Protein AF-A0A395IR65-F1 (afdb_monomer)

Nearest PDB structures (foldseek):
  5mkk-assembly1_A  TM=6.578E-01  e=3.603E-06  Thermus thermophilus HB27
  4q4a-assembly1_A  TM=7.251E-01  e=3.389E-05  Thermotoga maritima MSB8
  4ayw-assembly1_A-2  TM=6.727E-01  e=7.810E-05  Homo sapiens
  8qoe-assembly1_A  TM=6.052E-01  e=1.160E-04  Bacillus subtilis
  7zo8-assembly1_A  TM=6.352E-01  e=3.901E-03  Brucella abortus 2308

InterPro domains:
  IPR003439 ABC transporter-like, ATP-binding domain [PF00005] (11-46)
  IPR011527 ABC transporter type 1, transmembrane domain [PF00664] (168-426)
  IPR011527 ABC transporter type 1, transmembrane domain [PS50929] (167-435)
  IPR027417 P-loop containing nucleoside triphosphate hydrolase [G3DSA:3.40.50.300] (1-125)
  IPR027417 P-loop containing nucleoside triphosphate hydrolase [SSF52540] (6-100)
  IPR036640 ABC transporter type 1, transmembrane domain superfamily [G3DSA:1.20.1560.10] (134-436)
  IPR036640 ABC transporter type 1, transmembrane domain superfamily [SSF90123] (154-434)
  IPR050173 ATP-binding cassette transporter C-like [PTHR24223] (4-425)

Foldseek 3Di:
DQPQVVPPPHDCDPPSPLDDPLRSLVVVLCVQLPDPDQEGEAEASPPRDDPVVSLCCCVDPCPHPSVPNHHYDHDHPQVVSCLVPDQWDWDADPNDIDTDGSVGDDVVSNPCPPPVNCCVVCVVVVVPPPPPNLRRQLQDDDDDDDDDDDPVVVVLLCVQLPVVLVVVLLVLLLVLVVLVLVLLVLVLLLVCLQPDDDDDDPDPSVPDHRCVVPVVVSVVVNVVSVVVSVVSVVVSVVSLLSSLQSSLVSVLVVLVVDVVPDDPVCPSRDDPVNSVLCNPQVSVCSNPVVSVVVSVVSSVVSLVVVLLVVCCVVPVVVNVVVVVLVVVLVVLCVVLPVVLVVLVVQLVVLVVVLVSLVVCCVVCVVVCVVSVVVVVSVVVNVVSVVSNVVSVVVNVVSVVVSVVVVVVSVVVSLVVLLVSCVVVVPDPSVSCSSNVRPPPVVVPDPVVVVVVVVVSVVVSPD

Structure (mmCIF, N/CA/C/O backbone):
data_AF-A0A395IR65-F1
#
_entry.id   AF-A0A395IR65-F1
#
loop_
_atom_site.group_PDB
_atom_site.id
_atom_site.type_symbol
_atom_site.label_atom_id
_atom_site.label_alt_id
_atom_site.label_comp_id
_atom_site.label_asym_id
_atom_site.label_entity_id
_atom_site.label_seq_id
_atom_site.pdbx_PDB_ins_code
_atom_site.Cartn_x
_atom_site.Cartn_y
_atom_site.Cartn_z
_atom_site.occupancy
_atom_site.B_iso_or_equiv
_atom_site.auth_seq_id
_atom_site.auth_comp_id
_atom_site.auth_asym_id
_atom_site.auth_atom_id
_atom_site.pdbx_PDB_model_num
ATOM 1 N N . MET A 1 1 ? -38.642 -6.912 24.616 1.00 42.47 1 MET A N 1
ATOM 2 C CA . MET A 1 1 ? -37.266 -7.445 24.495 1.00 42.47 1 MET A CA 1
ATOM 3 C C . MET A 1 1 ? -36.746 -7.004 23.146 1.00 42.47 1 MET A C 1
ATOM 5 O O . MET A 1 1 ? -37.485 -7.144 22.182 1.00 42.47 1 MET A O 1
ATOM 9 N N . VAL A 1 2 ? -35.550 -6.415 23.082 1.00 50.72 2 VAL A N 1
ATOM 10 C CA . VAL A 1 2 ? -34.927 -6.114 21.786 1.00 50.72 2 VAL A CA 1
ATOM 11 C C . VAL A 1 2 ? -34.702 -7.445 21.083 1.00 50.72 2 VAL A C 1
ATOM 13 O O . VAL A 1 2 ? -34.104 -8.353 21.659 1.00 50.72 2 VAL A O 1
ATOM 16 N N . ASN A 1 3 ? -35.293 -7.591 19.903 1.00 54.81 3 ASN A N 1
ATOM 17 C CA . ASN A 1 3 ? -35.297 -8.843 19.171 1.00 54.81 3 ASN A CA 1
ATOM 18 C C . ASN A 1 3 ? -33.997 -8.910 18.368 1.00 54.81 3 ASN A C 1
ATOM 20 O O . ASN A 1 3 ? -33.969 -8.541 17.200 1.00 54.81 3 ASN A O 1
ATOM 24 N N . PHE A 1 4 ? -32.898 -9.287 19.025 1.00 68.12 4 PHE A N 1
ATOM 25 C CA . PHE A 1 4 ? -31.660 -9.554 18.305 1.00 68.12 4 PHE A CA 1
ATOM 26 C C . PHE A 1 4 ? -31.910 -10.689 17.313 1.00 68.12 4 PHE A C 1
ATOM 28 O O . PHE A 1 4 ? -32.395 -11.751 17.706 1.00 68.12 4 PHE A O 1
ATOM 35 N N . LYS A 1 5 ? -31.553 -10.480 16.044 1.00 67.75 5 LYS A N 1
ATOM 36 C CA . LYS A 1 5 ? -31.800 -11.424 14.945 1.00 67.75 5 LYS A CA 1
ATOM 37 C C . LYS A 1 5 ? -31.371 -12.870 15.242 1.00 67.75 5 LYS A C 1
ATOM 39 O O . LYS A 1 5 ? -32.057 -13.798 14.825 1.00 67.75 5 LYS A O 1
ATOM 44 N N . ASN A 1 6 ? -30.286 -13.055 16.003 1.00 72.19 6 ASN A N 1
ATOM 45 C CA . ASN A 1 6 ? -29.754 -14.369 16.386 1.00 72.19 6 ASN A CA 1
ATOM 46 C C . ASN A 1 6 ? -29.850 -14.652 17.901 1.00 72.19 6 ASN A C 1
ATOM 48 O O . ASN A 1 6 ? -29.177 -15.553 18.404 1.00 72.19 6 ASN A O 1
ATOM 52 N N . GLY A 1 7 ? -30.645 -13.885 18.657 1.00 81.00 7 GLY A N 1
ATOM 53 C CA . GLY A 1 7 ? -30.742 -14.029 20.113 1.00 81.00 7 GLY A CA 1
ATOM 54 C C . GLY A 1 7 ? -29.388 -13.845 20.814 1.00 81.00 7 GLY A C 1
ATOM 55 O O . GLY A 1 7 ? -28.667 -12.895 20.513 1.00 81.00 7 GLY A O 1
ATOM 56 N N . ASP A 1 8 ? -29.036 -14.761 21.724 1.00 78.50 8 ASP A N 1
ATOM 57 C CA . ASP A 1 8 ? -27.785 -14.746 22.515 1.00 78.50 8 ASP A CA 1
ATOM 58 C C . ASP A 1 8 ? -26.511 -14.910 21.662 1.00 78.50 8 ASP A C 1
ATOM 60 O O . ASP A 1 8 ? -25.443 -14.423 22.013 1.00 78.50 8 ASP A O 1
ATOM 64 N N . LEU A 1 9 ? -26.623 -15.530 20.483 1.00 78.25 9 LEU A N 1
ATOM 65 C CA . LEU A 1 9 ? -25.498 -15.725 19.559 1.00 78.25 9 LEU A CA 1
ATOM 66 C C . LEU A 1 9 ? -25.230 -14.496 18.670 1.00 78.25 9 LEU A C 1
ATOM 68 O O . LEU A 1 9 ? -24.527 -14.590 17.662 1.00 78.25 9 LEU A O 1
ATOM 72 N N . SER A 1 10 ? -25.812 -13.343 19.002 1.00 76.56 10 SER A N 1
ATOM 73 C CA . SER A 1 10 ? -25.646 -12.111 18.231 1.00 76.56 10 SER A CA 1
ATOM 74 C C . SER A 1 10 ? -24.336 -11.405 18.580 1.00 76.56 10 SER A C 1
ATOM 76 O O . SER A 1 10 ? -23.990 -11.226 19.746 1.00 76.56 10 SER A O 1
ATOM 78 N N . LEU A 1 11 ? -23.613 -10.950 17.556 1.00 67.38 11 LEU A N 1
ATOM 79 C CA . LEU A 1 11 ? -22.405 -10.145 17.723 1.00 67.38 11 LEU A CA 1
ATOM 80 C C . LEU A 1 11 ? -22.770 -8.747 18.243 1.00 67.38 11 LEU A C 1
ATOM 82 O O . LEU A 1 11 ? -23.406 -7.961 17.551 1.00 67.38 11 LEU A O 1
ATOM 86 N N . ILE A 1 12 ? -22.328 -8.433 19.461 1.00 71.31 12 ILE A N 1
ATOM 87 C CA . ILE A 1 12 ? -22.572 -7.151 20.151 1.00 71.31 12 ILE A CA 1
ATOM 88 C C . ILE A 1 12 ? -21.715 -5.990 19.575 1.00 71.31 12 ILE A C 1
ATOM 90 O O . ILE A 1 12 ? -21.986 -4.813 19.833 1.00 71.31 12 ILE A O 1
ATOM 94 N N . GLY A 1 13 ? -20.720 -6.317 18.740 1.00 65.06 13 GLY A N 1
ATOM 95 C CA . GLY A 1 13 ? -19.745 -5.377 18.180 1.00 65.06 13 GLY A CA 1
ATOM 96 C C . GLY A 1 13 ? -18.665 -4.963 19.187 1.00 65.06 13 GLY A C 1
ATOM 97 O O . GLY A 1 13 ? -18.793 -5.192 20.393 1.00 65.06 13 GLY A O 1
ATOM 98 N N . GLU A 1 14 ? -17.586 -4.354 18.693 1.00 63.25 14 GLU A N 1
ATOM 99 C CA . GLU A 1 14 ? -16.542 -3.772 19.547 1.00 63.25 14 GLU A CA 1
ATOM 100 C C . GLU A 1 14 ? -17.160 -2.691 20.453 1.00 63.25 14 GLU A C 1
ATOM 102 O O . GLU A 1 14 ? -18.074 -1.970 20.046 1.00 63.25 14 GLU A O 1
ATOM 107 N N . ASN A 1 15 ? -16.739 -2.643 21.719 1.00 63.69 15 ASN A N 1
ATOM 108 C CA . ASN A 1 15 ? -17.200 -1.698 22.752 1.00 63.69 15 ASN A CA 1
ATOM 109 C C . ASN A 1 15 ? -18.724 -1.638 22.991 1.00 63.69 15 ASN A C 1
ATOM 111 O O . ASN A 1 15 ? -19.240 -0.705 23.616 1.00 63.69 15 ASN A O 1
ATOM 115 N N . GLY A 1 16 ? -19.466 -2.649 22.526 1.00 64.50 16 GLY A N 1
ATOM 116 C CA . GLY A 1 16 ? -20.916 -2.711 22.681 1.00 64.50 16 GLY A CA 1
ATOM 117 C C . GLY A 1 16 ? -21.655 -1.624 21.912 1.00 64.50 16 GLY A C 1
ATOM 118 O O . GLY A 1 16 ? -22.715 -1.199 22.357 1.00 64.50 16 GLY A O 1
ATOM 119 N N . ILE A 1 17 ? -21.115 -1.175 20.774 1.00 65.06 17 ILE A N 1
ATOM 120 C CA . ILE A 1 17 ? -21.726 -0.145 19.916 1.00 65.06 17 ILE A CA 1
ATOM 121 C C . ILE A 1 17 ? -23.171 -0.502 19.505 1.00 65.06 17 ILE A C 1
ATOM 123 O O . ILE A 1 17 ? -23.962 0.392 19.219 1.00 65.06 17 ILE A O 1
ATOM 127 N N . GLY A 1 18 ? -23.537 -1.789 19.485 1.00 65.31 18 GLY A N 1
ATOM 128 C CA . GLY A 1 18 ? -24.904 -2.246 19.209 1.00 65.31 18 GLY A CA 1
ATOM 129 C C . GLY A 1 18 ? -25.863 -2.236 20.409 1.00 65.31 18 GLY A C 1
ATOM 130 O O . GLY A 1 18 ? -27.000 -2.673 20.263 1.00 65.31 18 GLY A O 1
ATOM 131 N N . LEU A 1 19 ? -25.425 -1.795 21.594 1.00 76.94 19 LEU A N 1
ATOM 132 C CA . LEU A 1 19 ? -26.204 -1.828 22.834 1.00 76.94 19 LEU A CA 1
ATOM 133 C C . LEU A 1 19 ? -26.466 -0.418 23.374 1.00 76.94 19 LEU A C 1
ATOM 135 O O . LEU A 1 19 ? -25.566 0.421 23.426 1.00 76.94 19 LEU A O 1
ATOM 139 N N . SER A 1 20 ? -27.679 -0.183 23.883 1.00 82.38 20 SER A N 1
ATOM 140 C CA . SER A 1 20 ? -27.976 1.049 24.629 1.00 82.38 20 SER A CA 1
ATOM 141 C C . SER A 1 20 ? -27.153 1.134 25.923 1.00 82.38 20 SER A C 1
ATOM 143 O O . SER A 1 20 ? -26.661 0.120 26.429 1.00 82.38 20 SER A O 1
ATOM 145 N N . GLY A 1 21 ? -27.014 2.331 26.506 1.00 81.31 21 GLY A N 1
ATOM 146 C CA . GLY A 1 21 ? -26.294 2.530 27.776 1.00 81.31 21 GLY A CA 1
ATOM 147 C C . GLY A 1 21 ? -26.749 1.563 28.877 1.00 81.31 21 GLY A C 1
ATOM 148 O O . GLY A 1 21 ? -25.943 0.799 29.411 1.00 81.31 21 GLY A O 1
ATOM 149 N N . GLY A 1 22 ? -28.061 1.481 29.118 1.00 85.25 22 GLY A N 1
ATOM 150 C CA . GLY A 1 22 ? -28.638 0.542 30.084 1.00 85.25 22 GLY A CA 1
ATOM 151 C C . GLY A 1 22 ? -28.473 -0.940 29.714 1.00 85.25 22 GLY A C 1
ATOM 152 O O . GLY A 1 22 ? -28.402 -1.809 30.584 1.00 85.25 22 GLY A O 1
ATOM 153 N N . GLN A 1 23 ? -28.384 -1.290 28.428 1.00 86.12 23 GLN A N 1
ATOM 154 C CA . GLN A 1 23 ? -28.063 -2.663 28.020 1.00 86.12 23 GLN A CA 1
ATOM 155 C C . GLN A 1 23 ? -26.599 -3.009 28.306 1.00 86.12 23 GLN A C 1
ATOM 157 O O . GLN A 1 23 ? -26.341 -4.065 28.885 1.00 86.12 23 GLN A O 1
ATOM 162 N N . ARG A 1 24 ? -25.656 -2.116 27.977 1.00 86.31 24 ARG A N 1
ATOM 163 C CA . ARG A 1 24 ? -24.228 -2.293 28.290 1.00 86.31 24 ARG A CA 1
ATOM 164 C C . ARG A 1 24 ? -24.007 -2.462 29.791 1.00 86.31 24 ARG A C 1
ATOM 166 O O . ARG A 1 24 ? -23.327 -3.405 30.195 1.00 86.31 24 ARG A O 1
ATOM 173 N N . ALA A 1 25 ? -24.655 -1.627 30.607 1.00 88.62 25 ALA A N 1
ATOM 174 C CA . ALA A 1 25 ? -24.607 -1.726 32.065 1.00 88.62 25 ALA A CA 1
ATOM 175 C C . ALA A 1 25 ? -25.100 -3.095 32.569 1.00 88.62 25 ALA A C 1
ATOM 177 O O . ALA A 1 25 ? -24.426 -3.749 33.365 1.00 88.62 25 ALA A O 1
ATOM 178 N N . ARG A 1 26 ? -26.228 -3.598 32.045 1.00 90.88 26 ARG A N 1
ATOM 179 C CA . ARG A 1 26 ? -26.764 -4.918 32.427 1.00 90.88 26 ARG A CA 1
ATOM 180 C C . ARG A 1 26 ? -25.869 -6.079 32.010 1.00 90.88 26 ARG A C 1
ATOM 182 O O . ARG A 1 26 ? -25.703 -7.008 32.793 1.00 90.88 26 ARG A O 1
ATOM 189 N N . VAL A 1 27 ? -25.280 -6.033 30.815 1.00 90.75 27 VAL A N 1
ATOM 190 C CA . VAL A 1 27 ? -24.334 -7.065 30.356 1.00 90.75 27 VAL A CA 1
ATOM 191 C C . VAL A 1 27 ? -23.074 -7.064 31.229 1.00 90.75 27 VAL A C 1
ATOM 193 O O . VAL A 1 27 ? -22.611 -8.126 31.648 1.00 90.75 27 VAL A O 1
ATOM 196 N N . ALA A 1 28 ? -22.548 -5.885 31.571 1.00 90.12 28 ALA A N 1
ATOM 197 C CA . ALA A 1 28 ? -21.405 -5.756 32.472 1.00 90.12 28 ALA A CA 1
ATOM 198 C C . ALA A 1 28 ? -21.717 -6.283 33.885 1.00 90.12 28 ALA A C 1
ATOM 200 O O . ALA A 1 28 ? -20.920 -7.042 34.443 1.00 90.12 28 ALA A O 1
ATOM 201 N N . LEU A 1 29 ? -22.894 -5.951 34.429 1.00 92.38 29 LEU A N 1
ATOM 202 C CA . LEU A 1 29 ? -23.361 -6.443 35.725 1.00 92.38 29 LEU A CA 1
ATOM 203 C C . LEU A 1 29 ? -23.546 -7.966 35.722 1.00 92.38 29 LEU A C 1
ATOM 205 O O . LEU A 1 29 ? -23.085 -8.647 36.638 1.00 92.38 29 LEU A O 1
ATOM 209 N N . ALA A 1 30 ? -24.163 -8.515 34.673 1.00 92.62 30 ALA A N 1
ATOM 210 C CA . ALA A 1 30 ? -24.330 -9.956 34.511 1.00 92.62 30 ALA A CA 1
ATOM 211 C C . ALA A 1 30 ? -22.972 -10.674 34.492 1.00 92.62 30 ALA A C 1
ATOM 213 O O . ALA A 1 30 ? -22.798 -11.665 35.197 1.00 92.62 30 ALA A O 1
ATOM 214 N N . ARG A 1 31 ? -21.975 -10.134 33.773 1.00 92.12 31 ARG A N 1
ATOM 215 C CA . ARG A 1 31 ? -20.600 -10.662 33.757 1.00 92.12 31 ARG A CA 1
ATOM 216 C C . ARG A 1 31 ? -19.959 -10.671 35.148 1.00 92.12 31 ARG A C 1
ATOM 218 O O . ARG A 1 31 ? -19.281 -11.636 35.492 1.00 92.12 31 ARG A O 1
ATOM 225 N N . ALA A 1 32 ? -20.165 -9.621 35.945 1.00 92.12 32 ALA A N 1
ATOM 226 C CA . ALA A 1 32 ? -19.645 -9.553 37.310 1.00 92.12 32 ALA A CA 1
ATOM 227 C C . ALA A 1 32 ? -20.308 -10.590 38.229 1.00 92.12 32 ALA A C 1
ATOM 229 O O . ALA A 1 32 ? -19.614 -11.347 38.907 1.00 92.12 32 ALA A O 1
ATOM 230 N N . ILE A 1 33 ? -21.638 -10.685 38.206 1.00 92.50 33 ILE A N 1
ATOM 231 C CA . ILE A 1 33 ? -22.401 -11.583 39.086 1.00 92.50 33 ILE A CA 1
ATOM 232 C C . ILE A 1 33 ? -22.200 -13.054 38.709 1.00 92.50 33 ILE A C 1
ATOM 234 O O . ILE A 1 33 ? -22.069 -13.903 39.590 1.00 92.50 33 ILE A O 1
ATOM 238 N N . TYR A 1 34 ? -22.103 -13.361 37.415 1.00 93.38 34 TYR A N 1
ATOM 239 C CA . TYR A 1 34 ? -21.856 -14.720 36.931 1.00 93.38 34 TYR A CA 1
ATOM 240 C C . TYR A 1 34 ? -20.429 -15.215 37.216 1.00 93.38 34 TYR A C 1
ATOM 242 O O . TYR A 1 34 ? -20.156 -16.411 37.145 1.00 93.38 34 TYR A O 1
ATOM 250 N N . SER A 1 35 ? -19.503 -14.316 37.560 1.00 91.25 35 SER A N 1
ATOM 251 C CA . SER A 1 35 ? -18.166 -14.720 37.989 1.00 91.25 35 SER A CA 1
ATOM 252 C C . SER A 1 35 ? -18.211 -15.524 39.296 1.00 91.25 35 SER A C 1
ATOM 254 O O . SER A 1 35 ? -19.157 -15.426 40.074 1.00 91.25 35 SER A O 1
ATOM 256 N N . ASN A 1 36 ? -17.162 -16.300 39.577 1.00 87.62 36 ASN A N 1
ATOM 257 C CA . ASN A 1 36 ? -17.000 -17.015 40.852 1.00 87.62 36 ASN A CA 1
ATOM 258 C C . ASN A 1 36 ? -16.284 -16.169 41.925 1.00 87.62 36 ASN A C 1
ATOM 260 O O . ASN A 1 36 ? -15.771 -16.714 42.903 1.00 87.62 36 ASN A O 1
ATOM 264 N N . ALA A 1 37 ? -16.199 -14.847 41.740 1.00 90.50 37 ALA A N 1
ATOM 265 C CA . ALA A 1 37 ? -15.507 -13.964 42.671 1.00 90.50 37 ALA A CA 1
ATOM 266 C C . ALA A 1 37 ? -16.236 -13.897 44.025 1.00 90.50 37 ALA A C 1
ATOM 268 O O . ALA A 1 37 ? -17.459 -13.774 44.088 1.00 90.50 37 ALA A O 1
ATOM 269 N N . LYS A 1 38 ? -15.468 -13.958 45.121 1.00 92.38 38 LYS A N 1
ATOM 270 C CA . LYS A 1 38 ? -15.997 -13.822 46.491 1.00 92.38 38 LYS A CA 1
ATOM 271 C C . LYS A 1 38 ? -16.325 -12.373 46.856 1.00 92.38 38 LYS A C 1
ATOM 273 O O . LYS A 1 38 ? -17.176 -12.149 47.709 1.00 92.38 38 LYS A O 1
ATOM 278 N N . ILE A 1 39 ? -15.637 -11.423 46.224 1.00 94.25 39 ILE A N 1
ATOM 279 C CA . ILE A 1 39 ? -15.797 -9.983 46.424 1.00 94.25 39 ILE A CA 1
ATOM 280 C C . ILE A 1 39 ? -16.158 -9.372 45.072 1.00 94.25 39 ILE A C 1
ATOM 282 O O . ILE A 1 39 ? -15.454 -9.602 44.087 1.00 94.25 39 ILE A O 1
ATOM 286 N N . LEU A 1 40 ? -17.255 -8.623 45.025 1.00 93.62 40 LEU A N 1
ATOM 287 C CA . LEU A 1 40 ? -17.745 -7.934 43.838 1.00 93.62 40 LEU A CA 1
ATOM 288 C C . LEU A 1 40 ? -17.665 -6.425 44.069 1.00 93.62 40 LEU A C 1
ATOM 290 O O . LEU A 1 40 ? -18.274 -5.917 45.006 1.00 93.62 40 LEU A O 1
ATOM 294 N N . PHE A 1 41 ? -16.940 -5.728 43.197 1.00 93.50 41 PHE A N 1
ATOM 295 C CA . PHE A 1 41 ? -16.923 -4.269 43.134 1.00 93.50 41 PHE A CA 1
ATOM 296 C C . PHE A 1 41 ? -17.857 -3.818 42.015 1.00 93.50 41 PHE A C 1
ATOM 298 O O . PHE A 1 41 ? -17.671 -4.208 40.860 1.00 93.50 41 PHE A O 1
ATOM 305 N N . LEU A 1 42 ? -18.872 -3.037 42.366 1.00 93.25 42 LEU A N 1
ATOM 306 C CA . LEU A 1 42 ? -19.875 -2.518 41.448 1.00 93.25 42 LEU A CA 1
ATOM 307 C C . LEU A 1 42 ? -19.839 -0.990 41.500 1.00 93.25 42 LEU A C 1
ATOM 309 O O . LEU A 1 42 ? -20.193 -0.402 42.519 1.00 93.25 42 LEU A O 1
ATOM 313 N N . ASP A 1 43 ? -19.404 -0.371 40.406 1.00 91.69 43 ASP A N 1
ATOM 314 C CA . ASP A 1 43 ? -19.310 1.083 40.270 1.00 91.69 43 ASP A CA 1
ATOM 315 C C . ASP A 1 43 ? -20.496 1.597 39.444 1.00 91.69 43 ASP A C 1
ATOM 317 O O . ASP A 1 43 ? -20.585 1.356 38.241 1.00 91.69 43 ASP A O 1
ATOM 321 N N . ASP A 1 44 ? -21.472 2.159 40.148 1.00 90.06 44 ASP A N 1
ATOM 322 C CA . ASP A 1 44 ? -22.746 2.709 39.679 1.00 90.06 44 ASP A CA 1
ATOM 323 C C . ASP A 1 44 ? -23.466 1.944 38.542 1.00 90.06 44 ASP A C 1
ATOM 325 O O . ASP A 1 44 ? -23.834 2.515 37.513 1.00 90.06 44 ASP A O 1
ATOM 329 N N . PRO A 1 45 ? -23.751 0.635 38.709 1.00 89.00 45 PRO A N 1
ATOM 330 C CA . PRO A 1 45 ? -24.371 -0.193 37.671 1.00 89.00 45 PRO A CA 1
ATOM 331 C C . PRO A 1 45 ? -25.849 0.144 37.379 1.00 89.00 45 PRO A C 1
ATOM 333 O O . PRO A 1 45 ? -26.437 -0.466 36.483 1.00 89.00 45 PRO A O 1
ATOM 336 N N . LEU A 1 46 ? -26.476 1.043 38.152 1.00 89.31 46 LEU A N 1
ATOM 337 C CA . LEU A 1 46 ? -27.917 1.347 38.105 1.00 89.31 46 LEU A CA 1
ATOM 338 C C . LEU A 1 46 ? -28.253 2.721 37.500 1.00 89.31 46 LEU A C 1
ATOM 340 O O . LEU A 1 46 ? -29.437 3.032 37.349 1.00 89.31 46 LEU A O 1
ATOM 344 N N . SER A 1 47 ? -27.252 3.541 37.178 1.00 86.06 47 SER A N 1
ATOM 345 C CA . SER A 1 47 ? -27.435 4.913 36.684 1.00 86.06 47 SER A CA 1
ATOM 346 C C . SER A 1 47 ? -28.160 4.966 35.343 1.00 86.06 47 SER A C 1
ATOM 348 O O . SER A 1 47 ? -29.163 5.654 35.205 1.00 86.06 47 SER A O 1
ATOM 350 N N . ALA A 1 48 ? -27.722 4.156 34.379 1.00 84.12 48 ALA A N 1
ATOM 351 C CA . ALA A 1 48 ? -28.274 4.125 33.023 1.00 84.12 48 ALA A CA 1
ATOM 352 C C . ALA A 1 48 ? -29.590 3.323 32.888 1.00 84.12 48 ALA A C 1
ATOM 354 O O . ALA A 1 48 ? -29.948 2.904 31.782 1.00 84.12 48 ALA A O 1
ATOM 355 N N . LEU A 1 49 ? -30.271 3.019 34.000 1.00 86.56 49 LEU A N 1
ATOM 356 C CA . LEU A 1 49 ? -31.464 2.171 34.040 1.00 86.56 49 LEU A CA 1
ATOM 357 C C . LEU A 1 49 ? -32.684 2.922 34.568 1.00 86.56 49 LEU A C 1
ATOM 359 O O . LEU A 1 49 ? -32.618 3.621 35.581 1.00 86.56 49 LEU A O 1
ATOM 363 N N . ASP A 1 50 ? -33.833 2.677 33.935 1.00 87.88 50 ASP A N 1
ATOM 364 C CA . ASP A 1 50 ? -35.122 3.153 34.425 1.00 87.88 50 ASP A CA 1
ATOM 365 C C . ASP A 1 50 ? -35.415 2.616 35.837 1.00 87.88 50 ASP A C 1
ATOM 367 O O . ASP A 1 50 ? -34.919 1.560 36.247 1.00 87.88 50 ASP A O 1
ATOM 371 N N . HIS A 1 51 ? -36.220 3.356 36.601 1.00 85.44 51 HIS A N 1
ATOM 372 C CA . HIS A 1 51 ? -36.469 3.067 38.014 1.00 85.44 51 HIS A CA 1
ATOM 373 C C . HIS A 1 51 ? -36.994 1.648 38.262 1.00 85.44 51 HIS A C 1
ATOM 375 O O . HIS A 1 51 ? -36.465 0.943 39.120 1.00 85.44 51 HIS A O 1
ATOM 381 N N . HIS A 1 52 ? -37.967 1.197 37.471 1.00 87.19 52 HIS A N 1
ATOM 382 C CA . HIS A 1 52 ? -38.574 -0.121 37.640 1.00 87.19 52 HIS A CA 1
ATOM 383 C C . HIS A 1 52 ? -37.586 -1.257 37.312 1.00 87.19 52 HIS A C 1
ATOM 385 O O . HIS A 1 52 ? -37.509 -2.262 38.027 1.00 87.19 52 HIS A O 1
ATOM 391 N N . THR A 1 53 ? -36.782 -1.111 36.252 1.00 88.31 53 THR A N 1
ATOM 392 C CA . THR A 1 53 ? -35.725 -2.080 35.925 1.00 88.31 53 THR A CA 1
ATOM 393 C C . THR A 1 53 ? -34.645 -2.120 37.005 1.00 88.31 53 THR A C 1
ATOM 395 O O . THR A 1 53 ? -34.235 -3.213 37.404 1.00 88.31 53 THR A O 1
ATOM 398 N N . ALA A 1 54 ? -34.198 -0.961 37.497 1.00 88.44 54 ALA A N 1
ATOM 399 C CA . ALA A 1 54 ? -33.204 -0.876 38.562 1.00 88.44 54 ALA A CA 1
ATOM 400 C C . ALA A 1 54 ? -33.700 -1.561 39.848 1.00 88.44 54 ALA A C 1
ATOM 402 O O . ALA A 1 54 ? -32.999 -2.417 40.389 1.00 88.44 54 ALA A O 1
ATOM 403 N N . GLU A 1 55 ? -34.935 -1.285 40.277 1.00 88.25 55 GLU A N 1
ATOM 404 C CA . GLU A 1 55 ? -35.556 -1.926 41.443 1.00 88.25 55 GLU A CA 1
ATOM 405 C C . GLU A 1 55 ? -35.629 -3.455 41.279 1.00 88.25 55 GLU A C 1
ATOM 407 O O . GLU A 1 55 ? -35.239 -4.213 42.174 1.00 88.25 55 GLU A O 1
ATOM 412 N N . SER A 1 56 ? -36.046 -3.940 40.102 1.00 89.38 56 SER A N 1
ATOM 413 C CA . SER A 1 56 ? -36.083 -5.381 39.832 1.00 89.38 56 SER A CA 1
ATOM 414 C C . SER A 1 56 ? -34.692 -6.020 39.872 1.00 89.38 56 SER A C 1
ATOM 416 O O . SER A 1 56 ? -34.581 -7.179 40.278 1.00 89.38 56 SER A O 1
ATOM 418 N N . ILE A 1 57 ? -33.640 -5.328 39.430 1.00 91.19 57 ILE A N 1
ATOM 419 C CA . ILE A 1 57 ? -32.264 -5.840 39.488 1.00 91.19 57 ILE A CA 1
ATOM 420 C C . ILE A 1 57 ? -31.784 -5.900 40.932 1.00 91.19 57 ILE A C 1
ATOM 422 O O . ILE A 1 57 ? -31.243 -6.924 41.343 1.00 91.19 57 ILE A O 1
ATOM 426 N N . VAL A 1 58 ? -32.027 -4.864 41.730 1.00 90.06 58 VAL A N 1
ATOM 427 C CA . VAL A 1 58 ? -31.661 -4.869 43.149 1.00 90.06 58 VAL A CA 1
ATOM 428 C C . VAL A 1 58 ? -32.367 -6.018 43.881 1.00 90.06 58 VAL A C 1
ATOM 430 O O . VAL A 1 58 ? -31.715 -6.837 44.528 1.00 90.06 58 VAL A O 1
ATOM 433 N N . LYS A 1 59 ? -33.684 -6.159 43.690 1.00 87.75 59 LYS A N 1
ATOM 434 C CA . LYS A 1 59 ? -34.517 -7.145 44.397 1.00 87.75 59 LYS A CA 1
ATOM 435 C C . LYS A 1 59 ? -34.356 -8.592 43.925 1.00 87.75 59 LYS A C 1
ATOM 437 O O . LYS A 1 59 ? -34.697 -9.501 44.675 1.00 87.75 59 LYS A O 1
ATOM 442 N N . LYS A 1 60 ? -33.937 -8.836 42.680 1.00 88.75 60 LYS A N 1
ATOM 443 C CA . LYS A 1 60 ? -33.791 -10.207 42.146 1.00 88.75 60 LYS A CA 1
ATOM 444 C C . LYS A 1 60 ? -32.340 -10.632 41.973 1.00 88.75 60 LYS A C 1
ATOM 446 O O . LYS A 1 60 ? -32.040 -11.813 42.104 1.00 88.75 60 LYS A O 1
ATOM 451 N N . CYS A 1 61 ? -31.458 -9.696 41.637 1.00 89.81 61 CYS A N 1
ATOM 452 C CA . CYS A 1 61 ? -30.070 -9.982 41.296 1.00 89.81 61 CYS A CA 1
ATOM 453 C C . CYS A 1 61 ? -29.166 -9.859 42.527 1.00 89.81 61 CYS A C 1
ATOM 455 O O . CYS A 1 61 ? -28.502 -10.828 42.888 1.00 89.81 61 CYS A O 1
ATOM 457 N N . LEU A 1 62 ? -29.191 -8.708 43.214 1.00 88.06 62 LEU A N 1
ATOM 458 C CA . LEU A 1 62 ? -28.302 -8.444 44.358 1.00 88.06 62 LEU A CA 1
ATOM 459 C C . LEU A 1 62 ? -28.694 -9.219 45.625 1.00 88.06 62 LEU A C 1
ATOM 461 O O . LEU A 1 62 ? -27.830 -9.547 46.429 1.00 88.06 62 LEU A O 1
ATOM 465 N N . THR A 1 63 ? -29.968 -9.569 45.788 1.00 86.50 63 THR A N 1
ATOM 466 C CA . THR A 1 63 ? -30.462 -10.444 46.874 1.00 86.50 63 THR A CA 1
ATOM 467 C C . THR A 1 63 ? -30.684 -11.893 46.422 1.00 86.50 63 THR A C 1
ATOM 469 O O . THR A 1 63 ? -31.134 -12.737 47.201 1.00 86.50 63 THR A O 1
ATOM 472 N N . GLY A 1 64 ? -30.397 -12.192 45.152 1.00 86.56 64 GLY A N 1
ATOM 473 C CA . GLY A 1 64 ? -30.613 -13.503 44.554 1.00 86.56 64 GLY A CA 1
ATOM 474 C C . GLY A 1 64 ? -29.64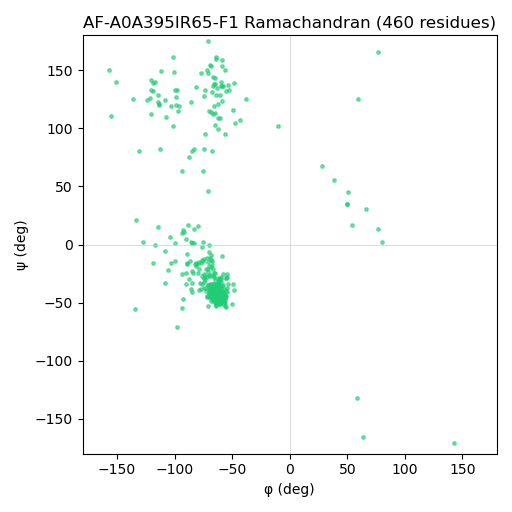5 -14.574 45.061 1.00 86.56 64 GLY A C 1
ATOM 475 O O . GLY A 1 64 ? -28.680 -14.314 45.781 1.00 86.56 64 GLY A O 1
ATOM 476 N N . SER A 1 65 ? -29.865 -15.815 44.623 1.00 87.75 65 SER A N 1
ATOM 477 C CA . SER A 1 65 ? -29.018 -16.960 44.990 1.00 87.75 65 SER A CA 1
ATOM 478 C C . SER A 1 65 ? -27.552 -16.791 44.574 1.00 87.75 65 SER A C 1
ATOM 480 O O . SER A 1 65 ? -26.669 -17.248 45.294 1.00 87.75 65 SER A O 1
ATOM 482 N N . LEU A 1 66 ? -27.286 -16.105 43.456 1.00 87.19 66 LEU A N 1
ATOM 483 C CA . LEU A 1 66 ? -25.935 -15.869 42.927 1.00 87.19 66 LEU A CA 1
ATOM 484 C C . LEU A 1 66 ? -25.114 -14.873 43.760 1.00 87.19 66 LEU A C 1
ATOM 486 O O . LEU A 1 66 ? -23.887 -14.920 43.730 1.00 87.19 66 LEU A O 1
ATOM 490 N N . ALA A 1 67 ? -25.775 -13.993 44.513 1.00 88.06 67 ALA A N 1
ATOM 491 C CA . ALA A 1 67 ? -25.132 -13.030 45.405 1.00 88.06 67 ALA A CA 1
ATOM 492 C C . ALA A 1 67 ? -24.897 -13.591 46.819 1.00 88.06 67 ALA A C 1
ATOM 494 O O . ALA A 1 67 ? -24.106 -13.051 47.593 1.00 88.06 67 ALA A O 1
ATOM 495 N N . LYS A 1 68 ? -25.570 -14.692 47.172 1.00 88.12 68 LYS A N 1
ATOM 496 C CA . LYS A 1 68 ? -25.548 -15.244 48.527 1.00 88.12 68 LYS A CA 1
ATOM 497 C C . LYS A 1 68 ? -24.139 -15.708 48.917 1.00 88.12 68 LYS A C 1
ATOM 499 O O . LYS A 1 68 ? -23.510 -16.488 48.208 1.00 88.12 68 LYS A O 1
ATOM 504 N N . GLY A 1 69 ? -23.666 -15.257 50.080 1.00 88.81 69 GLY A N 1
ATOM 505 C CA . GLY A 1 69 ? -22.346 -15.621 50.613 1.00 88.81 69 GLY A CA 1
ATOM 506 C C . GLY A 1 69 ? -21.166 -14.897 49.953 1.00 88.81 69 GLY A C 1
ATOM 507 O O . GLY A 1 69 ? -20.024 -15.308 50.151 1.00 88.81 69 GLY A O 1
ATOM 508 N N . ARG A 1 70 ? -21.427 -13.840 49.175 1.00 93.50 70 ARG A N 1
ATOM 509 C CA . ARG A 1 70 ? -20.408 -12.981 48.563 1.00 93.50 70 ARG A CA 1
ATOM 510 C C . ARG A 1 70 ? -20.440 -11.590 49.189 1.00 93.50 70 ARG A C 1
ATOM 512 O O . ARG A 1 70 ? -21.497 -11.110 49.585 1.00 93.50 70 ARG A O 1
ATOM 519 N N . THR A 1 71 ? -19.288 -10.934 49.246 1.00 93.94 71 THR A N 1
ATOM 520 C CA . THR A 1 71 ? -19.185 -9.531 49.661 1.00 93.94 71 THR A CA 1
ATOM 521 C C . THR A 1 71 ? -19.425 -8.646 48.446 1.00 93.94 71 THR A C 1
ATOM 523 O O . THR A 1 71 ? -18.715 -8.767 47.449 1.00 93.94 71 THR A O 1
ATOM 526 N N . ILE A 1 72 ? -20.419 -7.763 48.514 1.00 93.38 72 ILE A N 1
ATOM 527 C CA . ILE A 1 72 ? -20.742 -6.824 47.435 1.00 93.38 72 ILE A CA 1
ATOM 528 C C . ILE A 1 72 ? -20.461 -5.414 47.936 1.00 93.38 72 ILE A C 1
ATOM 530 O O . ILE A 1 72 ? -21.050 -4.978 48.921 1.00 93.38 72 ILE A O 1
ATOM 534 N N . ILE A 1 73 ? -19.562 -4.716 47.250 1.00 93.62 73 ILE A N 1
ATOM 535 C CA . ILE A 1 73 ? -19.268 -3.303 47.468 1.00 93.62 73 ILE A CA 1
ATOM 536 C C . ILE A 1 73 ? -19.866 -2.557 46.282 1.00 93.62 73 ILE A C 1
ATOM 538 O O . ILE A 1 73 ? -19.402 -2.709 45.152 1.00 93.62 73 ILE A O 1
ATOM 542 N N . LEU A 1 74 ? -20.930 -1.803 46.547 1.00 92.62 74 LEU A N 1
ATOM 543 C CA . LEU A 1 74 ? -21.679 -1.047 45.552 1.00 92.62 74 LEU A CA 1
ATOM 544 C C . LEU A 1 74 ? -21.497 0.446 45.813 1.00 92.62 74 LEU A C 1
ATOM 546 O O . LEU A 1 74 ? -21.859 0.935 46.880 1.00 92.62 74 LEU A O 1
ATOM 550 N N . VAL A 1 75 ? -20.971 1.155 44.822 1.00 92.12 75 VAL A N 1
ATOM 551 C CA . VAL A 1 75 ? -20.944 2.618 44.780 1.00 92.12 75 VAL A CA 1
ATOM 552 C C . VAL A 1 75 ? -22.106 3.056 43.899 1.00 92.12 75 VAL A C 1
ATOM 554 O O . VAL A 1 75 ? -22.254 2.543 42.795 1.00 92.12 75 VAL A O 1
ATOM 557 N N . THR A 1 76 ? -22.979 3.939 44.380 1.00 89.25 76 THR A N 1
ATOM 558 C CA . THR A 1 76 ? -24.079 4.474 43.567 1.00 89.25 76 THR A CA 1
ATOM 559 C C . THR A 1 76 ? -24.567 5.810 44.105 1.00 89.25 76 THR A C 1
ATOM 561 O O . THR A 1 76 ? -24.549 6.050 45.313 1.00 89.25 76 THR A O 1
ATOM 564 N N . HIS A 1 77 ? -25.066 6.651 43.203 1.00 85.62 77 HIS A N 1
ATOM 565 C CA . HIS A 1 77 ? -25.791 7.869 43.559 1.00 85.62 77 HIS A CA 1
ATOM 566 C C . HIS A 1 77 ? -27.259 7.599 43.933 1.00 85.62 77 HIS A C 1
ATOM 568 O O . HIS A 1 77 ? -27.895 8.429 44.577 1.00 85.62 77 HIS A O 1
ATOM 574 N N . ARG A 1 78 ? -27.808 6.426 43.583 1.00 84.75 78 ARG A N 1
ATOM 575 C CA . ARG A 1 78 ? -29.209 6.046 43.843 1.00 84.75 78 ARG A CA 1
ATOM 576 C C . ARG A 1 78 ? -29.346 5.273 45.156 1.00 84.75 78 ARG A C 1
ATOM 578 O O . ARG A 1 78 ? -29.711 4.095 45.170 1.00 84.75 78 ARG A O 1
ATOM 585 N N . THR A 1 79 ? -29.027 5.935 46.264 1.00 81.31 79 THR A N 1
ATOM 586 C CA . THR A 1 79 ? -28.942 5.323 47.604 1.00 81.31 79 THR A CA 1
ATOM 587 C C . THR A 1 79 ? -30.268 4.728 48.089 1.00 81.31 79 THR A C 1
ATOM 589 O O . THR A 1 79 ? -30.262 3.667 48.717 1.00 81.31 79 THR A O 1
ATOM 592 N N . GLU A 1 80 ? -31.400 5.334 47.724 1.00 81.94 80 GLU A N 1
ATOM 593 C CA . GLU A 1 80 ? -32.754 4.898 48.105 1.00 81.94 80 GLU A CA 1
ATOM 594 C C . GLU A 1 80 ? -33.046 3.440 47.725 1.00 81.94 80 GLU A C 1
ATOM 596 O O . GLU A 1 80 ? -33.623 2.687 48.509 1.00 81.94 80 GLU A O 1
ATOM 601 N N . LEU A 1 81 ? -32.596 3.010 46.541 1.00 82.44 81 LEU A N 1
ATOM 602 C CA . LEU A 1 81 ? -32.832 1.649 46.053 1.00 82.44 81 LEU A CA 1
ATOM 603 C C . LEU A 1 81 ? -32.050 0.601 46.851 1.00 82.44 81 LEU A C 1
ATOM 605 O O . LEU A 1 81 ? -32.464 -0.554 46.921 1.00 82.44 81 LEU A O 1
ATOM 609 N N . CYS A 1 82 ? -30.914 0.985 47.437 1.00 83.31 82 CYS A N 1
ATOM 610 C CA . CYS A 1 82 ? -29.971 0.055 48.056 1.00 83.31 82 CYS A CA 1
ATOM 611 C C . CYS A 1 82 ? -30.050 0.045 49.587 1.00 83.31 82 CYS A C 1
ATOM 613 O O . CYS A 1 82 ? -29.573 -0.902 50.211 1.00 83.31 82 CYS A O 1
ATOM 615 N N . GLN A 1 83 ? -30.677 1.052 50.201 1.00 78.50 83 GLN A N 1
ATOM 616 C CA . GLN A 1 83 ? -30.749 1.188 51.657 1.00 78.50 83 GLN A CA 1
ATOM 617 C C . GLN A 1 83 ? -31.369 -0.041 52.335 1.00 78.50 83 GLN A C 1
ATOM 619 O O . GLN A 1 83 ? -30.839 -0.525 53.329 1.00 78.50 83 GLN A O 1
ATOM 624 N N . GLY A 1 84 ? -32.450 -0.589 51.772 1.00 79.00 84 GLY A N 1
ATOM 625 C CA . GLY A 1 84 ? -33.159 -1.732 52.361 1.00 79.00 84 GLY A CA 1
ATOM 626 C C . GLY A 1 84 ? -32.388 -3.058 52.337 1.00 79.00 84 GLY A C 1
ATOM 627 O O . GLY A 1 84 ? -32.820 -4.018 52.970 1.00 79.00 84 GLY A O 1
ATOM 628 N N . ILE A 1 85 ? -31.273 -3.136 51.603 1.00 84.19 85 ILE A N 1
ATOM 629 C CA . ILE A 1 85 ? -30.463 -4.358 51.465 1.00 84.19 85 ILE A CA 1
ATOM 630 C C . ILE A 1 85 ? -29.025 -4.198 51.974 1.00 84.19 85 ILE A C 1
ATOM 632 O O . ILE A 1 85 ? -28.335 -5.200 52.170 1.00 84.19 85 ILE A O 1
ATOM 636 N N . ALA A 1 86 ? -28.551 -2.965 52.162 1.00 86.75 86 ALA A N 1
ATOM 637 C CA . ALA A 1 86 ? -27.183 -2.691 52.575 1.00 86.75 86 ALA A CA 1
ATOM 638 C C . ALA A 1 86 ? -26.983 -3.012 54.063 1.00 86.75 86 ALA A C 1
ATOM 640 O O . ALA A 1 86 ? -27.706 -2.520 54.923 1.00 86.75 86 ALA A O 1
ATOM 641 N N . GLN A 1 87 ? -25.965 -3.817 54.370 1.00 87.06 87 GLN A N 1
ATOM 642 C CA . GLN A 1 87 ? -25.580 -4.126 55.755 1.00 87.06 87 GLN A CA 1
ATOM 643 C C . GLN A 1 87 ? -24.754 -3.008 56.401 1.00 87.06 87 GLN A C 1
ATOM 645 O O . GLN A 1 87 ? -24.718 -2.898 57.621 1.00 87.06 87 GLN A O 1
ATOM 650 N N . GLN A 1 88 ? -24.079 -2.197 55.588 1.00 87.75 88 GLN A N 1
ATOM 651 C CA . GLN A 1 88 ? -23.232 -1.092 56.018 1.00 87.75 88 GLN A CA 1
ATOM 652 C C . GLN A 1 88 ? -23.232 -0.027 54.924 1.00 87.75 88 GLN A C 1
ATOM 654 O O . GLN A 1 88 ? -23.179 -0.362 53.738 1.00 87.75 88 GLN A O 1
ATOM 659 N N . ILE A 1 89 ? -23.288 1.245 55.317 1.00 88.38 89 ILE A N 1
ATOM 660 C CA . ILE A 1 89 ? -23.283 2.380 54.391 1.00 88.38 89 ILE A CA 1
ATOM 661 C C . ILE A 1 89 ? -22.068 3.251 54.705 1.00 88.38 89 ILE A C 1
ATOM 663 O O . ILE A 1 89 ? -21.786 3.551 55.863 1.00 88.38 89 ILE A O 1
ATOM 667 N N . ILE A 1 90 ? -21.324 3.640 53.670 1.00 89.38 90 ILE A N 1
ATOM 668 C CA . ILE A 1 90 ? -20.125 4.472 53.801 1.00 89.38 90 ILE A CA 1
ATOM 669 C C . ILE A 1 90 ? -20.311 5.710 52.934 1.00 89.38 90 ILE A C 1
ATOM 671 O O . ILE A 1 90 ? -20.551 5.601 51.732 1.00 89.38 90 ILE A O 1
ATOM 675 N N . ARG A 1 91 ? -20.184 6.888 53.545 1.00 87.69 91 ARG A N 1
ATOM 676 C CA . ARG A 1 91 ? -20.183 8.177 52.854 1.00 87.69 91 ARG A CA 1
ATOM 677 C C . ARG A 1 91 ? -18.750 8.632 52.650 1.00 87.69 91 ARG A C 1
ATOM 679 O O . ARG A 1 91 ? -17.966 8.630 53.595 1.00 87.69 91 ARG A O 1
ATOM 686 N N . MET A 1 92 ? -18.424 9.063 51.439 1.00 88.25 92 MET A N 1
ATOM 687 C CA . MET A 1 92 ? -17.141 9.691 51.142 1.00 88.25 92 MET A CA 1
ATOM 688 C C . MET A 1 92 ? -17.342 11.187 50.895 1.00 88.25 92 MET A C 1
ATOM 690 O O . MET A 1 92 ? -18.113 11.557 50.014 1.00 88.25 92 MET A O 1
ATOM 694 N N . THR A 1 93 ? -16.635 12.037 51.641 1.00 88.00 93 THR A N 1
ATOM 695 C CA . THR A 1 93 ? -16.700 13.503 51.511 1.00 88.00 93 THR A CA 1
ATOM 696 C C . THR A 1 93 ? -15.284 14.068 51.562 1.00 88.00 93 THR A C 1
ATOM 698 O O . THR A 1 93 ? -14.557 13.793 52.503 1.00 88.00 93 THR A O 1
ATOM 701 N N . ASN A 1 94 ? -14.855 14.856 50.569 1.00 88.69 94 ASN A N 1
ATOM 702 C CA . ASN A 1 94 ? -13.531 15.513 50.558 1.00 88.69 94 ASN A CA 1
ATOM 703 C C . ASN A 1 94 ? -12.330 14.580 50.852 1.00 88.69 94 ASN A C 1
ATOM 705 O O . ASN A 1 94 ? -11.358 14.984 51.487 1.00 88.69 94 ASN A O 1
ATOM 709 N N . GLY A 1 95 ? -12.392 13.320 50.407 1.00 89.31 95 GLY A N 1
ATOM 710 C CA . GLY A 1 95 ? -11.338 12.327 50.646 1.00 89.31 95 GLY A CA 1
ATOM 711 C C . GLY A 1 95 ? -11.355 11.674 52.036 1.00 89.31 95 GLY A C 1
ATOM 712 O O . GLY A 1 95 ? -10.497 10.835 52.304 1.00 89.31 95 GLY A O 1
ATOM 713 N N . THR A 1 96 ? -12.322 11.995 52.902 1.00 90.12 96 THR A N 1
ATOM 714 C CA . THR A 1 96 ? -12.578 11.277 54.161 1.00 90.12 96 THR A CA 1
ATOM 715 C C . THR A 1 96 ? -13.760 10.319 54.009 1.00 90.12 96 THR A C 1
ATOM 717 O O . THR A 1 96 ? -14.676 10.561 53.221 1.00 90.12 96 THR A O 1
ATOM 720 N N . ALA A 1 97 ? -13.724 9.200 54.739 1.00 90.50 97 ALA A N 1
ATOM 721 C CA . ALA A 1 97 ? -14.780 8.191 54.741 1.00 90.50 97 ALA A CA 1
ATOM 722 C C . ALA A 1 97 ? -15.443 8.122 56.120 1.00 90.50 97 ALA A C 1
ATOM 724 O O . ALA A 1 97 ? -14.763 7.976 57.135 1.00 90.50 97 ALA A O 1
ATOM 725 N N . GLU A 1 98 ? -16.768 8.199 56.140 1.00 88.56 98 GLU A N 1
ATOM 726 C CA . GLU A 1 98 ? -17.596 8.104 57.339 1.00 88.56 98 GLU A CA 1
ATOM 727 C C . GLU A 1 98 ? -18.525 6.897 57.230 1.00 88.56 98 GLU A C 1
ATOM 729 O O . GLU A 1 98 ? -19.169 6.678 56.202 1.00 88.56 98 GLU A O 1
ATOM 734 N N . VAL A 1 99 ? -18.579 6.101 58.295 1.00 87.75 99 VAL A N 1
ATOM 735 C CA . VAL A 1 99 ? -19.349 4.857 58.347 1.00 87.75 99 VAL A CA 1
ATOM 736 C C . VAL A 1 99 ? -20.664 5.104 59.072 1.00 87.75 99 VAL A C 1
ATOM 738 O O . VAL A 1 99 ? -20.672 5.684 60.155 1.00 87.75 99 VAL A O 1
ATOM 741 N N . PHE A 1 100 ? -21.754 4.616 58.489 1.00 83.38 100 PHE A N 1
ATOM 742 C CA . PHE A 1 100 ? -23.093 4.654 59.061 1.00 83.38 100 PHE A CA 1
ATOM 743 C C . PHE A 1 100 ? -23.639 3.236 59.220 1.00 83.38 100 PHE A C 1
ATOM 745 O O . PHE A 1 100 ? -23.468 2.384 58.338 1.00 83.38 100 PHE A O 1
ATOM 752 N N . ASP A 1 101 ? -24.344 3.010 60.327 1.00 77.50 101 ASP A N 1
ATOM 753 C CA . ASP A 1 101 ? -25.161 1.812 60.490 1.00 77.50 101 ASP A CA 1
ATOM 754 C C . ASP A 1 101 ? -26.464 1.984 59.688 1.00 77.50 101 ASP A C 1
ATOM 756 O O . ASP A 1 101 ? -26.968 3.106 59.580 1.00 77.50 101 ASP A O 1
ATOM 760 N N . PRO A 1 102 ? -27.054 0.906 59.134 1.00 69.38 102 PRO A N 1
ATOM 761 C CA . PRO A 1 102 ? -28.245 0.998 58.279 1.00 69.38 102 PRO A CA 1
ATOM 762 C C . PRO A 1 102 ? -29.435 1.729 58.921 1.00 69.38 102 PRO A C 1
ATOM 764 O O . PRO A 1 102 ? -30.230 2.356 58.223 1.00 69.38 102 PRO A O 1
ATOM 767 N N . GLU A 1 103 ? -29.541 1.670 60.251 1.00 68.19 103 GLU A N 1
ATOM 768 C CA . GLU A 1 103 ? -30.614 2.293 61.035 1.00 68.19 103 GLU A CA 1
ATOM 769 C C . GLU A 1 103 ? -30.306 3.740 61.461 1.00 68.19 103 GLU A C 1
ATOM 771 O O . GLU A 1 103 ? -31.221 4.474 61.830 1.00 68.19 103 GLU A O 1
ATOM 776 N N . SER A 1 104 ? -29.040 4.172 61.399 1.00 66.88 104 SER A N 1
ATOM 777 C CA . SER A 1 104 ? -28.586 5.487 61.874 1.00 66.88 104 SER A CA 1
ATOM 778 C C . SER A 1 104 ? -28.311 6.492 60.754 1.00 66.88 104 SER A C 1
ATOM 780 O O . SER A 1 104 ? -27.839 7.595 61.028 1.00 66.88 104 SER A O 1
ATOM 782 N N . VAL A 1 105 ? -28.629 6.150 59.498 1.00 67.94 105 VAL A N 1
ATOM 783 C CA . VAL A 1 105 ? -28.430 7.034 58.340 1.00 67.94 105 VAL A CA 1
ATOM 784 C C . VAL A 1 105 ? -29.340 8.271 58.445 1.00 67.94 105 VAL A C 1
ATOM 786 O O . VAL A 1 105 ? -30.568 8.131 58.438 1.00 67.94 105 VAL A O 1
ATOM 789 N N . PRO A 1 106 ? -28.782 9.497 58.500 1.00 65.25 106 PRO A N 1
ATOM 790 C CA . PRO A 1 106 ? -29.568 10.728 58.466 1.00 65.25 106 PRO A CA 1
ATOM 791 C C . PRO A 1 106 ? -30.473 10.802 57.228 1.00 65.25 106 PRO A C 1
ATOM 793 O O . PRO A 1 106 ? -30.002 10.628 56.105 1.00 65.25 106 PRO A O 1
ATOM 796 N N . ARG A 1 107 ? -31.762 11.136 57.410 1.00 61.09 107 ARG A N 1
ATOM 797 C CA . ARG A 1 107 ? -32.715 11.322 56.292 1.00 61.09 107 ARG A CA 1
ATOM 798 C C . ARG A 1 107 ? -32.267 12.390 55.289 1.00 61.09 107 ARG A C 1
ATOM 800 O O . ARG A 1 107 ? -32.620 12.294 54.129 1.00 61.09 107 ARG A O 1
ATOM 807 N N . GLU A 1 108 ? -31.457 13.358 55.712 1.00 56.50 108 GLU A N 1
ATOM 808 C CA . GLU A 1 108 ? -30.884 14.404 54.849 1.00 56.50 108 GLU A CA 1
ATOM 809 C C . GLU A 1 108 ? -29.852 13.874 53.837 1.00 56.50 108 GLU A C 1
ATOM 811 O O . GLU A 1 108 ? -29.590 14.528 52.833 1.00 56.50 108 GLU A O 1
ATOM 816 N N . LEU A 1 109 ? -29.279 12.685 54.072 1.00 57.19 109 LEU A N 1
ATOM 817 C CA . LEU A 1 109 ? -28.387 12.007 53.120 1.00 57.19 109 LEU A CA 1
ATOM 818 C C . LEU A 1 109 ? -29.117 11.147 52.096 1.00 57.19 109 LEU A C 1
ATOM 820 O O . LEU A 1 109 ? -28.532 10.732 51.094 1.00 57.19 109 LEU A O 1
ATOM 824 N N . LEU A 1 110 ? -30.393 10.884 52.351 1.00 57.09 110 LEU A N 1
ATOM 825 C CA . LEU A 1 110 ? -31.329 10.376 51.369 1.00 57.09 110 LEU A CA 1
ATOM 826 C C . LEU A 1 110 ? -31.806 11.617 50.624 1.00 57.09 110 LEU A C 1
ATOM 828 O O . LEU A 1 110 ? -32.795 12.225 51.017 1.00 57.09 110 LEU A O 1
ATOM 832 N N . HIS A 1 111 ? -31.038 12.086 49.640 1.00 53.00 111 HIS A N 1
ATOM 833 C CA . HIS A 1 111 ? -31.451 13.231 48.838 1.00 53.00 111 HIS A CA 1
ATOM 834 C C . HIS A 1 111 ? -32.823 12.950 48.206 1.00 53.00 111 HIS A C 1
ATOM 836 O O . HIS A 1 111 ? -32.907 12.407 47.111 1.00 53.00 111 HIS A O 1
ATOM 842 N N . THR A 1 112 ? -33.893 13.412 48.857 1.00 43.50 112 THR A N 1
ATOM 843 C CA . THR A 1 112 ? -35.160 13.741 48.219 1.00 43.50 112 THR A CA 1
ATOM 844 C C . THR A 1 112 ? -34.895 14.951 47.338 1.00 43.50 112 THR A C 1
ATOM 846 O O . THR A 1 112 ? -35.155 16.091 47.725 1.00 43.50 112 THR A O 1
ATOM 849 N N . LYS A 1 113 ? -34.336 14.729 46.149 1.00 38.97 113 LYS A N 1
ATOM 850 C CA . LYS A 1 113 ? -34.601 15.658 45.057 1.00 38.97 113 LYS A CA 1
ATOM 851 C C . LYS A 1 113 ? -36.086 15.491 44.758 1.00 38.97 113 LYS A C 1
ATOM 853 O O . LYS A 1 113 ? -36.522 14.414 44.355 1.00 38.97 113 LYS A O 1
ATOM 858 N N . ASN A 1 114 ? -36.879 16.523 45.046 1.00 36.53 114 ASN A N 1
ATOM 859 C CA . ASN A 1 114 ? -38.269 16.569 44.611 1.00 36.53 114 ASN A CA 1
ATOM 860 C C . ASN A 1 114 ? -38.315 16.217 43.112 1.00 36.53 114 ASN A C 1
ATOM 862 O O . ASN A 1 114 ? -37.473 16.716 42.360 1.00 36.53 114 ASN A O 1
ATOM 866 N N . PRO A 1 115 ? -39.291 15.418 42.644 1.00 43.88 115 PRO A N 1
ATOM 867 C CA . PRO A 1 115 ? -39.387 15.025 41.235 1.00 43.88 115 PRO A CA 1
ATOM 868 C C . PRO A 1 115 ? -39.525 16.221 40.268 1.00 43.88 115 PRO A C 1
ATOM 870 O O . PRO A 1 115 ? -39.416 16.048 39.059 1.00 43.88 115 PRO A O 1
ATOM 873 N N . SER A 1 116 ? -39.739 17.436 40.783 1.00 38.66 116 SER A N 1
ATOM 874 C CA . SER A 1 116 ? -39.765 18.692 40.031 1.00 38.66 116 SER A CA 1
ATOM 875 C C . SER A 1 116 ? -38.392 19.333 39.781 1.00 38.66 116 SER A C 1
ATOM 877 O O . SER A 1 116 ? -38.264 20.051 38.795 1.00 38.66 116 SER A O 1
ATOM 879 N N . ASP A 1 117 ? -37.371 19.072 40.606 1.00 36.81 117 ASP A N 1
ATOM 880 C CA . ASP A 1 117 ? -36.033 19.679 40.439 1.00 36.81 117 ASP A CA 1
ATOM 881 C C . ASP A 1 117 ? -35.091 18.784 39.620 1.00 36.81 117 ASP A C 1
ATOM 883 O O . ASP A 1 117 ? -34.211 19.282 38.918 1.00 36.81 117 ASP A O 1
ATOM 887 N N . SER A 1 118 ? -35.326 17.466 39.614 1.00 39.72 118 SER A N 1
ATOM 888 C CA . SER A 1 118 ? -34.687 16.559 38.652 1.00 39.72 118 SER A CA 1
ATOM 889 C C . SER A 1 118 ? -35.117 16.878 37.224 1.00 39.72 118 SER A C 1
ATOM 891 O O . SER A 1 118 ? -34.287 16.835 36.334 1.00 39.72 118 SER A O 1
ATOM 893 N N . ALA A 1 119 ? -36.357 17.325 36.999 1.00 36.84 119 ALA A N 1
ATOM 894 C CA . ALA A 1 119 ? -36.820 17.692 35.663 1.00 36.84 119 ALA A CA 1
ATOM 895 C C . ALA A 1 119 ? -36.097 18.920 35.074 1.00 36.84 119 ALA A C 1
ATOM 897 O O . ALA A 1 119 ? -36.052 19.052 33.857 1.00 36.84 119 ALA A O 1
ATOM 898 N N . ALA A 1 120 ? -35.534 19.812 35.898 1.00 33.12 120 ALA A N 1
ATOM 899 C CA . ALA A 1 120 ? -34.846 21.017 35.424 1.00 33.12 120 ALA A CA 1
ATOM 900 C C . ALA A 1 120 ? -33.342 20.795 35.178 1.00 33.12 120 ALA A C 1
ATOM 902 O O . ALA A 1 120 ? -32.796 21.370 34.239 1.00 33.12 120 ALA A O 1
ATOM 903 N N . GLU A 1 121 ? -32.683 19.941 35.969 1.00 33.00 121 GLU A N 1
ATOM 904 C CA . GLU A 1 121 ? -31.277 19.569 35.738 1.00 33.00 121 GLU A CA 1
ATOM 905 C C . GLU A 1 121 ? -31.126 18.378 34.777 1.00 33.00 121 GLU A C 1
ATOM 907 O O . GLU A 1 121 ? -30.175 18.358 34.001 1.00 33.00 121 GLU A O 1
ATOM 912 N N . GLU A 1 122 ? -32.091 17.451 34.719 1.00 36.62 122 GLU A N 1
ATOM 913 C CA . GLU A 1 122 ? -32.130 16.421 33.670 1.00 36.62 122 GLU A CA 1
ATOM 914 C C . GLU A 1 122 ? -32.425 17.063 32.309 1.00 36.62 122 GLU A C 1
ATOM 916 O O . GLU A 1 122 ? -31.788 16.695 31.337 1.00 36.62 122 GLU A O 1
ATOM 921 N N . GLN A 1 123 ? -33.246 18.119 32.202 1.00 34.22 123 GLN A N 1
ATOM 922 C CA . GLN A 1 123 ? -33.535 18.764 30.905 1.00 34.22 123 GLN A CA 1
ATOM 923 C C . GLN A 1 123 ? -32.362 19.516 30.257 1.00 34.22 123 GLN A C 1
ATOM 925 O O . GLN A 1 123 ? -32.460 19.867 29.073 1.00 34.22 123 GLN A O 1
ATOM 930 N N . GLN A 1 124 ? -31.272 19.773 30.985 1.00 32.84 124 GLN A N 1
ATOM 931 C CA . GLN A 1 124 ? -30.094 20.439 30.427 1.00 32.84 124 GLN A CA 1
ATOM 932 C C . GLN A 1 124 ? -28.970 19.461 30.044 1.00 32.84 124 GLN A C 1
ATOM 934 O O . GLN A 1 124 ? -28.127 19.840 29.236 1.00 32.84 124 GLN A O 1
ATOM 939 N N . ASP A 1 125 ? -29.033 18.205 30.508 1.00 33.34 125 ASP A N 1
ATOM 940 C CA . ASP A 1 125 ? -28.142 17.102 30.098 1.00 33.34 125 ASP A CA 1
ATOM 941 C C . ASP A 1 125 ? -28.855 16.079 29.165 1.00 33.34 125 ASP A C 1
ATOM 943 O O . ASP A 1 125 ? -28.221 15.427 28.337 1.00 33.34 125 ASP A O 1
ATOM 947 N N . ASP A 1 126 ? -30.199 16.002 29.178 1.00 34.47 126 ASP A N 1
ATOM 948 C CA . ASP A 1 126 ? -31.004 15.127 28.293 1.00 34.47 126 ASP A CA 1
ATOM 949 C C . ASP A 1 126 ? -31.134 15.634 26.853 1.00 34.47 126 ASP A C 1
ATOM 951 O O . ASP A 1 126 ? -31.558 14.887 25.961 1.00 34.47 126 ASP A O 1
ATOM 955 N N . LYS A 1 127 ? -30.767 16.894 26.582 1.00 33.62 127 LYS A N 1
ATOM 956 C CA . LYS A 1 127 ? -30.740 17.393 25.198 1.00 33.62 127 LYS A CA 1
ATOM 957 C C . LYS A 1 127 ? -29.589 16.819 24.371 1.00 33.62 127 LYS A C 1
ATOM 959 O O . LYS A 1 127 ? -29.665 16.925 23.151 1.00 33.62 127 LYS A O 1
ATOM 964 N N . ASP A 1 128 ? -28.620 16.151 25.001 1.00 35.12 128 ASP A N 1
ATOM 965 C CA . ASP A 1 128 ? -27.529 15.445 24.315 1.00 35.12 128 ASP A CA 1
ATOM 966 C C . ASP A 1 128 ? -27.509 13.919 24.553 1.00 35.12 128 ASP A C 1
ATOM 968 O O . ASP A 1 128 ? -26.668 13.226 23.978 1.00 35.12 128 ASP A O 1
ATOM 972 N N . GLN A 1 129 ? -28.440 13.343 25.333 1.00 37.59 129 GLN A N 1
ATOM 973 C CA . GLN A 1 129 ? -28.457 11.892 25.613 1.00 37.59 129 GLN A CA 1
ATOM 974 C C . GLN A 1 129 ? -29.812 11.182 25.489 1.00 37.59 129 GLN A C 1
ATOM 976 O O . GLN A 1 129 ? -29.947 10.027 25.897 1.00 37.59 129 GLN A O 1
ATOM 981 N N . THR A 1 130 ? -30.769 11.753 24.760 1.00 33.56 130 THR A N 1
ATOM 982 C CA . THR A 1 130 ? -31.847 10.956 24.148 1.00 33.56 130 THR A CA 1
ATOM 983 C C . THR A 1 130 ? -31.324 10.206 22.918 1.00 33.56 130 THR A C 1
ATOM 985 O O . THR A 1 130 ? -31.770 10.390 21.789 1.00 33.56 130 THR A O 1
ATOM 988 N N . VAL A 1 131 ? -30.370 9.295 23.135 1.00 37.78 131 VAL A N 1
ATOM 989 C CA . VAL A 1 131 ? -30.127 8.204 22.190 1.00 37.78 131 VAL A CA 1
ATOM 990 C C . VAL A 1 131 ? -31.276 7.223 22.392 1.00 37.78 131 VAL A C 1
ATOM 992 O O . VAL A 1 131 ? -31.159 6.236 23.127 1.00 37.78 131 VAL A O 1
ATOM 995 N N . GLU A 1 132 ? -32.417 7.523 21.756 1.00 34.50 132 GLU A N 1
ATOM 996 C CA . GLU A 1 132 ? -33.374 6.495 21.355 1.00 34.50 132 GLU A CA 1
ATOM 997 C C . GLU A 1 132 ? -32.556 5.297 20.896 1.00 34.50 132 GLU A C 1
ATOM 999 O O . GLU A 1 132 ? -31.636 5.455 20.089 1.00 34.50 132 GLU A O 1
ATOM 1004 N N . ALA A 1 133 ? -32.817 4.131 21.495 1.00 37.12 133 ALA A N 1
ATOM 1005 C CA . ALA A 1 133 ? -32.115 2.900 21.180 1.00 37.12 133 ALA A CA 1
ATOM 1006 C C . ALA A 1 133 ? -31.983 2.810 19.661 1.00 37.12 133 ALA A C 1
ATOM 1008 O O . ALA A 1 133 ? -33.000 2.615 18.994 1.00 37.12 133 ALA A O 1
ATOM 1009 N N . MET A 1 134 ? -30.760 3.029 19.149 1.00 37.59 134 MET A N 1
ATOM 1010 C CA . MET A 1 134 ? -30.508 3.034 17.715 1.00 37.59 134 MET A CA 1
ATOM 1011 C C . MET A 1 134 ? -31.154 1.756 17.184 1.00 37.59 134 MET A C 1
ATOM 1013 O O . MET A 1 134 ? -30.757 0.670 17.630 1.00 37.59 134 MET A O 1
ATOM 1017 N N . PRO A 1 135 ? -32.187 1.855 16.326 1.00 38.22 135 PRO A N 1
ATOM 1018 C CA . PRO A 1 135 ? -32.745 0.668 15.704 1.00 38.22 135 PRO A CA 1
ATOM 1019 C C . PRO A 1 135 ? -31.576 -0.053 15.042 1.00 38.22 135 PRO A C 1
ATOM 1021 O O . PRO A 1 135 ? -30.700 0.638 14.516 1.00 38.22 135 PRO A O 1
ATOM 1024 N N . GLU A 1 136 ? -31.537 -1.390 15.186 1.00 45.22 136 GLU A N 1
ATOM 1025 C CA . GLU A 1 136 ? -30.502 -2.306 14.675 1.00 45.22 136 GLU A CA 1
ATOM 1026 C C . GLU A 1 136 ? -29.574 -1.582 13.721 1.00 45.22 136 GLU A C 1
ATOM 1028 O O . GLU A 1 136 ? -29.986 -1.276 12.604 1.00 45.22 136 GLU A O 1
ATOM 1033 N N . LYS A 1 137 ? -28.380 -1.217 14.201 1.00 46.16 137 LYS A N 1
ATOM 1034 C CA . LYS A 1 137 ? -27.435 -0.420 13.431 1.00 46.16 137 LYS A CA 1
ATOM 1035 C C . LYS A 1 137 ? -27.342 -1.057 12.043 1.00 46.16 137 LYS A C 1
ATOM 1037 O O . LYS A 1 137 ? -26.746 -2.124 11.909 1.00 46.16 137 LYS A O 1
ATOM 1042 N N . PHE A 1 138 ? -27.967 -0.421 11.044 1.00 47.25 138 PHE A N 1
ATOM 1043 C CA . PHE A 1 138 ? -27.983 -0.818 9.634 1.00 47.25 138 PHE A CA 1
ATOM 1044 C C . PHE A 1 138 ? -26.586 -0.565 9.048 1.00 47.25 138 PHE A C 1
ATOM 1046 O O . PHE A 1 138 ? -26.427 0.050 8.004 1.00 47.25 138 PHE A O 1
ATOM 1053 N N . MET A 1 139 ? -25.538 -0.978 9.760 1.00 50.12 139 MET A N 1
ATOM 1054 C CA . MET A 1 139 ? -24.206 -1.082 9.214 1.00 50.12 139 MET A CA 1
ATOM 1055 C C . MET A 1 139 ? -24.231 -2.300 8.319 1.00 50.12 139 MET A C 1
ATOM 1057 O O . MET A 1 139 ? -24.058 -3.428 8.772 1.00 50.12 139 MET A O 1
ATOM 1061 N N . GLU A 1 140 ? -24.461 -2.061 7.037 1.00 54.41 140 GLU A N 1
ATOM 1062 C CA . GLU A 1 140 ? -24.069 -3.041 6.045 1.00 54.41 140 GLU A CA 1
ATOM 1063 C C . GLU A 1 140 ? -22.555 -3.248 6.177 1.00 54.41 140 GLU A C 1
ATOM 1065 O O . GLU A 1 140 ? -21.752 -2.293 6.133 1.00 54.41 140 GLU A O 1
ATOM 1070 N N . ASP A 1 141 ? -22.182 -4.508 6.403 1.00 56.00 141 ASP A N 1
ATOM 1071 C CA . ASP A 1 141 ? -20.802 -4.950 6.309 1.00 56.00 141 ASP A CA 1
ATOM 1072 C C . ASP A 1 141 ? -20.268 -4.527 4.944 1.00 56.00 141 ASP A C 1
ATOM 1074 O O . ASP A 1 141 ? -20.934 -4.656 3.914 1.00 56.00 141 ASP A O 1
ATOM 1078 N N . GLU A 1 142 ? -19.075 -3.943 4.944 1.00 57.81 142 GLU A N 1
ATOM 1079 C CA . GLU A 1 142 ? -18.476 -3.413 3.731 1.00 57.81 142 GLU A CA 1
ATOM 1080 C C . GLU A 1 142 ? -18.294 -4.538 2.705 1.00 57.81 142 GLU A C 1
ATOM 1082 O O . GLU A 1 142 ? -17.441 -5.415 2.860 1.00 57.81 142 GLU A O 1
ATOM 1087 N N . TYR A 1 143 ? -19.099 -4.503 1.640 1.00 59.53 143 TYR A N 1
ATOM 1088 C CA . TYR A 1 143 ? -18.966 -5.436 0.533 1.00 59.53 143 TYR A CA 1
ATOM 1089 C C . TYR A 1 143 ? -17.620 -5.211 -0.159 1.00 59.53 143 TYR A C 1
ATOM 1091 O O . TYR A 1 143 ? -17.374 -4.175 -0.780 1.00 59.53 143 TYR A O 1
ATOM 1099 N N . ARG A 1 144 ? -16.732 -6.199 -0.048 1.00 57.53 144 ARG A N 1
ATOM 1100 C CA . ARG A 1 144 ? -15.441 -6.209 -0.736 1.00 57.53 144 ARG A CA 1
ATOM 1101 C C . ARG A 1 144 ? -15.577 -7.027 -2.010 1.00 57.53 144 ARG A C 1
ATOM 1103 O O . ARG A 1 144 ? -15.773 -8.238 -1.936 1.00 57.53 144 ARG A O 1
ATOM 1110 N N . GLU A 1 145 ? -15.436 -6.387 -3.174 1.00 59.66 145 GLU A N 1
ATOM 1111 C CA . GLU A 1 145 ? -15.386 -7.133 -4.434 1.00 59.66 145 GLU A CA 1
ATOM 1112 C C . GLU A 1 145 ? -14.234 -8.149 -4.416 1.00 59.66 145 GLU A C 1
ATOM 1114 O O . GLU A 1 145 ? -13.115 -7.872 -3.976 1.00 59.66 145 GLU A O 1
ATOM 1119 N N . HIS A 1 146 ? -14.525 -9.359 -4.890 1.00 56.78 146 HIS A N 1
ATOM 1120 C CA . HIS A 1 146 ? -13.557 -10.439 -5.010 1.00 56.78 146 HIS A CA 1
ATOM 1121 C C . HIS A 1 146 ? -13.125 -10.589 -6.469 1.00 56.78 146 HIS A C 1
ATOM 1123 O O . HIS A 1 146 ? -13.945 -10.893 -7.329 1.00 56.78 146 HIS A O 1
ATOM 1129 N N . GLY A 1 147 ? -11.830 -10.417 -6.743 1.00 66.12 147 GLY A N 1
ATOM 1130 C CA . GLY A 1 147 ? -11.260 -10.617 -8.077 1.00 66.12 147 GLY A CA 1
ATOM 1131 C C . GLY A 1 147 ? -10.163 -9.611 -8.411 1.00 66.12 147 GLY A C 1
ATOM 1132 O O . GLY A 1 147 ? -9.703 -8.866 -7.546 1.00 66.12 147 GLY A O 1
ATOM 1133 N N . GLY A 1 148 ? -9.733 -9.612 -9.673 1.00 64.31 148 GLY A N 1
ATOM 1134 C CA . GLY A 1 148 ? -8.866 -8.566 -10.211 1.00 64.31 148 GLY A CA 1
ATOM 1135 C C . GLY A 1 148 ? -9.607 -7.232 -10.336 1.00 64.31 148 GLY A C 1
ATOM 1136 O O . GLY A 1 148 ? -10.828 -7.193 -10.481 1.00 64.31 148 GLY A O 1
ATOM 1137 N N . ILE A 1 149 ? -8.861 -6.131 -10.292 1.00 76.94 149 ILE A N 1
ATOM 1138 C CA . ILE A 1 149 ? -9.416 -4.783 -10.444 1.00 76.94 149 ILE A CA 1
ATOM 1139 C C . ILE A 1 149 ? -9.920 -4.609 -11.885 1.00 76.94 149 ILE A C 1
ATOM 1141 O O . ILE A 1 149 ? -9.209 -4.911 -12.845 1.00 76.94 149 ILE A O 1
ATOM 1145 N N . LYS A 1 150 ? -11.148 -4.106 -12.049 1.00 84.75 150 LYS A N 1
ATOM 1146 C CA . LYS A 1 150 ? -11.739 -3.845 -13.371 1.00 84.75 150 LYS A CA 1
ATOM 1147 C C . LYS A 1 150 ? -10.948 -2.749 -14.094 1.00 84.75 150 LYS A C 1
ATOM 1149 O O . LYS A 1 150 ? -10.632 -1.717 -13.505 1.00 84.75 150 LYS A O 1
ATOM 1154 N N . ALA A 1 151 ? -10.710 -2.923 -15.397 1.00 85.00 151 ALA A N 1
ATOM 1155 C CA . ALA A 1 151 ? -10.027 -1.930 -16.240 1.00 85.00 151 ALA A CA 1
ATOM 1156 C C . ALA A 1 151 ? -10.688 -0.536 -16.192 1.00 85.00 151 ALA A C 1
ATOM 1158 O O . ALA A 1 151 ? -10.014 0.484 -16.330 1.00 85.00 151 ALA A O 1
ATOM 1159 N N . SER A 1 152 ? -11.998 -0.488 -15.931 1.00 89.06 152 SER A N 1
ATOM 1160 C CA . SER A 1 152 ? -12.752 0.752 -15.739 1.00 89.06 152 SER A CA 1
ATOM 1161 C C . SER A 1 152 ? -12.211 1.614 -14.597 1.00 89.06 152 SER A C 1
ATOM 1163 O O . SER A 1 152 ? -12.205 2.832 -14.725 1.00 89.06 152 SER A O 1
ATOM 1165 N N . VAL A 1 153 ? -11.711 1.004 -13.517 1.00 87.75 153 VAL A N 1
ATOM 1166 C CA . VAL A 1 153 ? -11.179 1.726 -12.349 1.00 87.75 153 VAL A CA 1
ATOM 1167 C C . VAL A 1 153 ? -9.869 2.429 -12.705 1.00 87.75 153 VAL A C 1
ATOM 1169 O O . VAL A 1 153 ? -9.696 3.611 -12.417 1.00 87.75 153 VAL A O 1
ATOM 1172 N N . TYR A 1 154 ? -8.972 1.740 -13.417 1.00 87.88 154 TYR A N 1
ATOM 1173 C CA . TYR A 1 154 ? -7.744 2.353 -13.932 1.00 87.88 154 TYR A CA 1
ATOM 1174 C C . TYR A 1 154 ? -8.059 3.512 -14.887 1.00 87.88 154 TYR A C 1
ATOM 1176 O O . TYR A 1 154 ? -7.417 4.561 -14.840 1.00 87.88 154 TYR A O 1
ATOM 1184 N N . TRP A 1 155 ? -9.081 3.346 -15.730 1.00 90.12 155 TRP A N 1
ATOM 1185 C CA . TRP A 1 155 ? -9.498 4.379 -16.671 1.00 90.12 155 TRP A CA 1
ATOM 1186 C C . TRP A 1 155 ? -10.094 5.618 -15.992 1.00 90.12 155 TRP A C 1
ATOM 1188 O O . TRP A 1 155 ? -9.853 6.735 -16.449 1.00 90.12 155 TRP A O 1
ATOM 1198 N N . GLU A 1 156 ? -10.834 5.454 -14.893 1.00 89.25 156 GLU A N 1
ATOM 1199 C CA . GLU A 1 156 ? -11.335 6.585 -14.103 1.00 89.25 156 GLU A CA 1
ATOM 1200 C C . GLU A 1 156 ? -10.194 7.434 -13.535 1.00 89.25 156 GLU A C 1
ATOM 1202 O O . GLU A 1 156 ? -10.248 8.663 -13.631 1.00 89.25 156 GLU A O 1
ATOM 1207 N N . TYR A 1 157 ? -9.128 6.796 -13.043 1.00 89.31 157 TYR A N 1
ATOM 1208 C CA . TYR A 1 157 ? -7.938 7.502 -12.568 1.00 89.31 157 TYR A CA 1
ATOM 1209 C C . TYR A 1 157 ? -7.233 8.272 -13.696 1.00 89.31 157 TYR A C 1
ATOM 1211 O O . TYR A 1 157 ? -6.954 9.466 -13.570 1.00 89.31 157 TYR A O 1
ATOM 1219 N N . ILE A 1 158 ? -7.011 7.623 -14.846 1.00 90.06 158 ILE A N 1
ATOM 1220 C CA . ILE A 1 158 ? -6.377 8.260 -16.014 1.00 90.06 158 ILE A CA 1
ATOM 1221 C C . ILE A 1 158 ? -7.206 9.460 -16.493 1.00 90.06 158 ILE A C 1
ATOM 1223 O O . ILE A 1 158 ? -6.663 10.532 -16.772 1.00 90.06 158 ILE A O 1
ATOM 1227 N N . ARG A 1 159 ? -8.535 9.315 -16.539 1.00 90.94 159 ARG A N 1
ATOM 1228 C CA . ARG A 1 159 ? -9.454 10.393 -16.918 1.00 90.94 159 ARG A CA 1
ATOM 1229 C C . ARG A 1 159 ? -9.398 11.567 -15.937 1.00 90.94 159 ARG A C 1
ATOM 1231 O O . ARG A 1 159 ? -9.458 12.712 -16.385 1.00 90.94 159 ARG A O 1
ATOM 1238 N N . ALA A 1 160 ? -9.257 11.306 -14.636 1.00 89.38 160 ALA A N 1
ATOM 1239 C CA . ALA A 1 160 ? -9.137 12.350 -13.619 1.00 89.38 160 ALA A CA 1
ATOM 1240 C C . ALA A 1 160 ? -7.862 13.199 -13.787 1.00 89.38 160 ALA A C 1
ATOM 1242 O O . ALA A 1 160 ? -7.897 14.409 -13.578 1.00 89.38 160 ALA A O 1
ATOM 1243 N N . GLY A 1 161 ? -6.756 12.600 -14.242 1.00 85.75 161 GLY A N 1
ATOM 1244 C CA . GLY A 1 161 ? -5.476 13.290 -14.465 1.00 85.75 161 GLY A CA 1
ATOM 1245 C C . GLY A 1 161 ? -5.390 14.188 -15.708 1.00 85.75 161 GLY A C 1
ATOM 1246 O O . GLY A 1 161 ? -4.333 14.766 -15.938 1.00 85.75 161 GLY A O 1
ATOM 1247 N N . ARG A 1 162 ? -6.475 14.331 -16.491 1.00 90.12 162 ARG A N 1
ATOM 1248 C CA . ARG A 1 162 ? -6.527 14.958 -17.833 1.00 90.12 162 ARG A CA 1
ATOM 1249 C C . ARG A 1 162 ? -5.608 14.284 -18.864 1.00 90.12 162 ARG A C 1
ATOM 1251 O O . ARG A 1 162 ? -4.391 14.230 -18.724 1.00 90.12 162 ARG A O 1
ATOM 1258 N N . LEU A 1 163 ? -6.183 13.867 -19.993 1.00 91.00 163 LEU A N 1
ATOM 1259 C CA . LEU A 1 163 ? -5.454 13.138 -21.045 1.00 91.00 163 LEU A CA 1
ATOM 1260 C C . LEU A 1 163 ? -4.268 13.918 -21.642 1.00 91.00 163 LEU A C 1
ATOM 1262 O O . LEU A 1 163 ? -3.276 13.313 -22.036 1.00 91.00 163 LEU A O 1
ATOM 1266 N N . SER A 1 164 ? -4.335 15.252 -21.674 1.00 92.38 164 SER A N 1
ATOM 1267 C CA . SER A 1 164 ? -3.243 16.098 -22.172 1.00 92.38 164 SER A CA 1
ATOM 1268 C C . SER A 1 164 ? -1.975 16.001 -21.320 1.00 92.38 164 SER A C 1
ATOM 1270 O O . SER A 1 164 ? -0.875 16.004 -21.864 1.00 92.38 164 SER A O 1
ATOM 1272 N N . TYR A 1 165 ? -2.111 15.895 -19.995 1.00 91.94 165 TYR A N 1
ATOM 1273 C CA . TYR A 1 165 ? -0.962 15.779 -19.094 1.00 91.94 165 TYR A CA 1
ATOM 1274 C C . TYR A 1 165 ? -0.359 14.378 -19.126 1.00 91.94 165 TYR A C 1
ATOM 1276 O O . TYR A 1 165 ? 0.859 14.247 -19.085 1.00 91.94 165 TYR A O 1
ATOM 1284 N N . TRP A 1 166 ? -1.185 13.346 -19.311 1.00 90.75 166 TRP A N 1
ATOM 1285 C CA . TRP A 1 166 ? -0.702 11.992 -19.588 1.00 90.75 166 TRP A CA 1
ATOM 1286 C C . TRP A 1 166 ? 0.078 11.907 -20.902 1.00 90.75 166 TRP A C 1
ATOM 1288 O O . TRP A 1 166 ? 1.150 11.309 -20.941 1.00 90.75 166 TRP A O 1
ATOM 1298 N N . ALA A 1 167 ? -0.424 12.534 -21.969 1.00 92.31 167 ALA A N 1
ATOM 1299 C CA . ALA A 1 167 ? 0.287 12.588 -23.243 1.00 92.31 167 ALA A CA 1
ATOM 1300 C C . ALA A 1 167 ? 1.629 13.324 -23.104 1.00 92.31 167 ALA A C 1
ATOM 1302 O O . ALA A 1 167 ? 2.651 12.817 -23.565 1.00 92.31 167 ALA A O 1
ATOM 1303 N N . LEU A 1 168 ? 1.644 14.473 -22.416 1.00 93.62 168 LEU A N 1
ATOM 1304 C CA . LEU A 1 168 ? 2.875 15.205 -22.110 1.00 93.62 168 LEU A CA 1
ATOM 1305 C C . LEU A 1 168 ? 3.860 14.332 -21.320 1.00 93.62 168 LEU A C 1
ATOM 1307 O O . LEU A 1 168 ? 5.019 14.235 -21.707 1.00 93.62 168 LEU A O 1
ATOM 1311 N N . LEU A 1 169 ? 3.400 13.650 -20.267 1.00 91.69 169 LEU A N 1
ATOM 1312 C CA . LEU A 1 169 ? 4.227 12.756 -19.459 1.00 91.69 169 LEU A CA 1
ATOM 1313 C C . LEU A 1 169 ? 4.878 11.666 -20.318 1.00 91.69 169 LEU A C 1
ATOM 1315 O O . LEU A 1 169 ? 6.092 11.498 -20.265 1.00 91.69 169 LEU A O 1
ATOM 1319 N N . ILE A 1 170 ? 4.102 10.962 -21.147 1.00 93.19 170 ILE A N 1
ATOM 1320 C CA . ILE A 1 170 ? 4.624 9.895 -22.015 1.00 93.19 170 ILE A CA 1
ATOM 1321 C C . ILE A 1 170 ? 5.669 10.442 -22.992 1.00 93.19 170 ILE A C 1
ATOM 1323 O O . ILE A 1 170 ? 6.722 9.831 -23.160 1.00 93.19 170 ILE A O 1
ATOM 1327 N N . VAL A 1 171 ? 5.412 11.600 -23.608 1.00 94.56 171 VAL A N 1
ATOM 1328 C CA . VAL A 1 171 ? 6.355 12.239 -24.540 1.00 94.56 171 VAL A CA 1
ATOM 1329 C C . VAL A 1 171 ? 7.662 12.599 -23.839 1.00 94.56 171 VAL A C 1
ATOM 1331 O O . VAL A 1 171 ? 8.738 12.329 -24.368 1.00 94.56 171 VAL A O 1
ATOM 1334 N N . VAL A 1 172 ? 7.587 13.169 -22.638 1.00 94.44 172 VAL A N 1
ATOM 1335 C CA . VAL A 1 172 ? 8.770 13.578 -21.875 1.00 94.44 172 VAL A CA 1
ATOM 1336 C C . VAL A 1 172 ? 9.559 12.370 -21.372 1.00 94.44 172 VAL A C 1
ATOM 1338 O O . VAL A 1 172 ? 10.784 12.366 -21.466 1.00 94.44 172 VAL A O 1
ATOM 1341 N N . LEU A 1 173 ? 8.882 11.319 -20.902 1.00 92.06 173 LEU A N 1
ATOM 1342 C CA . LEU A 1 173 ? 9.524 10.063 -20.505 1.00 92.06 173 LEU A CA 1
ATOM 1343 C C . LEU A 1 173 ? 10.197 9.365 -21.693 1.00 92.06 173 LEU A C 1
ATOM 1345 O O . LEU A 1 173 ? 11.309 8.855 -21.560 1.00 92.06 173 LEU A O 1
ATOM 1349 N N . ALA A 1 174 ? 9.559 9.373 -22.866 1.00 93.12 174 ALA A N 1
ATOM 1350 C CA . ALA A 1 174 ? 10.154 8.846 -24.087 1.00 93.12 174 ALA A CA 1
ATOM 1351 C C . ALA A 1 174 ? 11.377 9.672 -24.517 1.00 93.12 174 ALA A C 1
ATOM 1353 O O . ALA A 1 174 ? 12.410 9.095 -24.846 1.00 93.12 174 ALA A O 1
ATOM 1354 N N . ALA A 1 175 ? 11.303 11.006 -24.457 1.00 94.12 175 ALA A N 1
ATOM 1355 C CA . ALA A 1 175 ? 12.433 11.886 -24.754 1.00 94.12 175 ALA A CA 1
ATOM 1356 C C . ALA A 1 175 ? 13.607 11.667 -23.786 1.00 94.12 175 ALA A C 1
ATOM 1358 O O . ALA A 1 175 ? 14.752 11.575 -24.226 1.00 94.12 175 ALA A O 1
ATOM 1359 N N . TYR A 1 176 ? 13.323 11.515 -22.488 1.00 93.25 176 TYR A N 1
ATOM 1360 C CA . TYR A 1 176 ? 14.322 11.165 -21.478 1.00 93.25 176 TYR A CA 1
ATOM 1361 C C . TYR A 1 176 ? 15.020 9.846 -21.824 1.00 93.25 176 TYR A C 1
ATOM 1363 O O . TYR A 1 176 ? 16.247 9.784 -21.864 1.00 93.25 176 TYR A O 1
ATOM 1371 N N . ARG A 1 177 ? 14.241 8.810 -22.162 1.00 91.62 177 ARG A N 1
ATOM 1372 C CA . ARG A 1 177 ? 14.785 7.504 -22.549 1.00 91.62 177 ARG A CA 1
ATOM 1373 C C . ARG A 1 177 ? 15.619 7.566 -23.830 1.00 91.62 177 ARG A C 1
ATOM 1375 O O . ARG A 1 177 ? 16.637 6.889 -23.924 1.00 91.62 177 ARG A O 1
ATOM 1382 N N . LEU A 1 178 ? 15.209 8.358 -24.817 1.00 92.00 178 LEU A N 1
ATOM 1383 C CA . LEU A 1 178 ? 15.982 8.532 -26.048 1.00 92.00 178 LEU A CA 1
ATOM 1384 C C . LEU A 1 178 ? 17.332 9.205 -25.784 1.00 92.00 178 LEU A C 1
ATOM 1386 O O . LEU A 1 178 ? 18.323 8.803 -26.389 1.00 92.00 178 LEU A O 1
ATOM 1390 N N . LEU A 1 179 ? 17.389 10.185 -24.878 1.00 91.62 179 LEU A N 1
ATOM 1391 C CA . LEU A 1 179 ? 18.654 10.803 -24.480 1.00 91.62 179 LEU A CA 1
ATOM 1392 C C . LEU A 1 179 ? 19.563 9.849 -23.711 1.00 91.62 179 LEU A C 1
ATOM 1394 O O . LEU A 1 179 ? 20.754 9.827 -23.983 1.00 91.62 179 LEU A O 1
ATOM 1398 N N . ASP A 1 180 ? 19.007 9.033 -22.820 1.00 89.00 180 ASP A N 1
ATOM 1399 C CA . ASP A 1 180 ? 19.745 7.988 -22.101 1.00 89.00 180 ASP A CA 1
ATOM 1400 C C . ASP A 1 180 ? 20.374 6.958 -23.069 1.00 89.00 180 ASP A C 1
ATOM 1402 O O . ASP A 1 180 ? 21.551 6.600 -22.973 1.00 89.00 180 ASP A O 1
ATOM 1406 N N . ILE A 1 181 ? 19.631 6.555 -24.106 1.00 89.38 181 ILE A N 1
ATOM 1407 C CA . ILE A 1 181 ? 20.164 5.707 -25.186 1.00 89.38 181 ILE A CA 1
ATOM 1408 C C . ILE A 1 181 ? 21.227 6.454 -26.010 1.00 89.38 181 ILE A C 1
ATOM 1410 O O . ILE A 1 181 ? 22.247 5.874 -26.379 1.00 89.38 181 ILE A O 1
ATOM 1414 N N . ALA A 1 182 ? 21.013 7.736 -26.311 1.00 89.88 182 ALA A N 1
ATOM 1415 C CA . ALA A 1 182 ? 21.973 8.537 -27.066 1.00 89.88 182 ALA A CA 1
ATOM 1416 C C . ALA A 1 182 ? 23.284 8.752 -26.295 1.00 89.88 182 ALA A C 1
ATOM 1418 O O . ALA A 1 182 ? 24.353 8.708 -26.896 1.00 89.88 182 ALA A O 1
ATOM 1419 N N . GLU A 1 183 ? 23.217 8.947 -24.979 1.00 89.12 183 GLU A N 1
ATOM 1420 C CA . GLU A 1 183 ? 24.371 9.082 -24.090 1.00 89.12 183 GLU A CA 1
ATOM 1421 C C . GLU A 1 183 ? 25.177 7.782 -24.025 1.00 89.12 183 GLU A C 1
ATOM 1423 O O . GLU A 1 183 ? 26.386 7.784 -24.258 1.00 89.12 183 GLU A O 1
ATOM 1428 N N . THR A 1 184 ? 24.510 6.651 -23.788 1.00 87.19 184 THR A N 1
ATOM 1429 C CA . THR A 1 184 ? 25.165 5.334 -23.769 1.00 87.19 184 THR A CA 1
ATOM 1430 C C . THR A 1 184 ? 25.773 4.981 -25.130 1.00 87.19 184 THR A C 1
ATOM 1432 O O . THR A 1 184 ? 26.896 4.475 -25.195 1.00 87.19 184 THR A O 1
ATOM 1435 N N . TRP A 1 185 ? 25.102 5.324 -26.234 1.00 87.12 185 TRP A N 1
ATOM 1436 C CA . TRP A 1 185 ? 25.659 5.194 -27.583 1.00 87.12 185 TRP A CA 1
ATOM 1437 C C . TRP A 1 185 ? 26.848 6.136 -27.829 1.00 87.12 185 TRP A C 1
ATOM 1439 O O . TRP A 1 185 ? 27.824 5.756 -28.480 1.00 87.12 185 TRP A O 1
ATOM 1449 N N . PHE A 1 186 ? 26.803 7.361 -27.301 1.00 89.56 186 PHE A N 1
ATOM 1450 C CA . PHE A 1 186 ? 27.901 8.322 -27.387 1.00 89.56 186 PHE A CA 1
ATOM 1451 C C . PHE A 1 186 ? 29.143 7.814 -26.647 1.00 89.56 186 PHE A C 1
ATOM 1453 O O . PHE A 1 186 ? 30.236 7.850 -27.209 1.00 89.56 186 PHE A O 1
ATOM 1460 N N . LEU A 1 187 ? 28.977 7.271 -25.436 1.00 87.44 187 LEU A N 1
ATOM 1461 C CA . LEU A 1 187 ? 30.055 6.631 -24.674 1.00 87.44 187 LEU A CA 1
ATOM 1462 C C . LEU A 1 187 ? 30.638 5.427 -25.420 1.00 87.44 187 LEU A C 1
ATOM 1464 O O . LEU A 1 187 ? 31.857 5.278 -25.489 1.00 87.44 187 LEU A O 1
ATOM 1468 N N . LYS A 1 188 ? 29.783 4.613 -26.048 1.00 86.56 188 LYS A N 1
ATOM 1469 C CA . LYS A 1 188 ? 30.206 3.514 -26.923 1.00 86.56 188 LYS A CA 1
ATOM 1470 C C . LYS A 1 188 ? 31.083 4.013 -28.077 1.00 86.56 188 LYS A C 1
ATOM 1472 O O . LYS A 1 188 ? 32.163 3.471 -28.301 1.00 86.56 188 LYS A O 1
ATOM 1477 N N . ALA A 1 189 ? 30.658 5.065 -28.779 1.00 86.12 189 ALA A N 1
ATOM 1478 C CA . ALA A 1 189 ? 31.424 5.650 -29.881 1.00 86.12 189 ALA A CA 1
ATOM 1479 C C . ALA A 1 189 ? 32.732 6.311 -29.407 1.00 86.12 189 ALA A C 1
ATOM 1481 O O . ALA A 1 189 ? 33.733 6.266 -30.120 1.00 86.12 189 ALA A O 1
ATOM 1482 N N . TRP A 1 190 ? 32.734 6.904 -28.211 1.00 88.00 190 TRP A N 1
ATOM 1483 C CA . TRP A 1 190 ? 33.924 7.488 -27.594 1.00 88.00 190 TRP A CA 1
ATOM 1484 C C . TRP A 1 190 ? 34.939 6.414 -27.181 1.00 88.00 190 TRP A C 1
ATOM 1486 O O . TRP A 1 190 ? 36.133 6.591 -27.400 1.00 88.00 190 TRP A O 1
ATOM 1496 N N . GLY A 1 191 ? 34.489 5.273 -26.656 1.00 85.62 191 GLY A N 1
ATOM 1497 C CA . GLY A 1 191 ? 35.369 4.148 -26.326 1.00 85.62 191 GLY A CA 1
A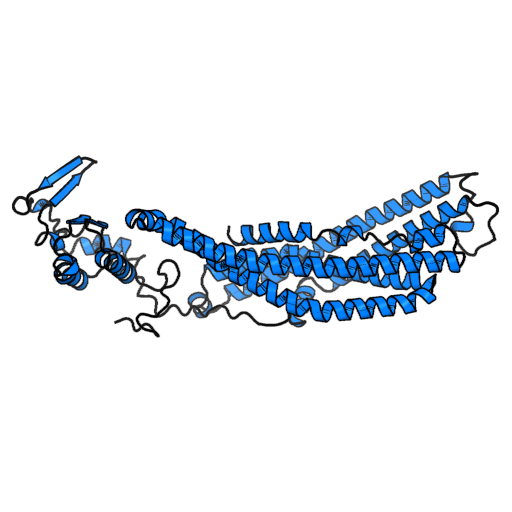TOM 1498 C C . GLY A 1 191 ? 36.066 3.566 -27.559 1.00 85.62 191 GLY A C 1
ATOM 1499 O O . GLY A 1 191 ? 37.288 3.458 -27.591 1.00 85.62 191 GLY A O 1
ATOM 1500 N N . GLU A 1 192 ? 35.306 3.284 -28.621 1.00 84.00 192 GLU A N 1
ATOM 1501 C CA . GLU A 1 192 ? 35.840 2.744 -29.887 1.00 84.00 192 GLU A CA 1
ATOM 1502 C C . GLU A 1 192 ? 36.749 3.734 -30.628 1.00 84.00 192 GLU A C 1
ATOM 1504 O O . GLU A 1 192 ? 37.568 3.357 -31.462 1.00 84.00 192 GLU A O 1
ATOM 1509 N N . ALA A 1 193 ? 36.624 5.026 -30.329 1.00 83.56 193 ALA A N 1
ATOM 1510 C CA . ALA A 1 193 ? 37.414 6.071 -30.951 1.00 83.56 193 ALA A CA 1
ATOM 1511 C C . ALA A 1 193 ? 38.911 6.036 -30.584 1.00 83.56 193 ALA A C 1
ATOM 1513 O O . ALA A 1 193 ? 39.682 6.710 -31.271 1.00 83.56 193 ALA A O 1
ATOM 1514 N N . TYR A 1 194 ? 39.301 5.285 -29.548 1.00 81.50 194 TYR A N 1
ATOM 1515 C CA . TYR A 1 194 ? 40.698 5.023 -29.182 1.00 81.50 194 TYR A CA 1
ATOM 1516 C C . TYR A 1 194 ? 41.341 3.897 -30.019 1.00 81.50 194 TYR A C 1
ATOM 1518 O O . TYR A 1 194 ? 42.562 3.815 -30.106 1.00 81.50 194 TYR A O 1
ATOM 1526 N N . GLU A 1 195 ? 40.552 3.041 -30.678 1.00 71.88 195 GLU A N 1
ATOM 1527 C CA . GLU A 1 195 ? 41.053 1.857 -31.391 1.00 71.88 195 GLU A CA 1
ATOM 1528 C C . GLU A 1 195 ? 41.461 2.174 -32.849 1.00 71.88 195 GLU A C 1
ATOM 1530 O O . GLU A 1 195 ? 40.780 1.817 -33.808 1.00 71.88 195 GLU A O 1
ATOM 1535 N N . GLY A 1 196 ? 42.610 2.836 -33.039 1.00 66.25 196 GLY A N 1
ATOM 1536 C CA . GLY A 1 196 ? 43.332 2.882 -34.325 1.00 66.25 196 GLY A CA 1
ATOM 1537 C C . GLY A 1 196 ? 42.619 3.557 -35.524 1.00 66.25 196 GLY A C 1
ATOM 1538 O O . GLY A 1 196 ? 41.667 4.324 -35.361 1.00 66.25 196 GLY A O 1
ATOM 1539 N N . PRO A 1 197 ? 43.115 3.359 -36.770 1.00 59.75 197 PRO A N 1
ATOM 1540 C CA . PRO A 1 197 ? 42.594 4.051 -37.951 1.00 59.75 197 PRO A CA 1
ATOM 1541 C C . PRO A 1 197 ? 41.173 3.587 -38.307 1.00 59.75 197 PRO A C 1
ATOM 1543 O O . PRO A 1 197 ? 40.946 2.449 -38.722 1.00 59.75 197 PRO A O 1
ATOM 1546 N N . ARG A 1 198 ? 40.208 4.507 -38.175 1.00 62.38 198 ARG A N 1
ATOM 1547 C CA . ARG A 1 198 ? 38.779 4.257 -38.413 1.00 62.38 198 ARG A CA 1
ATOM 1548 C C . ARG A 1 198 ? 38.491 3.881 -39.867 1.00 62.38 198 ARG A C 1
ATOM 1550 O O . ARG A 1 198 ? 38.892 4.583 -40.796 1.00 62.38 198 ARG A O 1
ATOM 1557 N N . LYS A 1 199 ? 37.678 2.839 -40.067 1.00 60.84 199 LYS A N 1
ATOM 1558 C CA . LYS A 1 199 ? 36.976 2.636 -41.343 1.00 60.84 199 LYS A CA 1
ATOM 1559 C C . LYS A 1 199 ? 35.968 3.782 -41.530 1.00 60.84 199 LYS A C 1
ATOM 1561 O O . LYS A 1 199 ? 35.301 4.142 -40.559 1.00 60.84 199 LYS A O 1
ATOM 1566 N N . PRO A 1 200 ? 35.824 4.359 -42.735 1.00 58.28 200 PRO A N 1
ATOM 1567 C CA . PRO A 1 200 ? 34.832 5.401 -42.978 1.00 58.28 200 PRO A CA 1
ATOM 1568 C C . PRO A 1 200 ? 33.425 4.834 -42.740 1.00 58.28 200 PRO A C 1
ATOM 1570 O O . PRO A 1 200 ? 32.944 4.005 -43.512 1.00 58.28 200 PRO A O 1
ATOM 1573 N N . SER A 1 201 ? 32.781 5.258 -41.651 1.00 64.25 201 SER A N 1
ATOM 1574 C CA . SER A 1 201 ? 31.397 4.907 -41.330 1.00 64.25 201 SER A CA 1
ATOM 1575 C C . SER A 1 201 ? 30.458 6.067 -41.672 1.00 64.25 201 SER A C 1
ATOM 1577 O O . SER A 1 201 ? 30.877 7.213 -41.842 1.00 64.25 201 SER A O 1
ATOM 1579 N N . LYS A 1 202 ? 29.159 5.776 -41.803 1.00 67.12 202 LYS A N 1
ATOM 1580 C CA . LYS A 1 202 ? 28.126 6.802 -42.031 1.00 67.12 202 LYS A CA 1
ATOM 1581 C C . LYS A 1 202 ? 27.775 7.588 -40.762 1.00 67.12 202 LYS A C 1
ATOM 1583 O O . LYS A 1 202 ? 26.954 8.500 -40.836 1.00 67.12 202 LYS A O 1
ATOM 1588 N N . ASP A 1 203 ? 28.378 7.259 -39.620 1.00 71.62 203 ASP A N 1
ATOM 1589 C CA . ASP A 1 203 ? 28.015 7.873 -38.349 1.00 71.62 203 ASP A CA 1
ATOM 1590 C C . ASP A 1 203 ? 28.526 9.314 -38.269 1.00 71.62 203 ASP A C 1
ATOM 1592 O O . ASP A 1 203 ? 29.706 9.563 -38.532 1.00 71.62 203 ASP A O 1
ATOM 1596 N N . PRO A 1 204 ? 27.694 10.280 -37.847 1.00 75.00 204 PRO A N 1
ATOM 1597 C CA . PRO A 1 204 ? 28.113 11.674 -37.709 1.00 75.00 204 PRO A CA 1
ATOM 1598 C C . PRO A 1 204 ? 29.254 11.847 -36.692 1.00 75.00 204 PRO A C 1
ATOM 1600 O O . PRO A 1 204 ? 30.097 12.725 -36.865 1.00 75.00 204 PRO A O 1
ATOM 1603 N N . LEU A 1 205 ? 29.329 10.965 -35.687 1.00 77.88 205 LEU A N 1
ATOM 1604 C CA . LEU A 1 205 ? 30.379 10.933 -34.662 1.00 77.88 205 LEU A CA 1
ATOM 1605 C C . LEU A 1 205 ? 31.742 10.469 -35.205 1.00 77.88 205 LEU A C 1
ATOM 1607 O O . LEU A 1 205 ? 32.774 10.811 -34.633 1.00 77.88 205 LEU A O 1
ATOM 1611 N N . SER A 1 206 ? 31.779 9.763 -36.344 1.00 70.88 206 SER A N 1
ATOM 1612 C CA . SER A 1 206 ? 33.037 9.317 -36.967 1.00 70.88 206 SER A CA 1
ATOM 1613 C C . SER A 1 206 ? 33.889 10.473 -37.508 1.00 70.88 206 SER A C 1
ATOM 1615 O O . SER A 1 206 ? 35.093 10.298 -37.704 1.00 70.88 206 SER A O 1
ATOM 1617 N N . ARG A 1 207 ? 33.281 11.658 -37.693 1.00 75.62 207 ARG A N 1
ATOM 1618 C CA . ARG A 1 207 ? 33.923 12.897 -38.165 1.00 75.62 207 ARG A CA 1
ATOM 1619 C C . ARG A 1 207 ? 34.715 13.635 -37.083 1.00 75.62 207 ARG A C 1
ATOM 1621 O O . ARG A 1 207 ? 35.478 14.538 -37.413 1.00 75.62 207 ARG A O 1
ATOM 1628 N N . LEU A 1 208 ? 34.516 13.296 -35.808 1.00 81.81 208 LEU A N 1
ATOM 1629 C CA . LEU A 1 208 ? 35.259 13.898 -34.700 1.00 81.81 208 LEU A CA 1
ATOM 1630 C C . LEU A 1 208 ? 36.718 13.409 -34.700 1.00 81.81 208 LEU A C 1
ATOM 1632 O O . LEU A 1 208 ? 36.955 12.251 -35.058 1.00 81.81 208 LEU A O 1
ATOM 1636 N N . PRO A 1 209 ? 37.695 14.236 -34.277 1.00 81.00 209 PRO A N 1
ATOM 1637 C CA . PRO A 1 209 ? 39.088 13.806 -34.164 1.00 81.00 209 PRO A CA 1
ATOM 1638 C C . PRO A 1 209 ? 39.231 12.618 -33.198 1.00 81.00 209 PRO A C 1
ATOM 1640 O O . PRO A 1 209 ? 38.357 12.368 -32.355 1.00 81.00 209 PRO A O 1
ATOM 1643 N N . SER A 1 210 ? 40.328 11.863 -33.326 1.00 81.81 210 SER A N 1
ATOM 1644 C CA . SER A 1 210 ? 40.647 10.828 -32.342 1.00 81.81 210 SER A CA 1
ATOM 1645 C C . SER A 1 210 ? 40.798 11.480 -30.955 1.00 81.81 210 SER A C 1
ATOM 1647 O O . SER A 1 210 ? 41.411 12.547 -30.853 1.00 81.81 210 SER A O 1
ATOM 1649 N N . PRO A 1 211 ? 40.244 10.882 -29.884 1.00 82.94 211 PRO A N 1
ATOM 1650 C CA . PRO A 1 211 ? 40.368 11.394 -28.521 1.00 82.94 211 PRO A CA 1
ATOM 1651 C C . PRO A 1 211 ? 41.822 11.586 -28.079 1.00 82.94 211 PRO A C 1
ATOM 1653 O O . PRO A 1 211 ? 42.099 12.482 -27.288 1.00 82.94 211 PRO A O 1
ATOM 1656 N N . GLU A 1 212 ? 42.748 10.787 -28.622 1.00 81.25 212 GLU A N 1
ATOM 1657 C CA . GLU A 1 212 ? 44.194 10.923 -28.404 1.00 81.25 212 GLU A CA 1
ATOM 1658 C C . GLU A 1 212 ? 44.766 12.228 -28.978 1.00 81.25 212 GLU A C 1
ATOM 1660 O O . GLU A 1 212 ? 45.671 12.813 -28.392 1.00 81.25 212 GLU A O 1
ATOM 1665 N N . ALA A 1 213 ? 44.232 12.703 -30.109 1.00 83.56 213 ALA A N 1
ATOM 1666 C CA . ALA A 1 213 ? 44.662 13.950 -30.738 1.00 83.56 213 ALA A CA 1
ATOM 1667 C C . ALA A 1 213 ? 43.949 15.173 -30.145 1.00 83.56 213 ALA A C 1
ATOM 1669 O O . ALA A 1 213 ? 44.568 16.217 -29.947 1.00 83.56 213 ALA A O 1
ATOM 1670 N N . ASN A 1 214 ? 42.643 15.070 -29.875 1.00 85.19 214 ASN A N 1
ATOM 1671 C CA . ASN A 1 214 ? 41.890 16.112 -29.183 1.00 85.19 214 ASN A CA 1
ATOM 1672 C C . ASN A 1 214 ? 40.654 15.539 -28.472 1.00 85.19 214 ASN A C 1
ATOM 1674 O O . ASN A 1 214 ? 39.661 15.179 -29.107 1.00 85.19 214 ASN A O 1
ATOM 1678 N N . ILE A 1 215 ? 40.693 15.527 -27.140 1.00 89.81 215 ILE A N 1
ATOM 1679 C CA . ILE A 1 215 ? 39.604 15.035 -26.286 1.00 89.81 215 ILE A CA 1
ATOM 1680 C C . ILE A 1 215 ? 38.490 16.069 -26.052 1.00 89.81 215 ILE A C 1
ATOM 1682 O O . ILE A 1 215 ? 37.385 15.709 -25.649 1.00 89.81 215 ILE A O 1
ATOM 1686 N N . GLN A 1 216 ? 38.738 17.357 -26.319 1.00 90.62 216 GLN A N 1
ATOM 1687 C CA . GLN A 1 216 ? 37.799 18.436 -25.990 1.00 90.62 216 GLN A CA 1
ATOM 1688 C C . GLN A 1 216 ? 36.417 18.281 -26.656 1.00 90.62 216 GLN A C 1
ATOM 1690 O O . GLN A 1 216 ? 35.420 18.443 -25.953 1.00 90.62 216 GLN A O 1
ATOM 1695 N N . PRO A 1 217 ? 36.292 17.919 -27.954 1.00 89.50 217 PRO A N 1
ATOM 1696 C CA . PRO A 1 217 ? 34.983 17.736 -28.587 1.00 89.50 217 PRO A CA 1
ATOM 1697 C C . PRO A 1 217 ? 34.151 16.617 -27.949 1.00 89.50 217 PRO A C 1
ATOM 1699 O O . PRO A 1 217 ? 32.931 16.737 -27.859 1.00 89.50 217 PRO A O 1
ATOM 1702 N N . TRP A 1 218 ? 34.808 15.553 -27.475 1.00 90.31 218 TRP A N 1
ATOM 17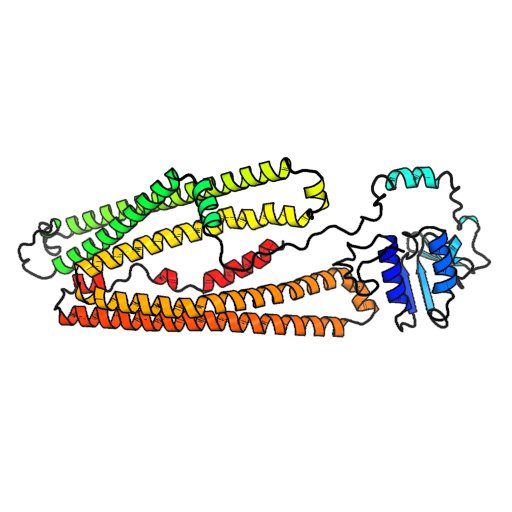03 C CA . TRP A 1 218 ? 34.155 14.438 -26.789 1.00 90.31 218 TRP A CA 1
ATOM 1704 C C . TRP A 1 218 ? 33.634 14.856 -25.412 1.00 90.31 218 TRP A C 1
ATOM 1706 O O . TRP A 1 218 ? 32.483 14.574 -25.083 1.00 90.31 218 TRP A O 1
ATOM 1716 N N . LEU A 1 219 ? 34.431 15.620 -24.656 1.00 91.94 219 LEU A N 1
ATOM 1717 C CA . LEU A 1 219 ? 34.022 16.179 -23.364 1.00 91.94 219 LEU A CA 1
ATOM 1718 C C . LEU A 1 219 ? 32.862 17.170 -23.497 1.00 91.94 219 LEU A C 1
ATOM 1720 O O . LEU A 1 219 ? 31.905 17.086 -22.732 1.00 91.94 219 LEU A O 1
ATOM 1724 N N . TYR A 1 220 ? 32.908 18.081 -24.475 1.00 93.06 220 TYR A N 1
ATOM 1725 C CA . TYR A 1 220 ? 31.802 19.010 -24.718 1.00 93.06 220 TYR A CA 1
ATOM 1726 C C . TYR A 1 220 ? 30.535 18.277 -25.165 1.00 93.06 220 TYR A C 1
ATOM 1728 O O . TYR A 1 220 ? 29.456 18.574 -24.659 1.00 93.06 220 TYR A O 1
ATOM 1736 N N . GLY A 1 221 ? 30.656 17.295 -26.066 1.00 91.00 221 GLY A N 1
ATOM 1737 C CA . GLY A 1 221 ? 29.525 16.475 -26.507 1.00 91.00 221 GLY A CA 1
ATOM 1738 C C . GLY A 1 221 ? 28.850 15.746 -25.345 1.00 91.00 221 GLY A C 1
ATOM 1739 O O . GLY A 1 221 ? 27.634 15.845 -25.187 1.00 91.00 221 GLY A O 1
ATOM 1740 N N . PHE A 1 222 ? 29.643 15.100 -24.486 1.00 93.00 222 PHE A N 1
ATOM 1741 C CA . PHE A 1 222 ? 29.139 14.443 -23.281 1.00 93.00 222 PHE A CA 1
ATOM 1742 C C . PHE A 1 222 ? 28.493 15.439 -22.310 1.00 93.00 222 PHE A C 1
ATOM 1744 O O . PHE A 1 222 ? 27.380 15.210 -21.845 1.00 93.00 222 PHE A O 1
ATOM 1751 N N . PHE A 1 223 ? 29.138 16.582 -22.056 1.00 94.62 223 PHE A N 1
ATOM 1752 C CA . PHE A 1 223 ? 28.606 17.624 -21.177 1.00 94.62 223 PHE A CA 1
ATOM 1753 C C . PHE A 1 223 ? 27.237 18.142 -21.642 1.00 94.62 223 PHE A C 1
ATOM 1755 O O . PHE A 1 223 ? 26.314 18.240 -20.834 1.00 94.62 223 PHE A O 1
ATOM 1762 N N . PHE A 1 224 ? 27.070 18.445 -22.934 1.00 94.50 224 PHE A N 1
ATOM 1763 C CA . PHE A 1 224 ? 25.788 18.920 -23.463 1.00 94.50 224 PHE A CA 1
ATOM 1764 C C . PHE A 1 224 ? 24.706 17.835 -23.457 1.00 94.50 224 PHE A C 1
ATOM 1766 O O . PHE A 1 224 ? 23.545 18.155 -23.196 1.00 94.50 224 PHE A O 1
ATOM 1773 N N . LEU A 1 225 ? 25.066 16.569 -23.695 1.00 93.19 225 LEU A N 1
ATOM 1774 C CA . LEU A 1 225 ? 24.137 15.441 -23.572 1.00 93.19 225 LEU A CA 1
ATOM 1775 C C . LEU A 1 225 ? 23.666 15.258 -22.124 1.00 93.19 225 LEU A C 1
ATOM 1777 O O . LEU A 1 225 ? 22.459 15.228 -21.884 1.00 93.19 225 LEU A O 1
ATOM 1781 N N . ALA A 1 226 ? 24.592 15.234 -21.163 1.00 92.50 226 ALA A N 1
ATOM 1782 C CA . ALA A 1 226 ? 24.278 15.121 -19.740 1.00 92.50 226 ALA A CA 1
ATOM 1783 C C . ALA A 1 226 ? 23.449 16.318 -19.235 1.00 92.50 226 ALA A C 1
ATOM 1785 O O . ALA A 1 226 ? 22.507 16.158 -18.454 1.00 92.50 226 ALA A O 1
ATOM 17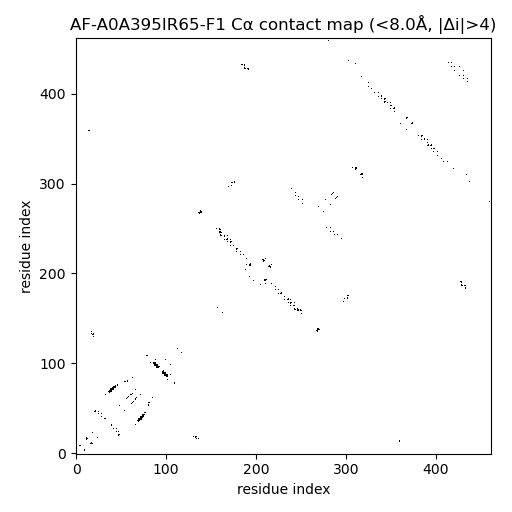86 N N . LEU A 1 227 ? 23.741 17.532 -19.719 1.00 95.81 227 LEU A N 1
ATOM 1787 C CA . LEU A 1 227 ? 22.957 18.730 -19.411 1.00 95.81 227 LEU A CA 1
ATOM 1788 C C . LEU A 1 227 ? 21.531 18.629 -19.972 1.00 95.81 227 LEU A C 1
ATOM 1790 O O . LEU A 1 227 ? 20.570 18.899 -19.252 1.00 95.81 227 LEU A O 1
ATOM 1794 N N . ALA A 1 228 ? 21.375 18.212 -21.232 1.00 95.38 228 ALA A N 1
ATOM 1795 C CA . ALA A 1 228 ? 20.065 18.020 -21.854 1.00 95.38 228 ALA A CA 1
ATOM 1796 C C . ALA A 1 228 ? 19.243 16.948 -21.122 1.00 95.38 228 ALA A C 1
ATOM 1798 O O . ALA A 1 228 ? 18.061 17.159 -20.842 1.00 95.38 228 ALA A O 1
ATOM 1799 N N . GLN A 1 229 ? 19.877 15.833 -20.754 1.00 92.50 229 GLN A N 1
ATOM 1800 C CA . GLN A 1 229 ? 19.261 14.761 -19.977 1.00 92.50 229 GLN A CA 1
ATOM 1801 C C . GLN A 1 229 ? 18.827 15.259 -18.592 1.00 92.50 229 GLN A C 1
ATOM 1803 O O . GLN A 1 229 ? 17.703 14.987 -18.180 1.00 92.50 229 GLN A O 1
ATOM 1808 N N . SER A 1 230 ? 19.661 16.048 -17.909 1.00 93.94 230 SER A N 1
ATOM 1809 C CA . SER A 1 230 ? 19.335 16.646 -16.607 1.00 93.94 230 SER A CA 1
ATOM 1810 C C . SER A 1 230 ? 18.141 17.604 -16.694 1.00 93.94 230 SER A C 1
ATOM 1812 O O . SER A 1 230 ? 17.239 17.552 -15.859 1.00 93.94 230 SER A O 1
ATOM 1814 N N . ILE A 1 231 ? 18.083 18.447 -17.732 1.00 96.12 231 ILE A N 1
ATOM 1815 C CA . ILE A 1 231 ? 16.951 19.358 -17.972 1.00 96.12 231 ILE A CA 1
ATOM 1816 C C . ILE A 1 231 ? 15.664 18.566 -18.228 1.00 96.12 231 ILE A C 1
ATOM 1818 O O . ILE A 1 231 ? 14.621 18.856 -17.637 1.00 96.12 231 ILE A O 1
ATOM 1822 N N . ILE A 1 232 ? 15.728 17.545 -19.085 1.00 94.69 232 ILE A N 1
ATOM 1823 C CA . ILE A 1 232 ? 14.569 16.707 -19.401 1.00 94.69 232 ILE A CA 1
ATOM 1824 C C . ILE A 1 232 ? 14.142 15.867 -18.198 1.00 94.69 232 ILE A C 1
ATOM 1826 O O . ILE A 1 232 ? 12.945 15.690 -17.996 1.00 94.69 232 ILE A O 1
ATOM 1830 N N . PHE A 1 233 ? 15.073 15.420 -17.355 1.00 91.25 233 PHE A N 1
ATOM 1831 C CA . PHE A 1 233 ? 14.754 14.747 -16.100 1.00 91.25 233 PHE A CA 1
ATOM 1832 C C . PHE A 1 233 ? 13.943 15.655 -15.171 1.00 91.25 233 PHE A C 1
ATOM 1834 O O . PHE A 1 233 ? 12.884 15.252 -14.693 1.00 91.25 233 PHE A O 1
ATOM 1841 N N . VAL A 1 234 ? 14.373 16.906 -14.972 1.00 94.69 234 VAL A N 1
ATOM 1842 C CA . VAL A 1 234 ? 13.613 17.884 -14.174 1.00 94.69 234 VAL A CA 1
ATOM 1843 C C . VAL A 1 234 ? 12.224 18.113 -14.774 1.00 94.69 234 VAL A C 1
ATOM 1845 O O . VAL A 1 234 ? 11.231 18.131 -14.046 1.00 94.69 234 VAL A O 1
ATOM 1848 N N . PHE A 1 235 ? 12.121 18.223 -16.100 1.00 94.56 235 PHE A N 1
ATOM 1849 C CA . PHE A 1 235 ? 10.833 18.385 -16.777 1.00 94.56 235 PHE A CA 1
ATOM 1850 C C . PHE A 1 235 ? 9.936 17.139 -16.661 1.00 94.56 235 PHE A C 1
ATOM 1852 O O . PHE A 1 235 ? 8.718 17.268 -16.508 1.00 94.56 235 PHE A O 1
ATOM 1859 N N . ALA A 1 236 ? 10.517 15.936 -16.669 1.00 90.81 236 ALA A N 1
ATOM 1860 C CA . ALA A 1 236 ? 9.816 14.674 -16.444 1.00 90.81 236 ALA A CA 1
ATOM 1861 C C . ALA A 1 236 ? 9.239 14.610 -15.025 1.00 90.81 236 ALA A C 1
ATOM 1863 O O . ALA A 1 236 ? 8.059 14.294 -14.850 1.00 90.81 236 ALA A O 1
ATOM 1864 N N . GLN A 1 237 ? 10.041 14.978 -14.022 1.00 90.31 237 GLN A N 1
ATOM 1865 C CA . GLN A 1 237 ? 9.608 15.049 -12.625 1.00 90.31 237 GLN A CA 1
ATOM 1866 C C . GLN A 1 237 ? 8.505 16.096 -12.428 1.00 90.31 237 GLN A C 1
ATOM 1868 O O . GLN A 1 237 ? 7.472 15.803 -11.830 1.00 90.31 237 GLN A O 1
ATOM 1873 N N . ALA A 1 238 ? 8.658 17.289 -13.010 1.00 92.44 238 ALA A N 1
ATOM 1874 C CA . ALA A 1 238 ? 7.633 18.331 -12.961 1.00 92.44 238 ALA A CA 1
ATOM 1875 C C . ALA A 1 238 ? 6.317 17.888 -13.627 1.00 92.44 238 ALA A C 1
ATOM 1877 O O . ALA A 1 238 ? 5.239 18.095 -13.068 1.00 92.44 238 ALA A O 1
ATOM 1878 N N . SER A 1 239 ? 6.393 17.228 -14.788 1.00 91.62 239 SER A N 1
ATOM 1879 C CA . SER A 1 239 ? 5.222 16.688 -15.497 1.00 91.62 239 SER A CA 1
ATOM 1880 C C . SER A 1 239 ? 4.515 15.602 -14.680 1.00 91.62 239 SER A C 1
ATOM 1882 O O . SER A 1 239 ? 3.285 15.579 -14.610 1.00 91.62 239 SER A O 1
ATOM 1884 N N . THR A 1 240 ? 5.289 14.744 -14.009 1.00 89.00 240 THR A N 1
ATOM 1885 C CA . THR A 1 240 ? 4.778 13.693 -13.116 1.00 89.00 240 THR A CA 1
ATOM 1886 C C . THR A 1 240 ? 4.050 14.308 -11.922 1.00 89.00 240 THR A C 1
ATOM 1888 O O . THR A 1 240 ? 2.921 13.919 -11.612 1.00 89.00 240 THR A O 1
ATOM 1891 N N . GLN A 1 241 ? 4.643 15.324 -11.291 1.00 89.81 241 GLN A N 1
ATOM 1892 C CA . GLN A 1 241 ? 4.031 16.018 -10.161 1.00 89.81 241 GLN A CA 1
ATOM 1893 C C . GLN A 1 241 ? 2.745 16.751 -10.570 1.00 89.81 241 GLN A C 1
ATOM 1895 O O . GLN A 1 241 ? 1.745 16.693 -9.854 1.00 89.81 241 GLN A O 1
ATOM 1900 N N . LEU A 1 242 ? 2.734 17.393 -11.743 1.00 90.31 242 LEU A N 1
ATOM 1901 C CA . LEU A 1 242 ? 1.559 18.088 -12.276 1.00 90.31 242 LEU A CA 1
ATOM 1902 C C . LEU A 1 242 ? 0.392 17.127 -12.546 1.00 90.31 242 LEU A C 1
ATOM 1904 O O . LEU A 1 242 ? -0.755 17.424 -12.194 1.00 90.31 242 LEU A O 1
ATOM 1908 N N . MET A 1 243 ? 0.679 15.976 -13.158 1.00 89.75 243 MET A N 1
ATOM 1909 C CA . MET A 1 243 ? -0.309 14.928 -13.408 1.00 89.75 243 MET A CA 1
ATOM 1910 C C . MET A 1 243 ? -0.870 14.377 -12.090 1.00 89.75 243 MET A C 1
ATOM 1912 O O . MET A 1 243 ? -2.089 14.325 -11.925 1.00 89.75 243 MET A O 1
ATOM 1916 N N . THR A 1 244 ? 0.009 14.045 -11.140 1.00 89.12 244 THR A N 1
ATOM 1917 C CA . THR A 1 244 ? -0.352 13.541 -9.805 1.00 89.12 244 THR A CA 1
ATOM 1918 C C . THR A 1 244 ? -1.287 14.503 -9.080 1.00 89.12 244 THR A C 1
ATOM 1920 O O . THR A 1 244 ? -2.389 14.129 -8.684 1.00 89.12 244 THR A O 1
ATOM 1923 N N . TYR A 1 245 ? -0.889 15.775 -8.994 1.00 90.19 245 TYR A N 1
ATOM 1924 C CA . TYR A 1 245 ? -1.680 16.821 -8.356 1.00 90.19 245 TYR A CA 1
ATOM 1925 C C . TYR A 1 245 ? -3.054 16.992 -9.018 1.00 90.19 245 TYR A C 1
ATOM 1927 O O . TYR A 1 245 ? -4.071 17.113 -8.336 1.00 90.19 245 TYR A O 1
ATOM 1935 N N . THR A 1 246 ? -3.105 16.976 -10.354 1.00 90.75 246 THR A N 1
ATOM 1936 C CA . THR A 1 246 ? -4.363 17.135 -11.097 1.00 90.75 246 THR A CA 1
ATOM 1937 C C . THR A 1 246 ? -5.306 15.953 -10.865 1.00 90.75 246 THR A C 1
ATOM 1939 O O . THR A 1 246 ? -6.502 16.167 -10.654 1.00 90.75 246 THR A O 1
ATOM 1942 N N . ALA A 1 247 ? -4.784 14.723 -10.881 1.00 90.56 247 ALA A N 1
ATOM 1943 C CA . ALA A 1 247 ? -5.566 13.514 -10.642 1.00 90.56 247 ALA A CA 1
ATOM 1944 C C . ALA A 1 247 ? -6.127 13.482 -9.212 1.00 90.56 247 ALA A C 1
ATOM 1946 O O . ALA A 1 247 ? -7.342 13.355 -9.050 1.00 90.56 247 ALA A O 1
ATOM 1947 N N . GLY A 1 248 ? -5.270 13.683 -8.202 1.00 90.44 248 GLY A N 1
ATOM 1948 C CA . GLY A 1 248 ? -5.659 13.712 -6.787 1.00 90.44 248 GLY A CA 1
ATOM 1949 C C . GLY A 1 248 ? -6.713 14.779 -6.500 1.00 90.44 248 GLY A C 1
ATOM 1950 O O . GLY A 1 248 ? -7.810 14.467 -6.035 1.00 90.44 248 GLY A O 1
ATOM 1951 N N . LYS A 1 249 ? -6.465 16.026 -6.932 1.00 91.44 249 LYS A N 1
ATOM 1952 C CA . LYS A 1 249 ? -7.426 17.132 -6.788 1.00 91.44 249 LYS A CA 1
ATOM 1953 C C . LYS A 1 249 ? -8.782 16.819 -7.425 1.00 91.44 249 LYS A C 1
ATOM 1955 O O . LYS A 1 249 ? -9.816 17.079 -6.816 1.00 91.44 249 LYS A O 1
ATOM 1960 N N . THR A 1 250 ? -8.789 16.271 -8.640 1.00 92.19 250 THR A N 1
ATOM 1961 C CA . THR A 1 250 ? -10.033 15.968 -9.367 1.00 92.19 250 THR A CA 1
ATOM 1962 C C . THR A 1 250 ? -10.825 14.856 -8.681 1.00 92.19 250 THR A C 1
ATOM 1964 O O . THR A 1 250 ? -12.048 14.949 -8.571 1.00 92.19 250 THR A O 1
ATOM 1967 N N . ILE A 1 251 ? -10.151 13.809 -8.197 1.00 91.88 251 ILE A N 1
ATOM 1968 C CA . ILE A 1 251 ? -10.800 12.717 -7.461 1.00 91.88 251 ILE A CA 1
ATOM 1969 C C . ILE A 1 251 ? -11.356 13.236 -6.135 1.00 91.88 251 ILE A C 1
ATOM 1971 O O . ILE A 1 251 ? -12.535 13.018 -5.859 1.00 91.88 251 ILE A O 1
ATOM 1975 N N . PHE A 1 252 ? -10.560 13.988 -5.371 1.00 92.25 252 PHE A N 1
ATOM 1976 C CA . PHE A 1 252 ? -10.986 14.595 -4.110 1.00 92.25 252 PHE A CA 1
ATOM 1977 C C . PHE A 1 252 ? -12.216 15.490 -4.294 1.00 92.25 252 PHE A C 1
ATOM 1979 O O . PHE A 1 252 ? -13.221 15.321 -3.606 1.00 92.25 252 PHE A O 1
ATOM 1986 N N . GLU A 1 253 ? -12.185 16.400 -5.272 1.00 93.62 253 GLU A N 1
ATOM 1987 C CA . GLU A 1 253 ? -13.299 17.306 -5.560 1.00 93.62 253 GLU A CA 1
ATOM 1988 C C . GLU A 1 253 ? -14.579 16.540 -5.932 1.00 93.62 253 GLU A C 1
ATOM 1990 O O . GLU A 1 253 ? -15.670 16.877 -5.466 1.00 93.62 253 GLU A O 1
ATOM 1995 N N . ASN A 1 254 ? -14.457 15.478 -6.733 1.00 92.94 254 ASN A N 1
ATOM 1996 C CA . ASN A 1 254 ? -15.591 14.643 -7.124 1.00 92.94 254 ASN A CA 1
ATOM 1997 C C . ASN A 1 254 ? -16.177 13.861 -5.943 1.00 92.94 254 ASN A C 1
ATOM 1999 O O . ASN A 1 254 ? -17.401 13.792 -5.809 1.00 92.94 254 ASN A O 1
ATOM 2003 N N . VAL A 1 255 ? -15.326 13.283 -5.090 1.00 92.56 255 VAL A N 1
ATOM 2004 C CA . VAL A 1 255 ? -15.762 12.558 -3.890 1.00 92.56 255 VAL A CA 1
ATOM 2005 C C . VAL A 1 255 ? -16.447 13.519 -2.925 1.00 92.56 255 VAL A C 1
ATOM 2007 O O . VAL A 1 255 ? -17.575 13.253 -2.519 1.00 92.56 255 VAL A O 1
ATOM 2010 N N . MET A 1 256 ? -15.842 14.674 -2.639 1.00 93.00 256 MET A N 1
ATOM 2011 C CA . MET A 1 256 ? -16.423 15.679 -1.746 1.00 93.00 256 MET A CA 1
ATOM 2012 C C . MET A 1 256 ? -17.780 16.177 -2.237 1.00 93.00 256 MET A C 1
ATOM 2014 O O . MET A 1 256 ? -18.735 16.209 -1.462 1.00 93.00 256 MET A O 1
ATOM 2018 N N . LYS A 1 257 ? -17.914 16.493 -3.532 1.00 95.12 257 LYS A N 1
ATOM 2019 C CA . LYS A 1 257 ? -19.210 16.882 -4.105 1.00 95.12 257 LYS A CA 1
ATOM 2020 C C . LYS A 1 257 ? -20.252 15.778 -3.936 1.00 95.12 257 LYS A C 1
ATOM 2022 O O . LYS A 1 257 ? -21.376 16.080 -3.555 1.00 95.12 257 LYS A O 1
ATOM 2027 N N . ARG A 1 258 ? -19.910 14.513 -4.193 1.00 93.38 258 ARG A N 1
ATOM 2028 C CA . ARG A 1 258 ? -20.864 13.397 -4.071 1.00 93.38 258 ARG A CA 1
ATOM 2029 C C . ARG A 1 258 ? -21.260 13.109 -2.629 1.00 93.38 258 ARG A C 1
ATOM 2031 O O . ARG A 1 258 ? -22.432 12.859 -2.384 1.00 93.38 258 ARG A O 1
ATOM 2038 N N . VAL A 1 259 ? -20.305 13.160 -1.702 1.00 92.56 259 VAL A N 1
ATOM 2039 C CA . VAL A 1 259 ? -20.561 12.939 -0.276 1.00 92.56 259 VAL A CA 1
ATOM 2040 C C . VAL A 1 259 ? -21.469 14.038 0.258 1.00 92.56 259 VAL A C 1
ATOM 2042 O O . VAL A 1 259 ? -22.510 13.713 0.799 1.00 92.56 259 VAL A O 1
ATOM 2045 N N . VAL A 1 260 ? -21.143 15.317 0.038 1.00 93.19 260 VAL A N 1
ATOM 2046 C CA . VAL A 1 260 ? -21.929 16.455 0.560 1.00 93.19 260 VAL A CA 1
ATOM 2047 C C . VAL A 1 260 ? -23.366 16.485 0.026 1.00 93.19 260 VAL A C 1
ATOM 2049 O O . VAL A 1 260 ? -24.269 16.923 0.730 1.00 93.19 260 VAL A O 1
ATOM 2052 N N . HIS A 1 261 ? -23.599 16.009 -1.200 1.00 94.62 261 HIS A N 1
ATOM 2053 C CA . HIS A 1 261 ? -24.939 15.948 -1.799 1.00 94.62 261 HIS A CA 1
ATOM 2054 C C . HIS A 1 261 ? -25.645 14.597 -1.577 1.00 94.62 261 HIS A C 1
ATOM 2056 O O . HIS A 1 261 ? -26.676 14.335 -2.201 1.00 94.62 261 HIS A O 1
ATOM 2062 N N . ALA A 1 262 ? -25.102 13.715 -0.733 1.00 93.69 262 ALA A N 1
ATOM 2063 C CA . ALA A 1 262 ? -25.734 12.440 -0.426 1.00 93.69 262 ALA A CA 1
ATOM 2064 C C . ALA A 1 262 ? -26.983 12.629 0.455 1.00 93.69 262 ALA A C 1
ATOM 2066 O O . ALA A 1 262 ? -27.087 13.556 1.255 1.00 93.69 262 ALA A O 1
ATOM 2067 N N . THR A 1 263 ? -27.954 11.727 0.320 1.00 93.00 263 THR A N 1
ATOM 2068 C CA . THR A 1 263 ? -29.180 11.732 1.137 1.00 93.00 263 THR A CA 1
ATOM 2069 C C . THR A 1 263 ? -28.888 11.382 2.598 1.00 93.00 263 THR A C 1
ATOM 2071 O O . THR A 1 263 ? -27.995 10.576 2.838 1.00 93.00 263 THR A O 1
ATOM 2074 N N . PHE A 1 264 ? -29.708 11.837 3.554 1.00 85.25 264 PHE A N 1
ATOM 2075 C CA . PHE A 1 264 ? -29.577 11.481 4.983 1.00 85.25 264 PHE A CA 1
ATOM 2076 C C . PHE A 1 264 ? -29.423 9.972 5.239 1.00 85.25 264 PHE A C 1
ATOM 2078 O O . PHE A 1 264 ? -28.536 9.568 5.983 1.00 85.25 264 PHE A O 1
ATOM 2085 N N . ARG A 1 265 ? -30.145 9.126 4.487 1.00 81.88 265 ARG A N 1
ATOM 2086 C CA . ARG A 1 265 ? -30.004 7.660 4.554 1.00 81.88 265 ARG A CA 1
ATOM 2087 C C . ARG A 1 265 ? -28.566 7.162 4.354 1.00 81.88 265 ARG A C 1
ATOM 2089 O O . ARG A 1 265 ? -28.185 6.158 4.941 1.00 81.88 265 ARG A O 1
ATOM 2096 N N . PHE A 1 266 ? -27.768 7.825 3.517 1.00 84.75 266 PHE A N 1
ATOM 2097 C CA . PHE A 1 266 ? -26.365 7.458 3.316 1.00 84.75 266 PHE A CA 1
ATOM 2098 C C . PHE A 1 266 ? -25.552 7.654 4.599 1.00 84.75 266 PHE A C 1
ATOM 2100 O O . PHE A 1 266 ? -24.726 6.802 4.922 1.00 84.75 266 PHE A O 1
ATOM 2107 N N . TYR A 1 267 ? -25.810 8.734 5.336 1.00 82.38 267 TYR A N 1
ATOM 2108 C CA . TYR A 1 267 ? -25.133 9.050 6.592 1.00 82.38 267 TYR A CA 1
ATOM 2109 C C . TYR A 1 267 ? -25.605 8.173 7.756 1.00 82.38 267 TYR A C 1
ATOM 2111 O O . TYR A 1 267 ? -24.790 7.807 8.595 1.00 82.38 267 TYR A O 1
ATOM 2119 N N . ASP A 1 268 ? -26.875 7.764 7.764 1.00 73.81 268 ASP A N 1
ATOM 2120 C CA . ASP A 1 268 ? -27.409 6.865 8.798 1.00 73.81 268 ASP A CA 1
ATOM 2121 C C . ASP A 1 268 ? -26.867 5.4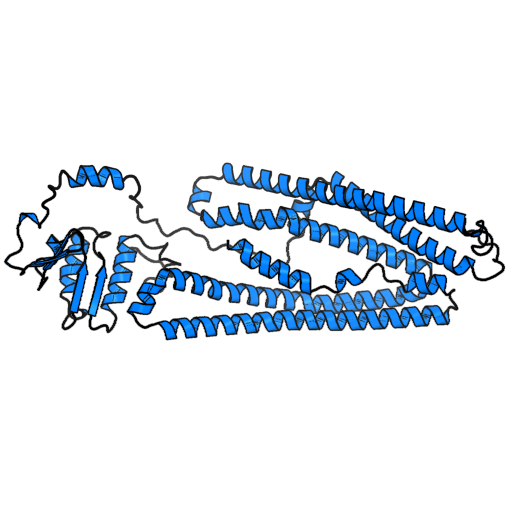30 8.658 1.00 73.81 268 ASP A C 1
ATOM 2123 O O . ASP A 1 268 ? -26.630 4.734 9.646 1.00 73.81 268 ASP A O 1
ATOM 2127 N N . VAL A 1 269 ? -26.650 4.982 7.415 1.00 74.19 269 VAL A N 1
ATOM 2128 C CA . VAL A 1 269 ? -26.147 3.634 7.086 1.00 74.19 269 VAL A CA 1
ATOM 2129 C C . VAL A 1 269 ? -24.614 3.570 7.130 1.00 74.19 269 VAL A C 1
ATOM 2131 O O . VAL A 1 269 ? -24.035 2.538 7.482 1.00 74.19 269 VAL A O 1
ATOM 2134 N N . THR A 1 270 ? -23.925 4.661 6.779 1.00 74.88 270 THR A N 1
ATOM 2135 C CA . THR A 1 270 ? -22.460 4.687 6.668 1.00 74.88 270 THR A CA 1
ATOM 2136 C C . THR A 1 270 ? -21.821 5.217 7.952 1.00 74.88 270 THR A C 1
ATOM 2138 O O . THR A 1 270 ? -22.005 6.384 8.286 1.00 74.88 270 THR A O 1
ATOM 2141 N N . PRO A 1 271 ? -20.984 4.431 8.654 1.00 75.06 271 PRO A N 1
ATOM 2142 C CA . PRO A 1 271 ? -20.302 4.907 9.855 1.00 75.06 271 PRO A CA 1
ATOM 2143 C C . PRO A 1 271 ? -19.424 6.130 9.581 1.00 75.06 271 PRO A C 1
ATOM 2145 O O . PRO A 1 271 ? -18.633 6.118 8.634 1.00 75.06 271 PRO A O 1
ATOM 2148 N N . ALA A 1 272 ? -19.470 7.130 10.467 1.00 72.19 272 ALA A N 1
ATOM 2149 C CA . ALA A 1 272 ? -18.639 8.333 10.361 1.00 72.19 272 ALA A CA 1
ATOM 2150 C C . ALA A 1 272 ? -17.137 8.004 10.242 1.00 72.19 272 ALA A C 1
ATOM 2152 O O . ALA A 1 272 ? -16.449 8.567 9.394 1.00 72.19 272 ALA A O 1
ATOM 2153 N N . GLY A 1 273 ? -16.645 7.015 11.002 1.00 69.06 273 GLY A N 1
ATOM 2154 C CA . GLY A 1 273 ? -15.258 6.543 10.900 1.00 69.06 273 GLY A CA 1
ATOM 2155 C C . GLY A 1 273 ? -14.911 5.936 9.534 1.00 69.06 273 GLY A C 1
ATOM 2156 O O . GLY A 1 273 ? -13.821 6.156 9.022 1.00 69.06 273 GLY A O 1
ATOM 2157 N N . ARG A 1 274 ? -15.854 5.242 8.878 1.00 71.94 274 ARG A N 1
ATOM 2158 C CA . ARG A 1 274 ? -15.651 4.688 7.526 1.00 71.94 274 ARG A CA 1
ATOM 2159 C C . ARG A 1 274 ? -15.515 5.810 6.499 1.00 71.94 274 ARG A C 1
ATOM 2161 O O . ARG A 1 274 ? -14.642 5.752 5.639 1.00 71.94 274 ARG A O 1
ATOM 2168 N N . LEU A 1 275 ? -16.376 6.824 6.587 1.00 82.62 275 LEU A N 1
ATOM 2169 C CA . LEU A 1 275 ? -16.319 7.987 5.704 1.00 82.62 275 LEU A CA 1
ATOM 2170 C C . LEU A 1 275 ? -15.020 8.777 5.914 1.00 82.62 275 LEU A C 1
ATOM 2172 O O . LEU A 1 275 ? -14.370 9.141 4.938 1.00 82.62 275 LEU A O 1
ATOM 2176 N N . MET A 1 276 ? -14.615 8.972 7.171 1.00 76.56 276 MET A N 1
ATOM 2177 C CA . MET A 1 276 ? -13.358 9.633 7.516 1.00 76.56 276 MET A CA 1
ATOM 2178 C C . MET A 1 276 ? -12.150 8.869 6.965 1.00 76.56 276 MET A C 1
ATOM 2180 O O . MET A 1 276 ? -11.308 9.465 6.301 1.00 76.56 276 MET A O 1
ATOM 2184 N N . ASN A 1 277 ? -12.100 7.545 7.142 1.00 79.56 277 ASN A N 1
ATOM 2185 C CA . ASN A 1 277 ? -11.008 6.721 6.618 1.00 79.56 277 ASN A CA 1
ATOM 2186 C C . ASN A 1 277 ? -10.912 6.800 5.090 1.00 79.56 277 ASN A C 1
ATOM 2188 O O . ASN A 1 277 ? -9.814 6.907 4.555 1.00 79.56 277 ASN A O 1
ATOM 2192 N N . ARG A 1 278 ? -12.048 6.826 4.382 1.00 84.81 278 ARG A N 1
ATOM 2193 C CA . ARG A 1 278 ? -12.075 7.001 2.921 1.00 84.81 278 ARG A CA 1
ATOM 2194 C C . ARG A 1 278 ? -11.590 8.383 2.487 1.00 84.81 278 ARG A C 1
ATOM 2196 O O . ARG A 1 278 ? -10.899 8.491 1.483 1.00 84.81 278 ARG A O 1
ATOM 2203 N N . LEU A 1 279 ? -11.947 9.436 3.222 1.00 88.31 279 LEU A N 1
ATOM 2204 C CA . LEU A 1 279 ? -11.536 10.811 2.914 1.00 88.31 279 LEU A CA 1
ATOM 2205 C C . LEU A 1 279 ? -10.097 11.135 3.346 1.00 88.31 279 LEU A C 1
ATOM 2207 O O . LEU A 1 279 ? -9.506 12.067 2.811 1.00 88.31 279 LEU A O 1
ATOM 2211 N N . SER A 1 280 ? -9.539 10.376 4.289 1.00 85.75 280 SER A N 1
ATOM 2212 C CA . SER A 1 280 ? -8.170 10.541 4.778 1.00 85.75 280 SER A CA 1
ATOM 2213 C C . SER A 1 280 ? -7.230 9.549 4.093 1.00 85.75 280 SER A C 1
ATOM 2215 O O . SER A 1 280 ? -6.440 9.911 3.218 1.00 85.75 280 SER A O 1
ATOM 2217 N N . SER A 1 281 ? -7.353 8.266 4.429 1.00 83.69 281 SER A N 1
ATOM 2218 C CA . SER A 1 281 ? -6.403 7.246 4.008 1.00 83.69 281 SER A CA 1
ATOM 2219 C C . SER A 1 281 ? -6.493 6.923 2.518 1.00 83.69 281 SER A C 1
ATOM 2221 O O . SER A 1 281 ? -5.476 6.979 1.826 1.00 83.69 281 SER A O 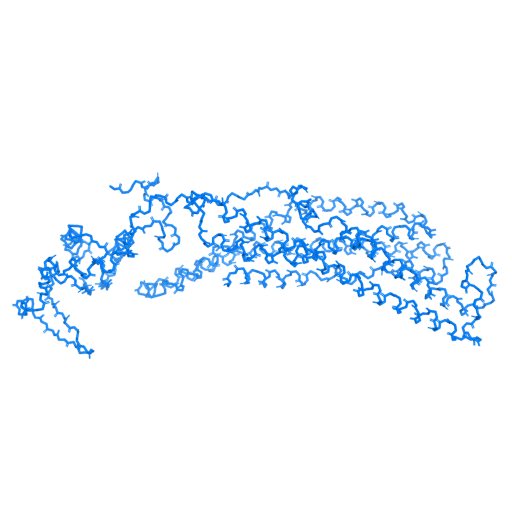1
ATOM 2223 N N . ASP A 1 282 ? -7.684 6.598 2.007 1.00 87.31 282 ASP A N 1
ATOM 2224 C CA . ASP A 1 282 ? -7.809 6.158 0.609 1.00 87.31 282 ASP A CA 1
ATOM 2225 C C . ASP A 1 282 ? -7.441 7.294 -0.365 1.00 87.31 282 ASP A C 1
ATOM 2227 O O . ASP A 1 282 ? -6.882 7.066 -1.444 1.00 87.31 282 ASP A O 1
ATOM 2231 N N . ILE A 1 283 ? -7.703 8.542 0.031 1.00 88.62 283 ILE A N 1
ATOM 2232 C CA . ILE A 1 283 ? -7.283 9.732 -0.715 1.00 88.62 283 ILE A CA 1
ATOM 2233 C C . ILE A 1 283 ? -5.765 9.899 -0.646 1.00 88.62 283 ILE A C 1
ATOM 2235 O O . ILE A 1 283 ? -5.146 10.095 -1.687 1.00 88.62 283 ILE A O 1
ATOM 2239 N N . THR A 1 284 ? -5.141 9.675 0.513 1.00 85.88 284 THR A N 1
ATOM 2240 C CA . THR A 1 284 ? -3.672 9.673 0.632 1.00 85.88 284 THR A CA 1
ATOM 2241 C C . THR A 1 284 ? -3.021 8.617 -0.279 1.00 85.88 284 THR A C 1
ATOM 2243 O O . THR A 1 284 ? -1.968 8.868 -0.870 1.00 85.88 284 THR A O 1
ATOM 2246 N N . VAL A 1 285 ? -3.650 7.447 -0.471 1.00 84.38 285 VAL A N 1
ATOM 2247 C CA . VAL A 1 285 ? -3.175 6.424 -1.433 1.00 84.38 285 VAL A CA 1
ATOM 2248 C C . VAL A 1 285 ? -3.229 6.956 -2.859 1.00 84.38 285 VAL A C 1
ATOM 2250 O O . VAL A 1 285 ? -2.307 6.750 -3.653 1.00 84.38 285 VAL A O 1
ATOM 2253 N N . THR A 1 286 ? -4.326 7.630 -3.182 1.00 83.75 286 THR A N 1
ATOM 2254 C CA . THR A 1 286 ? -4.611 8.153 -4.516 1.00 83.75 286 THR A CA 1
ATOM 2255 C C . THR A 1 286 ? -3.701 9.333 -4.875 1.00 83.75 286 THR A C 1
ATOM 2257 O O . THR A 1 286 ? -3.278 9.445 -6.030 1.00 83.75 286 THR A O 1
ATOM 2260 N N . ASP A 1 287 ? -3.358 10.164 -3.889 1.00 82.50 287 ASP A N 1
ATOM 2261 C CA . ASP A 1 287 ? -2.568 11.387 -4.045 1.00 82.50 287 ASP A CA 1
ATOM 2262 C C . ASP A 1 287 ? -1.087 11.135 -4.343 1.00 82.50 287 ASP A C 1
ATOM 2264 O O . ASP A 1 287 ? -0.460 11.969 -4.987 1.00 82.50 287 ASP A O 1
ATOM 2268 N N . GLY A 1 288 ? -0.508 10.011 -3.910 1.00 73.12 288 GLY A N 1
ATOM 2269 C CA . GLY A 1 288 ? 0.930 9.759 -4.085 1.00 73.12 288 GLY A CA 1
ATOM 2270 C C . GLY A 1 288 ? 1.269 8.360 -4.581 1.00 73.12 288 GLY A C 1
ATOM 2271 O O . GLY A 1 288 ? 1.926 8.198 -5.612 1.00 73.12 288 GLY A O 1
ATOM 2272 N N . ASN A 1 289 ? 0.806 7.336 -3.865 1.00 76.38 289 ASN A N 1
ATOM 2273 C CA . ASN A 1 289 ? 1.223 5.956 -4.119 1.00 76.38 289 ASN A CA 1
ATOM 2274 C C . ASN A 1 289 ? 0.732 5.441 -5.470 1.00 76.38 289 ASN A C 1
ATOM 2276 O O . ASN A 1 289 ? 1.485 4.824 -6.217 1.00 76.38 289 ASN A O 1
ATOM 2280 N N . LEU A 1 290 ? -0.530 5.699 -5.813 1.00 82.69 290 LEU A N 1
ATOM 2281 C CA . LEU A 1 290 ? -1.084 5.194 -7.064 1.00 82.69 290 LEU A CA 1
ATOM 2282 C C . LEU A 1 290 ? -0.389 5.824 -8.283 1.00 82.69 290 LEU A C 1
ATOM 2284 O O . LEU A 1 290 ? -0.031 5.124 -9.231 1.00 82.69 290 LEU A O 1
ATOM 2288 N N . SER A 1 291 ? -0.141 7.133 -8.230 1.00 81.94 291 SER A N 1
ATOM 2289 C CA . SER A 1 291 ? 0.527 7.880 -9.298 1.00 81.94 291 SER A CA 1
ATOM 2290 C C . SER A 1 291 ? 1.966 7.420 -9.545 1.00 81.94 291 SER A C 1
ATOM 2292 O O . SER A 1 291 ? 2.384 7.241 -10.696 1.00 81.94 291 SER A O 1
ATOM 2294 N N . SER A 1 292 ? 2.726 7.195 -8.467 1.00 81.88 292 SER A N 1
ATOM 2295 C CA . SER A 1 292 ? 4.112 6.738 -8.569 1.00 81.88 292 SER A CA 1
ATOM 2296 C C . SER A 1 292 ? 4.190 5.361 -9.232 1.00 81.88 292 SER A C 1
ATOM 2298 O O . SER A 1 292 ? 5.030 5.156 -10.108 1.00 81.88 292 SER A O 1
ATOM 2300 N N . HIS A 1 293 ? 3.255 4.455 -8.925 1.00 85.69 293 HIS A N 1
ATOM 2301 C CA . HIS A 1 293 ? 3.160 3.151 -9.581 1.00 85.69 293 HIS A CA 1
ATOM 2302 C C . HIS A 1 293 ? 2.803 3.248 -11.067 1.00 85.69 293 HIS A C 1
ATOM 2304 O O . HIS A 1 293 ? 3.406 2.544 -11.875 1.00 85.69 293 HIS A O 1
ATOM 2310 N N . PHE A 1 294 ? 1.873 4.124 -11.461 1.00 85.25 294 PHE A N 1
ATOM 2311 C CA . PHE A 1 294 ? 1.567 4.329 -12.881 1.00 85.25 294 PHE A CA 1
ATOM 2312 C C . PHE A 1 294 ? 2.744 4.925 -13.653 1.00 85.25 294 PHE A C 1
ATOM 2314 O O . PHE A 1 294 ? 3.026 4.497 -14.772 1.00 85.25 294 PHE A O 1
ATOM 2321 N N . THR A 1 295 ? 3.435 5.897 -13.060 1.00 83.44 295 THR A N 1
ATOM 2322 C CA . THR A 1 295 ? 4.601 6.534 -13.683 1.00 83.44 295 THR A CA 1
ATOM 2323 C C . THR A 1 295 ? 5.738 5.530 -13.838 1.00 83.44 295 THR A C 1
ATOM 2325 O O . THR A 1 295 ? 6.306 5.414 -14.923 1.00 83.44 295 THR A O 1
ATOM 2328 N N . LEU A 1 296 ? 6.008 4.737 -12.797 1.00 84.81 296 LEU A N 1
ATOM 2329 C CA . LEU A 1 296 ? 6.975 3.643 -12.844 1.00 84.81 296 LEU A CA 1
ATOM 2330 C C . LEU A 1 296 ? 6.598 2.614 -13.917 1.00 84.81 296 LEU A C 1
ATOM 2332 O O . LEU A 1 296 ? 7.444 2.204 -14.701 1.00 84.81 296 LEU A O 1
ATOM 2336 N N . PHE A 1 297 ? 5.326 2.223 -14.001 1.00 88.00 297 PHE A N 1
ATOM 2337 C CA . PHE A 1 297 ? 4.848 1.293 -15.023 1.00 88.00 297 PHE A CA 1
ATOM 2338 C C . PHE A 1 297 ? 5.034 1.842 -16.445 1.00 88.00 297 PHE A C 1
ATOM 2340 O O . PHE A 1 297 ? 5.519 1.126 -17.321 1.00 88.00 297 PHE A O 1
ATOM 2347 N N . ALA A 1 298 ? 4.712 3.120 -16.671 1.00 88.06 298 ALA A N 1
ATOM 2348 C CA . ALA A 1 298 ? 4.939 3.783 -17.952 1.00 88.06 298 ALA A CA 1
ATOM 2349 C C . ALA A 1 298 ? 6.433 3.815 -18.313 1.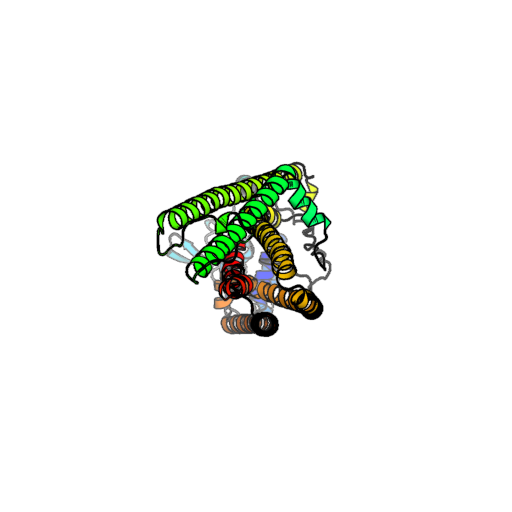00 88.06 298 ALA A C 1
ATOM 2351 O O . ALA A 1 298 ? 6.799 3.469 -19.436 1.00 88.06 298 ALA A O 1
ATOM 2352 N N . GLN A 1 299 ? 7.300 4.156 -17.355 1.00 85.62 299 GLN A N 1
ATOM 2353 C CA . GLN A 1 299 ? 8.753 4.115 -17.530 1.00 85.62 299 GLN A CA 1
ATOM 2354 C C . GLN A 1 299 ? 9.246 2.706 -17.875 1.00 85.62 299 GLN A C 1
ATOM 2356 O O . GLN A 1 299 ? 9.978 2.545 -18.848 1.00 85.62 299 GLN A O 1
ATOM 2361 N N . LEU A 1 300 ? 8.807 1.682 -17.139 1.00 86.50 300 LEU A N 1
ATOM 2362 C CA . LEU A 1 300 ? 9.195 0.290 -17.374 1.00 86.50 300 LEU A CA 1
ATOM 2363 C C . LEU A 1 300 ? 8.772 -0.202 -18.760 1.00 86.50 300 LEU A C 1
ATOM 2365 O O . LEU A 1 300 ? 9.570 -0.847 -19.434 1.00 86.50 300 LEU A O 1
ATOM 2369 N N . ILE A 1 301 ? 7.562 0.131 -19.223 1.00 88.62 301 ILE A N 1
ATOM 2370 C CA . ILE A 1 301 ? 7.122 -0.213 -20.584 1.00 88.62 301 ILE A CA 1
ATOM 2371 C C . ILE A 1 301 ? 7.992 0.480 -21.630 1.00 88.62 301 ILE A C 1
ATOM 2373 O O . ILE A 1 301 ? 8.414 -0.162 -22.590 1.00 88.62 301 ILE A O 1
ATOM 2377 N N . ILE A 1 302 ? 8.271 1.775 -21.462 1.00 88.94 302 ILE A N 1
ATOM 2378 C CA . ILE A 1 302 ? 9.106 2.536 -22.399 1.00 88.94 302 ILE A CA 1
ATOM 2379 C C . ILE A 1 302 ? 10.520 1.942 -22.448 1.00 88.94 302 ILE A C 1
ATOM 2381 O O . ILE A 1 302 ? 11.054 1.711 -23.533 1.00 88.94 302 ILE A O 1
ATOM 2385 N N . VAL A 1 303 ? 11.117 1.639 -21.293 1.00 85.62 303 VAL A N 1
ATOM 2386 C CA . VAL A 1 303 ? 12.429 0.984 -21.199 1.00 85.62 303 VAL A CA 1
ATOM 2387 C C . VAL A 1 303 ? 12.399 -0.384 -21.877 1.00 85.62 303 VAL A C 1
ATOM 2389 O O . VAL A 1 303 ? 13.251 -0.661 -22.714 1.00 85.62 303 VAL A O 1
ATOM 2392 N N . TRP A 1 304 ? 11.393 -1.209 -21.588 1.00 86.25 304 TRP A N 1
ATOM 2393 C CA . TRP A 1 304 ? 11.250 -2.542 -22.168 1.00 86.25 304 TRP A CA 1
ATOM 2394 C C . TRP A 1 304 ? 11.106 -2.505 -23.697 1.00 86.25 304 TRP A C 1
ATOM 2396 O O . TRP A 1 304 ? 11.853 -3.186 -24.400 1.00 86.25 304 TRP A O 1
ATOM 2406 N N . LEU A 1 305 ? 10.213 -1.658 -24.226 1.00 88.44 305 LEU A N 1
ATOM 2407 C CA . LEU A 1 305 ? 10.012 -1.488 -25.669 1.00 88.44 305 LEU A CA 1
ATOM 2408 C C . LEU A 1 305 ? 11.279 -0.979 -26.360 1.00 88.44 305 LEU A C 1
ATOM 2410 O O . LEU A 1 305 ? 11.692 -1.526 -27.382 1.00 88.44 305 LEU A O 1
ATOM 2414 N N . THR A 1 306 ? 11.913 0.054 -25.801 1.00 88.38 306 THR A N 1
ATOM 2415 C CA . THR A 1 306 ? 13.130 0.629 -26.390 1.00 88.38 306 THR A CA 1
ATOM 2416 C C . THR A 1 306 ? 14.295 -0.353 -26.359 1.00 88.38 306 THR A C 1
ATOM 2418 O O . THR A 1 306 ? 14.994 -0.474 -27.358 1.00 88.38 306 THR A O 1
ATOM 2421 N N . SER A 1 307 ? 14.470 -1.122 -25.283 1.00 83.81 307 SER A N 1
ATOM 2422 C CA . SER A 1 307 ? 15.506 -2.157 -25.211 1.00 83.81 307 SER A CA 1
ATOM 2423 C C . SER A 1 307 ? 15.301 -3.275 -26.227 1.00 83.81 307 SER A C 1
ATOM 2425 O O . SER A 1 307 ? 16.266 -3.689 -26.863 1.00 83.81 307 SER A O 1
ATOM 2427 N N . ILE A 1 308 ? 14.063 -3.734 -26.440 1.00 84.56 308 ILE A N 1
ATOM 2428 C CA . ILE A 1 308 ? 13.770 -4.733 -27.480 1.00 84.56 308 ILE A CA 1
ATOM 2429 C C . ILE A 1 308 ? 14.108 -4.186 -28.871 1.00 84.56 308 ILE A C 1
ATOM 2431 O O . ILE A 1 308 ? 14.721 -4.895 -29.667 1.00 84.56 308 ILE A O 1
ATOM 2435 N N . LEU A 1 309 ? 13.749 -2.932 -29.160 1.00 86.50 309 LEU A N 1
ATOM 2436 C CA . LEU A 1 309 ? 14.043 -2.296 -30.449 1.00 86.50 309 LEU A CA 1
ATOM 2437 C C . LEU A 1 309 ? 15.550 -2.126 -30.676 1.00 86.50 309 LEU A C 1
ATOM 2439 O O . LEU A 1 309 ? 16.056 -2.478 -31.741 1.00 86.50 309 LEU A O 1
ATOM 2443 N N . VAL A 1 310 ? 16.270 -1.624 -29.671 1.00 84.38 310 VAL A N 1
ATOM 2444 C CA . VAL A 1 310 ? 17.717 -1.391 -29.743 1.00 84.38 310 VAL A CA 1
ATOM 2445 C C . VAL A 1 310 ? 18.467 -2.713 -29.907 1.00 84.38 310 VAL A C 1
ATOM 2447 O O . VAL A 1 310 ? 19.221 -2.865 -30.868 1.00 84.38 310 VAL A O 1
ATOM 2450 N N . ILE A 1 311 ? 18.218 -3.700 -29.041 1.00 82.69 311 ILE A N 1
ATOM 2451 C CA . ILE A 1 311 ? 18.903 -4.999 -29.116 1.00 82.69 311 ILE A CA 1
ATOM 2452 C C . ILE A 1 311 ? 18.509 -5.740 -30.399 1.00 82.69 311 ILE A C 1
ATOM 2454 O O . ILE A 1 311 ? 19.372 -6.303 -31.066 1.00 82.69 311 ILE A O 1
ATOM 2458 N N . GLY A 1 312 ? 17.233 -5.691 -30.796 1.00 83.50 312 GLY A N 1
ATOM 2459 C CA . GLY A 1 312 ? 16.754 -6.304 -32.035 1.00 83.50 312 GLY A CA 1
ATOM 2460 C C . GLY A 1 312 ? 17.384 -5.709 -33.298 1.00 83.50 312 GLY A C 1
ATOM 2461 O O . GLY A 1 312 ? 17.558 -6.430 -34.277 1.00 83.50 312 GLY A O 1
ATOM 2462 N N . SER A 1 313 ? 17.769 -4.428 -33.273 1.00 84.50 313 SER A N 1
ATOM 2463 C CA . SER A 1 313 ? 18.465 -3.779 -34.393 1.00 84.50 313 SER A CA 1
ATOM 2464 C C . SER A 1 313 ? 19.935 -4.196 -34.535 1.00 84.50 313 SER A C 1
ATOM 2466 O O . SER A 1 313 ? 20.455 -4.201 -35.648 1.00 84.50 313 SER A O 1
ATOM 2468 N N . ILE A 1 314 ? 20.592 -4.569 -33.430 1.00 81.50 314 ILE A N 1
ATOM 2469 C CA . ILE A 1 314 ? 22.013 -4.953 -33.401 1.00 81.50 314 ILE A CA 1
ATOM 2470 C C . ILE A 1 314 ? 22.164 -6.467 -33.570 1.00 81.50 314 ILE A C 1
ATOM 2472 O O . ILE A 1 314 ? 22.951 -6.933 -34.391 1.00 81.50 314 ILE A O 1
ATOM 2476 N N . THR A 1 315 ? 21.377 -7.242 -32.823 1.00 83.75 315 THR A N 1
ATOM 2477 C CA . THR A 1 315 ? 21.483 -8.701 -32.736 1.00 83.75 315 THR A CA 1
ATOM 2478 C C . THR A 1 315 ? 20.100 -9.342 -32.931 1.00 83.75 315 THR A C 1
ATOM 2480 O O . THR A 1 315 ? 19.455 -9.753 -31.962 1.00 83.75 315 THR A O 1
ATOM 2483 N N . PRO A 1 316 ? 19.618 -9.488 -34.184 1.00 84.38 316 PRO A N 1
ATOM 2484 C CA . PRO A 1 316 ? 18.286 -10.037 -34.465 1.00 84.38 316 PRO A CA 1
ATOM 2485 C C . PRO A 1 316 ? 18.086 -11.468 -33.947 1.00 84.38 316 PRO A C 1
ATOM 2487 O O . PRO A 1 316 ? 16.975 -11.859 -33.595 1.00 84.38 316 PRO A O 1
ATOM 2490 N N . THR A 1 317 ? 19.167 -12.248 -33.855 1.00 82.81 317 THR A N 1
ATOM 2491 C CA . THR A 1 317 ? 19.157 -13.617 -33.314 1.00 82.81 317 THR A CA 1
ATOM 2492 C C . THR A 1 317 ? 18.715 -13.668 -31.852 1.00 82.81 317 THR A C 1
ATOM 2494 O O . THR A 1 317 ? 18.083 -14.641 -31.440 1.00 82.81 317 THR A O 1
ATOM 2497 N N . PHE A 1 318 ? 18.970 -12.614 -31.072 1.00 81.56 318 PHE A N 1
ATOM 2498 C CA . PHE A 1 318 ? 18.524 -12.542 -29.685 1.00 81.56 318 PHE A CA 1
ATOM 2499 C C . PHE A 1 318 ? 17.008 -12.369 -29.556 1.00 81.56 318 PHE A C 1
ATOM 2501 O O . PHE A 1 318 ? 16.424 -12.813 -28.571 1.00 81.56 318 PHE A O 1
ATOM 2508 N N . LEU A 1 319 ? 16.337 -11.786 -30.553 1.00 84.06 319 LEU A N 1
ATOM 2509 C CA . LEU A 1 319 ? 14.893 -11.546 -30.499 1.00 84.06 319 LEU A CA 1
ATOM 2510 C C . LEU A 1 319 ? 14.097 -12.859 -30.406 1.00 84.06 319 LEU A C 1
ATOM 2512 O O . LEU A 1 319 ? 13.116 -12.938 -29.666 1.00 84.06 319 LEU A O 1
ATOM 2516 N N . ALA A 1 320 ? 14.571 -13.918 -31.071 1.00 85.38 320 ALA A N 1
ATOM 2517 C CA . ALA A 1 320 ? 13.992 -15.257 -30.961 1.00 85.38 320 ALA A CA 1
ATOM 2518 C C . ALA A 1 320 ? 14.094 -15.817 -29.532 1.00 85.38 320 ALA A C 1
ATOM 2520 O O . ALA A 1 320 ? 13.140 -16.395 -29.015 1.00 85.38 320 ALA A O 1
ATOM 2521 N N . PHE A 1 321 ? 15.231 -15.607 -28.866 1.00 85.12 321 PHE A N 1
ATOM 2522 C CA . PHE A 1 321 ? 15.422 -16.034 -27.483 1.00 85.12 321 PHE A CA 1
ATOM 2523 C C . PHE A 1 321 ? 14.637 -15.169 -26.487 1.00 85.12 321 PHE A C 1
ATOM 2525 O O . PHE A 1 321 ? 14.014 -15.697 -25.568 1.00 85.12 321 PHE A O 1
ATOM 2532 N N . SER A 1 322 ? 14.592 -13.853 -26.703 1.00 84.06 322 SER A N 1
ATOM 2533 C CA . SER A 1 322 ? 13.791 -12.919 -25.907 1.00 84.06 322 SER A CA 1
ATOM 2534 C C . SER A 1 322 ? 12.310 -13.314 -25.889 1.00 84.06 322 SER A C 1
ATOM 2536 O O . SER A 1 322 ? 11.680 -13.280 -24.833 1.00 84.06 322 SER A O 1
ATOM 2538 N N . LEU A 1 323 ? 11.767 -13.798 -27.012 1.00 88.44 323 LEU A N 1
ATOM 2539 C CA . LEU A 1 323 ? 10.400 -14.319 -27.067 1.00 88.44 323 LEU A CA 1
ATOM 2540 C C . LEU A 1 323 ? 10.193 -15.511 -26.116 1.00 88.44 323 LEU A C 1
ATOM 2542 O O . LEU A 1 323 ? 9.204 -15.554 -25.384 1.00 88.44 323 LEU A O 1
ATOM 2546 N N . VAL A 1 324 ? 11.139 -16.455 -26.080 1.00 90.62 324 VAL A N 1
ATOM 2547 C CA . VAL A 1 324 ? 11.095 -17.614 -25.170 1.00 90.62 324 VAL A CA 1
ATOM 2548 C C . VAL A 1 324 ? 11.184 -17.171 -23.708 1.00 90.62 324 VAL A C 1
ATOM 2550 O O . VAL A 1 324 ? 10.451 -17.695 -22.864 1.00 90.62 324 VAL A O 1
ATOM 2553 N N . LEU A 1 325 ? 12.023 -16.175 -23.399 1.00 88.81 325 LEU A N 1
ATOM 2554 C CA . LEU A 1 325 ? 12.084 -15.579 -22.063 1.00 88.81 325 LEU A CA 1
ATOM 2555 C C . LEU A 1 325 ? 10.741 -14.964 -21.663 1.00 88.81 325 LEU A C 1
ATOM 2557 O O . LEU A 1 325 ? 10.240 -15.267 -20.583 1.00 88.81 325 LEU A O 1
ATOM 2561 N N . VAL A 1 326 ? 10.135 -14.146 -22.531 1.00 88.75 326 VAL A N 1
ATOM 2562 C CA . VAL A 1 326 ? 8.838 -13.500 -22.268 1.00 88.75 326 VAL A CA 1
ATOM 2563 C C . VAL A 1 326 ? 7.757 -14.547 -22.013 1.00 88.75 326 VAL A C 1
ATOM 2565 O O . VAL A 1 326 ? 7.041 -14.444 -21.021 1.00 88.75 326 VAL A O 1
ATOM 2568 N N . ILE A 1 327 ? 7.674 -15.590 -22.844 1.00 93.00 327 ILE A N 1
ATOM 2569 C CA . ILE A 1 327 ? 6.721 -16.691 -22.644 1.00 93.00 327 ILE A CA 1
ATOM 2570 C C . ILE A 1 327 ? 6.959 -17.366 -21.287 1.00 93.00 327 ILE A C 1
ATOM 2572 O O . ILE A 1 327 ? 6.015 -17.577 -20.529 1.00 93.00 327 ILE A O 1
ATOM 2576 N N . THR A 1 328 ? 8.216 -17.651 -20.940 1.00 92.75 328 THR A N 1
ATOM 2577 C CA . THR A 1 328 ? 8.573 -18.284 -19.660 1.00 92.75 328 THR A CA 1
ATOM 2578 C C . THR A 1 328 ? 8.183 -17.407 -18.466 1.00 92.75 328 THR A C 1
ATOM 2580 O O . THR A 1 328 ? 7.604 -17.912 -17.504 1.00 92.75 328 THR A O 1
ATOM 2583 N N . ILE A 1 329 ? 8.429 -16.092 -18.534 1.00 90.00 329 ILE A N 1
ATOM 2584 C CA . ILE A 1 329 ? 8.011 -15.126 -17.502 1.00 90.00 329 ILE A CA 1
ATOM 2585 C C . ILE A 1 329 ? 6.494 -15.134 -17.358 1.00 90.00 329 ILE A C 1
ATOM 2587 O O . ILE A 1 329 ? 5.992 -15.223 -16.240 1.00 90.00 329 ILE A O 1
ATOM 2591 N N . VAL A 1 330 ? 5.760 -15.076 -18.472 1.00 92.44 330 VAL A N 1
ATOM 2592 C CA . VAL A 1 330 ? 4.292 -15.068 -18.467 1.00 92.44 330 VAL A CA 1
ATOM 2593 C C . VAL A 1 330 ? 3.743 -16.340 -17.819 1.00 92.44 330 VAL A C 1
ATOM 2595 O O . VAL A 1 330 ? 2.868 -16.249 -16.960 1.00 92.44 330 VAL A O 1
ATOM 2598 N N . LEU A 1 331 ? 4.287 -17.514 -18.149 1.00 93.62 331 LEU A N 1
ATOM 2599 C CA . LEU A 1 331 ? 3.874 -18.784 -17.540 1.00 93.62 331 LEU A CA 1
ATOM 2600 C C . LEU A 1 331 ? 4.125 -18.812 -16.025 1.00 93.62 331 LEU A C 1
ATOM 2602 O O . LEU A 1 331 ? 3.238 -19.204 -15.265 1.00 93.62 331 LEU A O 1
ATOM 2606 N N . ILE A 1 332 ? 5.295 -18.342 -15.574 1.00 92.25 332 ILE A N 1
ATOM 2607 C CA . ILE A 1 332 ? 5.608 -18.211 -14.140 1.00 92.25 332 ILE A CA 1
ATOM 2608 C C . ILE A 1 332 ? 4.611 -17.260 -13.465 1.00 92.25 332 ILE A C 1
ATOM 2610 O O . ILE A 1 332 ? 4.101 -17.556 -12.382 1.00 92.25 332 ILE A O 1
ATOM 2614 N N . TYR A 1 333 ? 4.302 -16.130 -14.104 1.00 89.88 333 TYR A N 1
ATOM 2615 C CA . TYR A 1 333 ? 3.442 -15.099 -13.529 1.00 89.88 333 TYR A CA 1
ATOM 2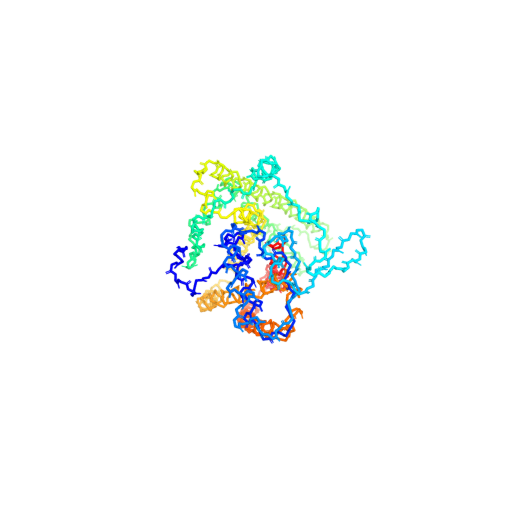616 C C . TYR A 1 333 ? 1.981 -15.546 -13.410 1.00 89.88 333 TYR A C 1
ATOM 2618 O O . TYR A 1 333 ? 1.330 -15.251 -12.408 1.00 89.88 333 TYR A O 1
ATOM 2626 N N . ILE A 1 334 ? 1.478 -16.315 -14.381 1.00 90.00 334 ILE A N 1
ATOM 2627 C CA . ILE A 1 334 ? 0.124 -16.890 -14.345 1.00 90.00 334 ILE A CA 1
ATOM 2628 C C . ILE A 1 334 ? -0.046 -17.834 -13.144 1.00 90.00 334 ILE A C 1
ATOM 2630 O O . ILE A 1 334 ? -1.116 -17.864 -12.540 1.00 90.00 334 ILE A O 1
ATOM 2634 N N . GLN A 1 335 ? 0.999 -18.566 -12.750 1.00 90.31 335 GLN A N 1
ATOM 2635 C CA . GLN A 1 335 ? 0.971 -19.422 -11.558 1.00 90.31 335 GLN A CA 1
ATOM 2636 C C . GLN A 1 335 ? 1.158 -18.625 -10.254 1.00 90.31 335 GLN A C 1
ATOM 2638 O O . GLN A 1 335 ? 0.524 -18.909 -9.232 1.00 90.31 335 GLN A O 1
ATOM 2643 N N . PHE A 1 336 ? 2.033 -17.620 -10.281 1.00 92.56 336 PHE A N 1
ATOM 2644 C CA . PHE A 1 336 ? 2.347 -16.783 -9.127 1.00 92.56 336 PHE A CA 1
ATOM 2645 C C . PHE A 1 336 ? 1.159 -15.922 -8.684 1.00 92.56 336 PHE A C 1
ATOM 2647 O O . PHE A 1 336 ? 0.849 -15.867 -7.493 1.00 92.56 336 PHE A O 1
ATOM 2654 N N . LEU A 1 337 ? 0.493 -15.251 -9.628 1.00 88.56 337 LEU A N 1
ATOM 2655 C CA . LEU A 1 337 ? -0.452 -14.176 -9.329 1.00 88.56 337 LEU A CA 1
ATOM 2656 C C . LEU A 1 337 ? -1.653 -14.634 -8.473 1.00 88.56 337 LEU A C 1
ATOM 2658 O O . LEU A 1 337 ? -1.892 -14.000 -7.441 1.00 88.56 337 LEU A O 1
ATOM 2662 N N . PRO A 1 338 ? -2.370 -15.736 -8.791 1.00 90.38 338 PRO A N 1
ATOM 2663 C CA . PRO A 1 338 ? -3.504 -16.188 -7.976 1.00 90.38 338 PRO A CA 1
ATOM 2664 C C . PRO A 1 338 ? -3.082 -16.609 -6.563 1.00 90.38 338 PRO A C 1
ATOM 2666 O O . PRO A 1 338 ? -3.781 -16.339 -5.581 1.00 90.38 338 PRO A O 1
ATOM 2669 N N . THR A 1 339 ? -1.911 -17.242 -6.452 1.00 91.38 339 THR A N 1
ATOM 2670 C CA . THR A 1 339 ? -1.350 -17.708 -5.178 1.00 91.38 339 THR A CA 1
ATOM 2671 C C . THR A 1 339 ? -0.949 -16.522 -4.302 1.00 91.38 339 THR A C 1
ATOM 2673 O O . THR A 1 339 ? -1.323 -16.464 -3.131 1.00 91.38 339 THR A O 1
ATOM 2676 N N . SER A 1 340 ? -0.264 -15.533 -4.884 1.00 90.56 340 SER A N 1
ATOM 2677 C CA . SER A 1 340 ? 0.166 -14.313 -4.196 1.00 90.56 340 SER A CA 1
ATOM 2678 C C . SER A 1 340 ? -1.024 -13.496 -3.697 1.00 90.56 340 SER A C 1
ATOM 2680 O O . SER A 1 340 ? -1.065 -13.117 -2.528 1.00 90.56 340 SER A O 1
ATOM 2682 N N . GLN A 1 341 ? -2.054 -13.315 -4.529 1.00 86.75 341 GLN A N 1
ATOM 2683 C CA . GLN A 1 341 ? -3.287 -12.625 -4.136 1.00 86.75 341 GLN A CA 1
ATOM 2684 C C . GLN A 1 341 ? -4.027 -13.336 -2.994 1.00 86.75 341 GLN A C 1
ATOM 2686 O O . GLN A 1 341 ? -4.569 -12.684 -2.099 1.00 86.75 341 GLN A O 1
ATOM 2691 N N . SER A 1 342 ? -4.063 -14.670 -3.011 1.00 89.25 342 SER A N 1
ATOM 2692 C CA . SER A 1 342 ? -4.725 -15.461 -1.968 1.00 89.25 342 SER A CA 1
ATOM 2693 C C . SER A 1 342 ? -3.961 -15.406 -0.645 1.00 89.25 342 SER A C 1
ATOM 2695 O O . SER A 1 342 ? -4.567 -15.143 0.393 1.00 89.25 342 SER A O 1
ATOM 2697 N N . LEU A 1 343 ? -2.633 -15.562 -0.677 1.00 89.25 343 LEU A N 1
ATOM 2698 C CA . LEU A 1 343 ? -1.782 -15.432 0.511 1.00 89.25 343 LEU A CA 1
ATOM 2699 C C . LEU A 1 343 ? -1.826 -14.019 1.091 1.00 89.25 343 LEU A C 1
ATOM 2701 O O . LEU A 1 343 ? -1.998 -13.866 2.296 1.00 89.25 343 LEU A O 1
ATOM 2705 N N . ARG A 1 344 ? -1.775 -12.988 0.240 1.00 85.19 344 ARG A N 1
ATOM 2706 C CA . ARG A 1 344 ? -1.884 -11.594 0.683 1.00 85.19 344 ARG A CA 1
ATOM 2707 C C . ARG A 1 344 ? -3.211 -11.321 1.387 1.00 85.19 344 ARG A C 1
ATOM 2709 O O . ARG A 1 344 ? -3.265 -10.577 2.361 1.00 85.19 344 ARG A O 1
ATOM 2716 N N . ARG A 1 345 ? -4.296 -11.932 0.913 1.00 85.00 345 ARG A N 1
ATOM 2717 C CA . ARG A 1 345 ? -5.610 -11.832 1.556 1.00 85.00 345 ARG A CA 1
ATOM 2718 C C . ARG A 1 345 ? -5.616 -12.499 2.926 1.00 85.00 345 ARG A C 1
ATOM 2720 O O . ARG A 1 345 ? -6.118 -11.901 3.870 1.00 85.00 345 ARG A O 1
ATOM 2727 N N . LEU A 1 346 ? -5.065 -13.708 3.033 1.00 86.88 346 LEU A N 1
ATOM 2728 C CA . LEU A 1 346 ? -4.968 -14.428 4.303 1.00 86.88 346 LEU A CA 1
ATOM 2729 C C . LEU A 1 346 ? -4.123 -13.656 5.325 1.00 86.88 346 LEU A C 1
ATOM 2731 O O . LEU A 1 346 ? -4.558 -13.503 6.462 1.00 86.88 346 LEU A O 1
ATOM 2735 N N . GLU A 1 347 ? -2.988 -13.094 4.900 1.00 87.38 347 GLU A N 1
ATOM 2736 C CA . GLU A 1 347 ? -2.148 -12.208 5.718 1.00 87.38 347 GLU A CA 1
ATOM 2737 C C . GLU A 1 347 ? -2.968 -11.024 6.256 1.00 87.38 347 GLU A C 1
ATOM 2739 O O . GLU A 1 347 ? -3.057 -10.821 7.467 1.00 87.38 347 GLU A O 1
ATOM 2744 N N . MET A 1 348 ? -3.648 -10.283 5.375 1.00 79.94 348 MET A N 1
ATOM 2745 C CA . MET A 1 348 ? -4.428 -9.106 5.772 1.00 79.94 348 MET A CA 1
ATOM 2746 C C . MET A 1 348 ? -5.608 -9.452 6.691 1.00 79.94 348 MET A C 1
ATOM 2748 O O . MET A 1 348 ? -5.877 -8.713 7.633 1.00 79.94 348 MET A O 1
ATOM 2752 N N . VAL A 1 349 ? -6.294 -10.574 6.454 1.00 82.25 349 VAL A N 1
ATOM 2753 C CA . VAL A 1 349 ? -7.397 -11.037 7.316 1.00 82.25 349 VAL A CA 1
ATOM 2754 C C . VAL A 1 349 ? -6.882 -11.467 8.689 1.00 82.25 349 VAL A C 1
ATOM 2756 O O . VAL A 1 349 ? -7.537 -11.204 9.692 1.00 82.25 349 VAL A O 1
ATOM 2759 N N . SER A 1 350 ? -5.702 -12.086 8.757 1.00 84.31 350 SER A N 1
ATOM 2760 C CA . SER A 1 350 ? -5.094 -12.494 10.029 1.00 84.31 350 SER A CA 1
ATOM 2761 C C . SER A 1 350 ? -4.553 -11.327 10.865 1.00 84.31 350 SER A C 1
ATOM 2763 O O . SER A 1 350 ? -4.441 -11.456 12.082 1.00 84.31 350 SER A O 1
ATOM 2765 N N . LEU A 1 351 ? -4.277 -10.173 10.246 1.00 82.31 351 LEU A N 1
ATOM 2766 C CA . LEU A 1 351 ? -3.798 -8.974 10.940 1.00 82.31 351 LEU A CA 1
ATOM 2767 C C . LEU A 1 351 ? -4.905 -8.267 11.741 1.00 82.31 351 LEU A C 1
ATOM 2769 O O . LEU A 1 351 ? -4.647 -7.762 12.831 1.00 82.31 351 LEU A O 1
ATOM 2773 N N . THR A 1 352 ? -6.140 -8.224 11.234 1.00 82.62 352 THR A N 1
ATOM 2774 C CA . THR A 1 352 ? -7.237 -7.477 11.879 1.00 82.62 352 THR A CA 1
ATOM 2775 C C . THR A 1 352 ? -7.532 -7.937 13.318 1.00 82.62 352 THR A C 1
ATOM 2777 O O . THR A 1 352 ? -7.609 -7.077 14.197 1.00 82.62 352 THR A O 1
ATOM 2780 N N . PRO A 1 353 ? -7.627 -9.250 13.621 1.00 79.81 353 PRO A N 1
ATOM 2781 C CA . PRO A 1 353 ? -7.823 -9.721 14.992 1.00 79.81 353 PRO A CA 1
ATOM 2782 C C . PRO A 1 353 ? -6.686 -9.337 15.945 1.00 79.81 353 PRO A C 1
ATOM 2784 O O . PRO A 1 353 ? -6.933 -9.146 17.133 1.00 79.81 353 PRO A O 1
ATOM 2787 N N . LEU A 1 354 ? -5.449 -9.215 15.448 1.00 82.12 354 LEU A N 1
ATOM 2788 C CA . LEU A 1 354 ? -4.303 -8.820 16.269 1.00 82.12 354 LEU A CA 1
ATOM 2789 C C . LEU A 1 354 ? -4.475 -7.383 16.775 1.00 82.12 354 LEU A C 1
ATOM 2791 O O . LEU A 1 354 ? -4.340 -7.132 17.969 1.00 82.12 354 LEU A O 1
ATOM 2795 N N . ILE A 1 355 ? -4.830 -6.463 15.874 1.00 80.69 355 ILE A N 1
ATOM 2796 C CA . ILE A 1 355 ? -5.044 -5.041 16.182 1.00 80.69 355 ILE A CA 1
ATOM 2797 C C . ILE A 1 355 ? -6.261 -4.866 17.102 1.00 80.69 355 ILE A C 1
ATOM 2799 O O . ILE A 1 355 ? -6.165 -4.190 18.125 1.00 80.69 355 ILE A O 1
ATOM 2803 N N . SER A 1 356 ? -7.379 -5.528 16.783 1.00 79.25 356 SER A N 1
ATOM 2804 C CA . SER A 1 356 ? -8.600 -5.488 17.602 1.00 79.25 356 SER A CA 1
ATOM 2805 C C . SER A 1 356 ? -8.336 -5.957 19.039 1.00 79.25 356 SER A C 1
ATOM 2807 O O . SER A 1 356 ? -8.730 -5.292 19.999 1.00 79.25 356 SER A O 1
ATOM 2809 N N . ASN A 1 357 ? -7.560 -7.036 19.218 1.00 83.00 357 ASN A N 1
ATOM 2810 C CA . ASN A 1 357 ? -7.166 -7.503 20.548 1.00 83.00 357 ASN A CA 1
ATOM 2811 C C . ASN A 1 357 ? -6.396 -6.435 21.341 1.00 83.00 357 ASN A C 1
ATOM 2813 O O . ASN A 1 357 ? -6.647 -6.288 22.536 1.00 83.00 357 ASN A O 1
ATOM 2817 N N . PHE A 1 358 ? -5.486 -5.682 20.714 1.00 83.44 358 PHE A N 1
ATOM 2818 C CA . PHE A 1 358 ? -4.768 -4.604 21.403 1.00 83.44 358 PHE A CA 1
ATOM 2819 C C . PHE A 1 358 ? -5.707 -3.484 21.862 1.00 83.44 358 PHE A C 1
ATOM 2821 O O . PHE A 1 358 ? -5.608 -3.071 23.017 1.00 83.44 358 PHE A O 1
ATOM 2828 N N . GLY A 1 359 ? -6.651 -3.059 21.015 1.00 81.94 359 GLY A N 1
ATOM 2829 C CA . GLY A 1 359 ? -7.660 -2.058 21.388 1.00 81.94 359 GLY A CA 1
ATOM 2830 C C . GLY A 1 359 ? -8.510 -2.500 22.587 1.00 81.94 359 GLY A C 1
ATOM 2831 O O . GLY A 1 359 ? -8.645 -1.775 23.577 1.00 81.94 359 GLY A O 1
ATOM 2832 N N . LEU A 1 360 ? -8.986 -3.750 22.566 1.00 79.88 360 LEU A N 1
ATOM 2833 C CA . LEU A 1 360 ? -9.752 -4.338 23.671 1.00 79.88 360 LEU A CA 1
ATOM 2834 C C . LEU A 1 360 ? -8.941 -4.425 24.975 1.00 79.88 360 LEU A C 1
ATOM 2836 O O . LEU A 1 360 ? -9.488 -4.242 26.065 1.00 79.88 360 LEU A O 1
ATOM 2840 N N . LEU A 1 361 ? -7.638 -4.706 24.884 1.00 86.44 361 LEU A N 1
ATOM 2841 C CA . LEU A 1 361 ? -6.745 -4.760 26.043 1.00 86.44 361 LEU A CA 1
ATOM 2842 C C . LEU A 1 361 ? -6.512 -3.383 26.663 1.00 86.44 361 LEU A C 1
ATOM 2844 O O . LEU A 1 361 ? -6.457 -3.291 27.890 1.00 86.44 361 LEU A O 1
ATOM 2848 N N . THR A 1 362 ? -6.374 -2.333 25.848 1.00 85.38 362 THR A N 1
ATOM 2849 C CA . THR A 1 362 ? -6.139 -0.968 26.341 1.00 85.38 362 THR A CA 1
ATOM 2850 C C . THR A 1 362 ? -7.350 -0.405 27.069 1.00 85.38 362 THR A C 1
ATOM 2852 O O . THR A 1 362 ? -7.196 0.166 28.146 1.00 85.38 362 THR A O 1
ATOM 2855 N N . GLU A 1 363 ? -8.554 -0.633 26.545 1.00 85.75 363 GLU A N 1
ATOM 2856 C CA . GLU A 1 363 ? -9.788 -0.159 27.179 1.00 85.75 363 GLU A CA 1
ATOM 2857 C C . GLU A 1 363 ? -10.197 -1.027 28.381 1.00 85.75 363 GLU A C 1
ATOM 2859 O O . GLU A 1 363 ? -10.646 -0.526 29.411 1.00 85.75 363 GLU A O 1
ATOM 2864 N N . GLY A 1 364 ? -10.017 -2.348 28.283 1.00 87.69 364 GLY A N 1
ATOM 2865 C CA . GLY A 1 364 ? -10.471 -3.315 29.284 1.00 87.69 364 GLY A CA 1
ATOM 2866 C C . GLY A 1 364 ? -9.469 -3.643 30.393 1.00 87.69 364 GLY A C 1
ATOM 2867 O O . GLY A 1 364 ? -9.741 -4.534 31.205 1.00 87.69 364 GLY A O 1
ATOM 2868 N N . LEU A 1 365 ? -8.309 -2.979 30.452 1.00 91.38 365 LEU A N 1
ATOM 2869 C CA . LEU A 1 365 ? -7.180 -3.393 31.296 1.00 91.38 365 LEU A CA 1
ATOM 2870 C C . LEU A 1 365 ? -7.547 -3.542 32.780 1.00 91.38 365 LEU A C 1
ATOM 2872 O O . LEU A 1 365 ? -7.168 -4.531 33.417 1.00 91.38 365 LEU A O 1
ATOM 2876 N N . GLY A 1 366 ? -8.293 -2.578 33.327 1.00 91.75 366 GLY A N 1
ATOM 2877 C CA . GLY A 1 366 ? -8.737 -2.600 34.724 1.00 91.75 366 GLY A CA 1
ATOM 2878 C C . GLY A 1 366 ? -9.596 -3.828 35.027 1.00 91.75 366 GLY A C 1
ATOM 2879 O O . GLY A 1 366 ? -9.328 -4.563 35.977 1.00 91.75 366 GLY A O 1
ATOM 2880 N N . THR A 1 367 ? -10.562 -4.122 34.155 1.00 91.00 367 THR A N 1
ATOM 2881 C CA . THR A 1 367 ? -11.437 -5.293 34.275 1.00 91.00 367 THR A CA 1
ATOM 2882 C C . THR A 1 367 ? -10.658 -6.603 34.150 1.00 91.00 367 THR A C 1
ATOM 2884 O O . THR A 1 367 ? -10.859 -7.521 34.942 1.00 91.00 367 THR A O 1
ATOM 2887 N N . ILE A 1 368 ? -9.731 -6.703 33.195 1.00 92.50 368 ILE A N 1
ATOM 2888 C CA . ILE A 1 368 ? -8.926 -7.917 32.983 1.00 92.50 368 ILE A CA 1
ATOM 2889 C C . ILE A 1 368 ? -8.080 -8.234 34.219 1.00 92.50 368 ILE A C 1
ATOM 2891 O O . ILE A 1 368 ? -7.997 -9.394 34.632 1.00 92.50 368 ILE A O 1
ATOM 2895 N N . ARG A 1 369 ? -7.471 -7.207 34.824 1.00 92.75 369 ARG A N 1
ATOM 2896 C CA . ARG A 1 369 ? -6.678 -7.351 36.051 1.00 92.75 369 ARG A CA 1
ATOM 2897 C C . ARG A 1 369 ? -7.546 -7.708 37.253 1.00 92.75 369 ARG A C 1
ATOM 2899 O O . ARG A 1 369 ? -7.152 -8.592 38.009 1.00 92.75 369 ARG A O 1
ATOM 2906 N N . ALA A 1 370 ? -8.724 -7.094 37.385 1.00 92.25 370 ALA A N 1
ATOM 2907 C CA . ALA A 1 370 ? -9.673 -7.396 38.457 1.00 92.25 370 ALA A CA 1
ATOM 2908 C C . ALA A 1 370 ? -10.137 -8.864 38.437 1.00 92.25 370 ALA A C 1
ATOM 2910 O O . ALA A 1 370 ? -10.253 -9.486 39.488 1.00 92.25 370 ALA A O 1
ATOM 2911 N N . PHE A 1 371 ? -10.332 -9.447 37.249 1.00 91.94 371 PHE A N 1
ATOM 2912 C CA . PHE A 1 371 ? -10.668 -10.870 37.095 1.00 91.94 371 PHE A CA 1
ATOM 2913 C C . PHE A 1 371 ? -9.454 -11.812 37.082 1.00 91.94 371 PHE A C 1
ATOM 2915 O O . PHE A 1 371 ? -9.629 -13.014 36.888 1.00 91.94 371 PHE A O 1
ATOM 2922 N N . CYS A 1 372 ? -8.231 -11.296 37.241 1.00 92.19 372 CYS A N 1
ATOM 2923 C CA . CYS A 1 372 ? -6.986 -12.060 37.101 1.00 92.19 372 CYS A CA 1
ATOM 2924 C C . CYS A 1 372 ? -6.918 -12.886 35.795 1.00 92.19 372 CYS A C 1
ATOM 2926 O O . CYS A 1 372 ? -6.381 -13.994 35.758 1.00 92.19 372 CYS A O 1
ATOM 2928 N N . ALA A 1 373 ? -7.486 -12.353 34.708 1.00 91.38 373 ALA A N 1
ATOM 2929 C CA . ALA A 1 373 ? -7.642 -13.061 33.439 1.00 91.38 373 ALA A CA 1
ATOM 2930 C C . ALA A 1 373 ? -6.476 -12.824 32.460 1.00 91.38 373 ALA A C 1
ATOM 2932 O O . ALA A 1 373 ? -6.591 -13.174 31.286 1.00 91.38 373 ALA A O 1
ATOM 2933 N N . GLN A 1 374 ? -5.359 -12.239 32.912 1.00 93.38 374 GLN A N 1
ATOM 2934 C CA . GLN A 1 374 ? -4.258 -11.795 32.047 1.00 93.38 374 GLN A CA 1
ATOM 2935 C C . GLN A 1 374 ? -3.714 -12.929 31.173 1.00 93.38 374 GLN A C 1
ATOM 2937 O O . GLN A 1 374 ? -3.543 -12.728 29.976 1.00 93.38 374 GLN A O 1
ATOM 2942 N N . ARG A 1 375 ? -3.507 -14.126 31.745 1.00 94.19 375 ARG A N 1
ATOM 2943 C CA . ARG A 1 375 ? -2.978 -15.291 31.011 1.00 94.19 375 ARG A CA 1
ATOM 2944 C C . ARG A 1 375 ? -3.856 -15.668 29.821 1.00 94.19 375 ARG A C 1
ATOM 2946 O O . ARG A 1 375 ? -3.356 -15.759 28.715 1.00 94.19 375 ARG A O 1
ATOM 2953 N N . ARG A 1 376 ? -5.177 -15.750 30.017 1.00 92.12 376 ARG A N 1
ATOM 2954 C CA . ARG A 1 376 ? -6.128 -16.077 28.942 1.00 92.12 376 ARG A CA 1
ATOM 2955 C C . ARG A 1 376 ? -6.037 -15.095 27.772 1.00 92.12 376 ARG A C 1
ATOM 2957 O O . ARG A 1 376 ? -6.119 -15.497 26.618 1.00 92.12 376 ARG A O 1
ATOM 2964 N N . PHE A 1 377 ? -5.908 -13.806 28.072 1.00 91.19 377 PHE A N 1
ATOM 2965 C CA . PHE A 1 377 ? -5.758 -12.787 27.037 1.00 91.19 377 PHE A CA 1
ATOM 2966 C C . PHE A 1 377 ? -4.369 -12.824 26.384 1.00 91.19 377 PHE A C 1
ATOM 2968 O O . PHE A 1 377 ? -4.272 -12.650 25.174 1.00 91.19 377 PHE A O 1
ATOM 2975 N N . GLN A 1 378 ? -3.313 -13.093 27.154 1.00 92.12 378 GLN A N 1
ATOM 2976 C CA . GLN A 1 378 ? -1.957 -13.267 26.635 1.00 92.12 378 GLN A CA 1
ATOM 2977 C C . GLN A 1 378 ? -1.870 -14.463 25.678 1.00 92.12 378 GLN A C 1
ATOM 2979 O O . GLN A 1 378 ? -1.361 -14.310 24.571 1.00 92.12 378 GLN A O 1
ATOM 2984 N N . ASP A 1 379 ? -2.427 -15.613 26.059 1.00 94.25 379 ASP A N 1
ATOM 2985 C CA . ASP A 1 379 ? -2.477 -16.820 25.227 1.00 94.25 379 ASP A CA 1
ATOM 2986 C C . ASP A 1 379 ? -3.213 -16.543 23.909 1.00 94.25 379 ASP A C 1
ATOM 2988 O O . ASP A 1 379 ? -2.758 -16.939 22.838 1.00 94.25 379 ASP A O 1
ATOM 2992 N N . ARG A 1 380 ? -4.309 -15.773 23.965 1.00 90.88 380 ARG A N 1
ATOM 2993 C CA . ARG A 1 380 ? -5.052 -15.355 22.770 1.00 90.88 380 ARG A CA 1
ATOM 2994 C C . ARG A 1 380 ? -4.235 -14.444 21.853 1.00 90.88 380 ARG A C 1
ATOM 2996 O O . ARG A 1 380 ? -4.332 -14.570 20.634 1.00 90.88 380 ARG A O 1
ATOM 3003 N N . VAL A 1 381 ? -3.449 -13.523 22.410 1.00 91.12 381 VAL A N 1
ATOM 3004 C CA . VAL A 1 381 ? -2.554 -12.665 21.615 1.00 91.12 381 VAL A CA 1
ATOM 3005 C C . VAL A 1 381 ? -1.468 -13.501 20.943 1.00 91.12 381 VAL A C 1
ATOM 3007 O O . VAL A 1 381 ? -1.207 -13.287 19.761 1.00 91.12 381 VAL A O 1
ATOM 3010 N N . ILE A 1 382 ? -0.878 -14.465 21.656 1.00 94.44 382 ILE A N 1
ATOM 3011 C CA . ILE A 1 382 ? 0.128 -15.382 21.100 1.00 94.44 382 ILE A CA 1
ATOM 3012 C C . ILE A 1 382 ? -0.474 -16.187 19.944 1.00 94.44 382 ILE A C 1
ATOM 3014 O O . ILE A 1 382 ? 0.067 -16.155 18.846 1.00 94.44 382 ILE A O 1
ATOM 3018 N N . GLU A 1 383 ? -1.640 -16.808 20.141 1.00 94.38 383 GLU A N 1
ATOM 3019 C CA . GLU A 1 383 ? -2.330 -17.591 19.106 1.00 94.38 383 GLU A CA 1
ATOM 3020 C C . GLU A 1 383 ? -2.602 -16.766 17.837 1.00 94.38 383 GLU A C 1
ATOM 3022 O O . GLU A 1 383 ? -2.314 -17.195 16.719 1.00 94.38 383 GLU A O 1
ATOM 3027 N N . VAL A 1 384 ? -3.142 -15.554 17.998 1.00 90.56 384 VAL A N 1
ATOM 3028 C CA . VAL A 1 384 ? -3.439 -14.667 16.866 1.00 90.56 384 VAL A CA 1
ATOM 3029 C C . VAL A 1 384 ? -2.157 -14.194 16.175 1.00 90.56 384 VAL A C 1
ATOM 3031 O O . VAL A 1 384 ? -2.120 -14.105 14.947 1.00 90.56 384 VAL A O 1
ATOM 3034 N N . THR A 1 385 ? -1.094 -13.941 16.942 1.00 94.19 385 THR A N 1
ATOM 3035 C CA . THR A 1 385 ? 0.220 -13.576 16.399 1.00 94.19 385 THR A CA 1
ATOM 3036 C C . THR A 1 385 ? 0.817 -14.727 15.594 1.00 94.19 385 THR A C 1
ATOM 3038 O O . THR A 1 385 ? 1.266 -14.500 14.475 1.00 94.19 385 THR A O 1
ATOM 3041 N N . ASP A 1 386 ? 0.766 -15.960 16.098 1.00 95.62 386 ASP A N 1
ATOM 3042 C CA . ASP A 1 386 ? 1.280 -17.146 15.405 1.00 95.62 386 ASP A CA 1
ATOM 3043 C C . ASP A 1 386 ? 0.543 -17.399 14.084 1.00 95.62 386 ASP A C 1
ATOM 3045 O O . ASP A 1 386 ? 1.166 -17.704 13.062 1.00 95.62 386 ASP A O 1
ATOM 3049 N N . ILE A 1 387 ? -0.784 -17.223 14.068 1.00 91.56 387 ILE A N 1
ATOM 3050 C CA . ILE A 1 387 ? -1.588 -17.324 12.842 1.00 91.56 387 ILE A CA 1
ATOM 3051 C C . ILE A 1 387 ? -1.143 -16.269 11.823 1.00 91.56 387 ILE A C 1
ATOM 3053 O O . ILE A 1 387 ? -0.928 -16.608 10.655 1.00 91.56 387 ILE A O 1
ATOM 3057 N N . PHE A 1 388 ? -0.979 -15.015 12.254 1.00 91.94 388 PHE A N 1
ATOM 3058 C CA . PHE A 1 388 ? -0.512 -13.932 11.390 1.00 91.94 388 PHE A CA 1
ATOM 3059 C C . PHE A 1 388 ? 0.891 -14.208 10.836 1.00 91.94 388 PHE A C 1
ATOM 3061 O O . PHE A 1 388 ? 1.087 -14.187 9.621 1.00 91.94 388 PHE A O 1
ATOM 3068 N N . GLN A 1 389 ? 1.844 -14.551 11.705 1.00 94.38 389 GLN A N 1
ATOM 3069 C CA . GLN A 1 389 ? 3.228 -14.849 11.330 1.00 94.38 389 GLN A CA 1
ATOM 3070 C C . GLN A 1 389 ? 3.313 -16.013 10.341 1.00 94.38 389 GLN A C 1
ATOM 3072 O O . GLN A 1 389 ? 4.064 -15.951 9.370 1.00 94.38 389 GLN A O 1
ATOM 3077 N N . LYS A 1 390 ? 2.500 -17.061 10.527 1.00 94.31 390 LYS A N 1
ATOM 3078 C CA . LYS A 1 390 ? 2.422 -18.178 9.580 1.00 94.31 390 LYS A CA 1
ATOM 3079 C C . LYS A 1 390 ? 2.002 -17.704 8.187 1.00 94.31 390 LYS A C 1
ATOM 3081 O O . LYS A 1 390 ? 2.616 -18.112 7.203 1.00 94.31 390 LYS A O 1
ATOM 3086 N N . MET A 1 391 ? 0.962 -16.872 8.087 1.00 91.12 391 MET A N 1
ATOM 3087 C CA . MET A 1 391 ? 0.478 -16.367 6.795 1.00 91.12 391 MET A CA 1
ATOM 3088 C C . MET A 1 391 ? 1.487 -15.418 6.137 1.00 91.12 391 MET A C 1
ATOM 3090 O O . MET A 1 391 ? 1.762 -15.558 4.944 1.00 91.12 391 MET A O 1
ATOM 3094 N N . ASP A 1 392 ? 2.076 -14.510 6.917 1.00 91.81 392 ASP A N 1
ATOM 3095 C CA . ASP A 1 392 ? 3.103 -13.571 6.454 1.00 91.81 392 ASP A CA 1
ATOM 3096 C C . ASP A 1 392 ? 4.346 -14.311 5.932 1.00 91.81 392 ASP A C 1
ATOM 3098 O O . ASP A 1 392 ? 4.819 -14.053 4.823 1.00 91.81 392 ASP A O 1
ATOM 3102 N N . HIS A 1 393 ? 4.808 -15.333 6.657 1.00 94.75 393 HIS A N 1
ATOM 3103 C CA . HIS A 1 393 ? 5.946 -16.147 6.242 1.00 94.75 393 HIS A CA 1
ATOM 3104 C C . HIS A 1 393 ? 5.727 -16.830 4.883 1.00 94.75 393 HIS A C 1
ATOM 3106 O O . HIS A 1 393 ? 6.618 -16.813 4.027 1.00 94.75 393 HIS A O 1
ATOM 3112 N N . PHE A 1 394 ? 4.546 -17.414 4.645 1.00 94.44 394 PHE A N 1
ATOM 3113 C CA . PHE A 1 394 ? 4.231 -18.026 3.349 1.00 94.44 394 PHE A CA 1
ATOM 3114 C C . PHE A 1 394 ? 4.166 -16.994 2.221 1.00 94.44 394 PHE A C 1
ATOM 3116 O O . PHE A 1 394 ? 4.634 -17.275 1.115 1.00 94.44 394 PHE A O 1
ATOM 3123 N N . TYR A 1 395 ? 3.631 -15.802 2.492 1.00 92.38 395 TYR A N 1
ATOM 3124 C CA . TYR A 1 395 ? 3.607 -14.713 1.521 1.00 92.38 395 TYR A CA 1
ATOM 3125 C C . TYR A 1 395 ? 5.027 -14.302 1.105 1.00 92.38 395 TYR A C 1
ATOM 3127 O O . TYR A 1 395 ? 5.342 -14.316 -0.088 1.00 92.38 395 TYR A O 1
ATOM 3135 N N . TRP A 1 396 ? 5.919 -14.028 2.062 1.00 92.38 396 TRP A N 1
ATOM 3136 C CA . TRP A 1 396 ? 7.308 -13.654 1.765 1.00 92.38 396 TRP A CA 1
ATOM 3137 C C . TRP A 1 396 ? 8.110 -14.778 1.111 1.00 92.38 396 TRP A C 1
ATOM 3139 O O . TRP A 1 396 ? 8.912 -14.520 0.212 1.00 92.38 396 TRP A O 1
ATOM 3149 N N . SER A 1 397 ? 7.851 -16.030 1.487 1.00 94.88 397 SER A N 1
ATOM 3150 C CA . SER A 1 397 ? 8.464 -17.193 0.840 1.00 94.88 397 SER A CA 1
ATOM 3151 C C . SER A 1 397 ? 8.075 -17.299 -0.639 1.00 94.88 397 SER A C 1
ATOM 3153 O O . SER A 1 397 ? 8.923 -17.598 -1.481 1.00 94.88 397 SER A O 1
ATOM 3155 N N . LEU A 1 398 ? 6.820 -16.994 -0.991 1.00 93.81 398 LEU A N 1
ATOM 3156 C CA . LEU A 1 398 ? 6.379 -16.955 -2.387 1.00 93.81 398 LEU A CA 1
ATOM 3157 C C . LEU A 1 398 ? 7.026 -15.796 -3.168 1.00 93.81 398 LEU A C 1
ATOM 3159 O O . LEU A 1 398 ? 7.394 -15.974 -4.331 1.00 93.81 398 LEU A O 1
ATOM 3163 N N . GLN A 1 399 ? 7.204 -14.627 -2.543 1.00 90.75 399 GLN A N 1
ATOM 3164 C CA . GLN A 1 399 ? 7.932 -13.506 -3.157 1.00 90.75 399 GLN A CA 1
ATOM 3165 C C . GLN A 1 399 ? 9.394 -13.881 -3.435 1.00 90.75 399 GLN A C 1
ATOM 3167 O O . GLN A 1 399 ? 9.897 -13.659 -4.537 1.00 90.75 399 GLN A O 1
ATOM 3172 N N . ALA A 1 400 ? 10.059 -14.525 -2.471 1.00 91.31 400 ALA A N 1
ATOM 3173 C CA . ALA A 1 400 ? 11.420 -15.028 -2.638 1.00 91.31 400 ALA A CA 1
ATOM 3174 C C . ALA A 1 400 ? 11.513 -16.088 -3.749 1.00 91.31 400 ALA A C 1
ATOM 3176 O O . ALA A 1 400 ? 12.454 -16.068 -4.545 1.00 91.31 400 ALA A O 1
ATOM 3177 N N . TRP A 1 401 ? 10.519 -16.976 -3.855 1.00 95.06 401 TRP A N 1
ATOM 3178 C CA . TRP A 1 401 ? 10.426 -17.956 -4.939 1.00 95.06 401 TRP A CA 1
ATOM 3179 C C . TRP A 1 401 ? 10.357 -17.288 -6.320 1.00 95.06 401 TRP A C 1
ATOM 3181 O O . TRP A 1 401 ? 11.097 -17.687 -7.223 1.00 95.06 401 TRP A O 1
ATOM 3191 N N . LEU A 1 402 ? 9.527 -16.249 -6.486 1.00 92.31 402 LEU A N 1
ATOM 3192 C CA . LEU A 1 402 ? 9.442 -15.508 -7.748 1.00 92.31 402 LEU A CA 1
ATOM 3193 C C . LEU A 1 402 ? 10.772 -14.817 -8.061 1.00 92.31 402 LEU A C 1
ATOM 3195 O O . LEU A 1 402 ? 11.292 -14.967 -9.167 1.00 92.31 402 LEU A O 1
ATOM 3199 N N . GLN A 1 403 ? 11.347 -14.116 -7.078 1.00 88.69 403 GLN A N 1
ATOM 3200 C CA . GLN A 1 403 ? 12.622 -13.418 -7.236 1.00 88.69 403 GLN A CA 1
ATOM 3201 C C . GLN A 1 403 ? 13.730 -14.373 -7.688 1.00 88.69 403 GLN A C 1
ATOM 3203 O O . GLN A 1 403 ? 14.478 -14.066 -8.612 1.00 88.69 403 GLN A O 1
ATOM 3208 N N . PHE A 1 404 ? 13.820 -15.552 -7.072 1.00 90.94 404 PHE A N 1
ATOM 3209 C CA . PHE A 1 404 ? 14.802 -16.566 -7.440 1.00 90.94 404 PHE A CA 1
ATOM 3210 C C . PHE A 1 404 ? 14.649 -17.017 -8.900 1.00 90.94 404 PHE A C 1
ATOM 3212 O O . PHE A 1 404 ? 15.637 -17.090 -9.631 1.00 90.94 404 PHE A O 1
ATOM 3219 N N . ARG A 1 405 ? 13.416 -17.269 -9.360 1.00 90.94 405 ARG A N 1
ATOM 3220 C CA . ARG A 1 405 ? 13.144 -17.665 -10.752 1.00 90.94 405 ARG A CA 1
ATOM 3221 C C . ARG A 1 405 ? 13.489 -16.561 -11.750 1.00 90.94 405 ARG A C 1
ATOM 3223 O O . ARG A 1 405 ? 14.116 -16.853 -12.767 1.00 90.94 405 ARG A O 1
ATOM 3230 N N . LEU A 1 406 ? 13.124 -15.313 -11.453 1.00 86.81 406 LEU A N 1
ATOM 3231 C CA . LEU A 1 406 ? 13.447 -14.166 -12.305 1.00 86.81 406 LEU A CA 1
ATOM 3232 C C . LEU A 1 406 ? 14.959 -13.905 -12.357 1.00 86.81 406 LEU A C 1
ATOM 3234 O O . LEU A 1 406 ? 15.487 -13.652 -13.436 1.00 86.81 406 LEU A O 1
ATOM 3238 N N . ASN A 1 407 ? 15.671 -14.059 -11.237 1.00 87.88 407 ASN A N 1
ATOM 3239 C CA . ASN A 1 407 ? 17.128 -13.926 -11.193 1.00 87.88 407 ASN A CA 1
ATOM 3240 C C . ASN A 1 407 ? 17.830 -14.998 -12.041 1.00 87.88 407 ASN A C 1
ATOM 3242 O O . ASN A 1 407 ? 18.759 -14.672 -12.776 1.00 87.88 407 ASN A O 1
ATOM 3246 N N . ILE A 1 408 ? 17.379 -16.261 -11.991 1.00 90.12 408 ILE A N 1
ATOM 3247 C CA . ILE A 1 408 ? 17.908 -17.322 -12.869 1.00 90.12 408 ILE A CA 1
ATOM 3248 C C . ILE A 1 408 ? 17.686 -16.952 -14.332 1.00 90.12 408 ILE A C 1
ATOM 3250 O O . ILE A 1 408 ? 18.602 -17.054 -15.143 1.00 90.12 408 ILE A O 1
ATOM 3254 N N . LEU A 1 409 ? 16.476 -16.512 -14.674 1.00 88.38 409 LEU A N 1
ATOM 3255 C CA . LEU A 1 409 ? 16.144 -16.172 -16.048 1.00 88.38 409 LEU A CA 1
ATOM 3256 C C . LEU A 1 409 ? 16.969 -14.981 -16.558 1.00 88.38 409 LEU A C 1
ATOM 3258 O O . LEU A 1 409 ? 17.471 -15.015 -17.681 1.00 88.38 409 LEU A O 1
ATOM 3262 N N . SER A 1 410 ? 17.173 -13.973 -15.707 1.00 86.44 410 SER A N 1
ATOM 3263 C CA . SER A 1 410 ? 18.069 -12.850 -15.977 1.00 86.44 410 SER A CA 1
ATOM 3264 C C . SER A 1 410 ? 19.507 -13.321 -16.192 1.00 86.44 410 SER A C 1
ATOM 3266 O O . SER A 1 410 ? 20.139 -12.898 -17.153 1.00 86.44 410 SER A O 1
ATOM 3268 N N . ALA A 1 411 ? 20.019 -14.230 -15.356 1.00 87.88 411 ALA A N 1
ATOM 3269 C CA . ALA A 1 411 ? 21.374 -14.762 -15.490 1.00 87.88 411 ALA A CA 1
ATOM 3270 C C . ALA A 1 411 ? 21.566 -15.547 -16.799 1.00 87.88 411 ALA A C 1
ATOM 3272 O O . ALA A 1 411 ? 22.572 -15.361 -17.483 1.00 87.88 411 ALA A O 1
ATOM 3273 N N . ILE A 1 412 ? 20.586 -16.375 -17.188 1.00 89.50 412 ILE A N 1
ATOM 3274 C CA . ILE A 1 412 ? 20.597 -17.082 -18.480 1.00 89.50 412 ILE A CA 1
ATOM 3275 C C . ILE A 1 412 ? 20.565 -16.069 -19.633 1.00 89.50 412 ILE A C 1
ATOM 3277 O O . ILE A 1 412 ? 21.297 -16.234 -20.608 1.00 89.50 412 ILE A O 1
ATOM 3281 N N . SER A 1 413 ? 19.765 -15.004 -19.517 1.00 86.69 413 SER A N 1
ATOM 3282 C CA . SER A 1 413 ? 19.710 -13.938 -20.521 1.00 86.69 413 SER A CA 1
ATOM 3283 C C . SER A 1 413 ? 21.051 -13.235 -20.695 1.00 86.69 413 SER A C 1
ATOM 3285 O O . SER A 1 413 ? 21.525 -13.113 -21.822 1.00 86.69 413 SER A O 1
ATOM 3287 N N . THR A 1 414 ? 21.691 -12.817 -19.601 1.00 86.00 414 THR A N 1
ATOM 3288 C CA . THR A 1 414 ? 23.013 -12.181 -19.646 1.00 86.00 414 THR A CA 1
ATOM 3289 C C . THR A 1 414 ? 24.062 -13.129 -20.223 1.00 86.00 414 THR A C 1
ATOM 3291 O O . THR A 1 414 ? 24.837 -12.723 -21.083 1.00 86.00 414 THR A O 1
ATOM 3294 N N . PHE A 1 415 ? 24.060 -14.404 -19.820 1.00 88.88 415 PHE A N 1
ATOM 3295 C CA . PHE A 1 415 ? 24.980 -15.408 -20.358 1.00 88.88 415 PHE A CA 1
ATOM 3296 C C . PHE A 1 415 ? 24.834 -15.569 -21.875 1.00 88.88 415 PHE A C 1
ATOM 3298 O O . PHE A 1 415 ? 25.832 -15.529 -22.597 1.00 88.88 415 PHE A O 1
ATOM 3305 N N . LEU A 1 416 ? 23.601 -15.719 -22.371 1.00 87.12 416 LEU A N 1
ATOM 3306 C CA . LEU A 1 416 ? 23.373 -15.897 -23.800 1.00 87.12 416 LEU A CA 1
ATOM 3307 C C . LEU A 1 416 ? 23.731 -14.636 -24.591 1.00 87.12 416 LEU A C 1
ATOM 3309 O O . LEU A 1 416 ? 24.320 -14.747 -25.663 1.00 87.12 416 LEU A O 1
ATOM 3313 N N . MET A 1 417 ? 23.428 -13.450 -24.057 1.00 84.81 417 MET A N 1
ATOM 3314 C CA . MET A 1 417 ? 23.827 -12.189 -24.683 1.00 84.81 417 MET A CA 1
ATOM 3315 C C . MET A 1 417 ? 25.336 -12.087 -24.849 1.00 84.81 417 MET A C 1
ATOM 3317 O O . MET A 1 417 ? 25.808 -11.794 -25.946 1.00 84.81 417 MET A O 1
ATOM 3321 N N . THR A 1 418 ? 26.094 -12.404 -23.801 1.00 86.44 418 THR A N 1
ATOM 3322 C CA . THR A 1 418 ? 27.556 -12.425 -23.869 1.00 86.44 418 THR A CA 1
ATOM 3323 C C . THR A 1 418 ? 28.050 -13.460 -24.881 1.00 86.44 418 THR A C 1
ATOM 3325 O O . THR A 1 418 ? 28.929 -13.160 -25.684 1.00 86.44 418 THR A O 1
ATOM 3328 N N . ALA A 1 419 ? 27.466 -14.662 -24.901 1.00 88.69 419 ALA A N 1
ATOM 3329 C CA . ALA A 1 419 ? 27.858 -15.713 -25.839 1.00 88.69 419 ALA A CA 1
ATOM 3330 C C . ALA A 1 419 ? 27.596 -15.327 -27.306 1.00 88.69 419 ALA A C 1
ATOM 3332 O O . ALA A 1 419 ? 28.449 -15.561 -28.161 1.00 88.69 419 ALA A O 1
ATOM 3333 N N . ILE A 1 420 ? 26.445 -14.709 -27.603 1.00 86.44 420 ILE A N 1
ATOM 3334 C CA . ILE A 1 420 ? 26.121 -14.236 -28.956 1.00 86.44 420 ILE A CA 1
ATOM 3335 C C . ILE A 1 420 ? 27.044 -13.083 -29.357 1.00 86.44 420 ILE A C 1
ATOM 3337 O O . ILE A 1 420 ? 27.516 -13.069 -30.491 1.00 86.44 420 ILE A O 1
ATOM 3341 N N . ALA A 1 421 ? 27.334 -12.156 -28.441 1.00 85.19 421 ALA A N 1
ATOM 3342 C CA . ALA A 1 421 ? 28.238 -11.042 -28.710 1.00 85.19 421 ALA A CA 1
ATOM 3343 C C . ALA A 1 421 ? 29.649 -11.520 -29.087 1.00 85.19 421 ALA A C 1
ATOM 3345 O O . ALA A 1 421 ? 30.218 -11.036 -30.063 1.00 85.19 421 ALA A O 1
ATOM 3346 N N . VAL A 1 422 ? 30.168 -12.528 -28.374 1.00 87.56 422 VAL A N 1
ATOM 3347 C CA . VAL A 1 422 ? 31.454 -13.171 -28.693 1.00 87.56 422 VAL A CA 1
ATOM 3348 C C . VAL A 1 422 ? 31.383 -13.934 -30.019 1.00 87.56 422 VAL A C 1
ATOM 3350 O O . VAL A 1 422 ? 32.298 -13.840 -30.829 1.00 87.56 422 VAL A O 1
ATOM 3353 N N . TYR A 1 423 ? 30.300 -14.674 -30.273 1.00 88.38 423 TYR A N 1
ATOM 3354 C CA . TYR A 1 423 ? 30.144 -15.448 -31.509 1.00 88.38 423 TYR A CA 1
ATOM 3355 C C . TYR A 1 423 ? 30.054 -14.566 -32.764 1.00 88.38 423 TYR A C 1
ATOM 3357 O O . TYR A 1 423 ? 30.541 -14.950 -33.825 1.00 88.38 423 TYR A O 1
ATOM 3365 N N . GLN A 1 424 ? 29.421 -13.398 -32.652 1.00 85.06 424 GLN A N 1
ATOM 3366 C CA . GLN A 1 424 ? 29.254 -12.444 -33.752 1.00 85.06 424 GLN A CA 1
ATOM 3367 C C . GLN A 1 424 ? 30.443 -11.487 -33.917 1.00 85.06 424 GLN A C 1
ATOM 3369 O O . GLN A 1 424 ? 30.378 -10.624 -34.789 1.00 85.06 424 GLN A O 1
ATOM 3374 N N . ASP A 1 425 ? 31.499 -11.640 -33.107 1.00 83.44 425 ASP A N 1
ATOM 3375 C CA . ASP A 1 425 ? 32.684 -10.771 -33.097 1.00 83.44 425 ASP A CA 1
ATOM 3376 C C . ASP A 1 425 ? 32.302 -9.279 -33.015 1.00 83.44 425 ASP A C 1
ATOM 3378 O O . ASP A 1 425 ? 32.771 -8.428 -33.775 1.00 83.44 425 ASP A O 1
ATOM 3382 N N . LEU A 1 426 ? 31.351 -8.964 -32.123 1.00 82.19 426 LEU A N 1
ATOM 3383 C CA . LEU A 1 426 ? 30.920 -7.586 -31.894 1.00 82.19 426 LEU A CA 1
ATOM 3384 C C . LEU A 1 426 ? 32.065 -6.780 -31.276 1.00 82.19 426 LEU A C 1
ATOM 3386 O O . LEU A 1 426 ? 32.789 -7.268 -30.407 1.00 82.19 426 LEU A O 1
ATOM 3390 N N . SER A 1 427 ? 32.178 -5.503 -31.657 1.00 80.62 427 SER A N 1
ATOM 3391 C CA . SER A 1 427 ? 33.159 -4.607 -31.041 1.00 80.62 427 SER A CA 1
ATOM 3392 C C . SER A 1 427 ? 32.970 -4.553 -29.514 1.00 80.62 427 SER A C 1
ATOM 3394 O O . SER A 1 427 ? 31.835 -4.671 -29.024 1.00 80.62 427 SER A O 1
ATOM 3396 N N . PRO A 1 428 ? 34.044 -4.325 -28.735 1.00 78.62 428 PRO A N 1
ATOM 3397 C CA . PRO A 1 428 ? 33.944 -4.198 -27.281 1.00 78.62 428 PRO A CA 1
ATOM 3398 C C . PRO A 1 428 ? 32.924 -3.131 -26.854 1.00 78.62 428 PRO A C 1
ATOM 3400 O O . PRO A 1 428 ? 32.160 -3.341 -25.912 1.00 78.62 428 PRO A O 1
ATOM 3403 N N . GLY A 1 429 ? 32.844 -2.026 -27.606 1.00 78.75 429 GLY A N 1
ATOM 3404 C CA . GLY A 1 429 ? 31.866 -0.959 -27.397 1.00 78.75 429 GLY A CA 1
ATOM 3405 C C . GLY A 1 429 ? 30.413 -1.396 -27.624 1.00 78.75 429 GLY A C 1
ATOM 3406 O O . GLY A 1 429 ? 29.558 -1.117 -26.783 1.00 78.75 429 GLY A O 1
ATOM 3407 N N . LEU A 1 430 ? 30.111 -2.105 -28.722 1.00 79.56 430 LEU A N 1
ATOM 3408 C CA . LEU A 1 430 ? 28.765 -2.648 -28.980 1.00 79.56 430 LEU A CA 1
ATOM 3409 C C . LEU A 1 430 ? 28.370 -3.693 -27.938 1.00 79.56 430 LEU A C 1
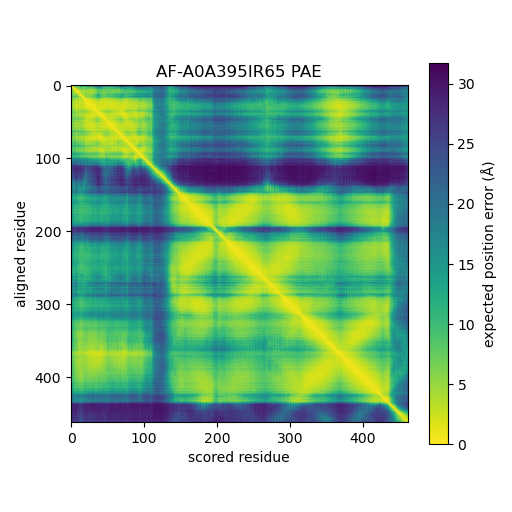ATOM 3411 O O . LEU A 1 430 ? 27.242 -3.682 -27.452 1.00 79.56 430 LEU A O 1
ATOM 3415 N N . THR A 1 431 ? 29.307 -4.563 -27.570 1.00 80.69 431 THR A N 1
ATOM 3416 C CA . THR A 1 431 ? 29.094 -5.599 -26.556 1.00 80.69 431 THR A CA 1
ATOM 3417 C C . THR A 1 431 ? 28.764 -4.976 -25.200 1.00 80.69 431 THR A C 1
ATOM 3419 O O . THR A 1 431 ? 27.791 -5.377 -24.566 1.00 80.69 431 THR A O 1
ATOM 3422 N N . ALA A 1 432 ? 29.500 -3.941 -24.782 1.00 78.38 432 ALA A N 1
ATOM 3423 C CA . ALA A 1 432 ? 29.222 -3.208 -23.548 1.00 78.38 432 ALA A CA 1
ATOM 3424 C C . ALA A 1 432 ? 27.874 -2.469 -23.591 1.00 78.38 432 ALA A C 1
ATOM 3426 O O . ALA A 1 432 ? 27.130 -2.508 -22.618 1.00 78.38 432 ALA A O 1
ATOM 3427 N N . PHE A 1 433 ? 27.524 -1.842 -24.716 1.00 80.69 433 PHE A N 1
ATOM 3428 C CA . PHE A 1 433 ? 26.239 -1.156 -24.890 1.00 80.69 433 PHE A CA 1
ATOM 3429 C C . PHE A 1 433 ? 25.043 -2.114 -24.787 1.00 80.69 433 PHE A C 1
ATOM 3431 O O . PHE A 1 433 ? 24.024 -1.787 -24.188 1.00 80.69 433 PHE A O 1
ATOM 3438 N N . VAL A 1 434 ? 25.184 -3.313 -25.345 1.00 77.06 434 VAL A N 1
ATOM 3439 C CA . VAL A 1 434 ? 24.145 -4.343 -25.349 1.00 77.06 434 VAL A CA 1
ATOM 3440 C C . VAL A 1 434 ? 24.045 -5.078 -24.001 1.00 77.06 434 VAL A C 1
ATOM 3442 O O . VAL A 1 434 ? 22.952 -5.484 -23.603 1.00 77.06 434 VAL A O 1
ATOM 3445 N N . LEU A 1 435 ? 25.168 -5.254 -23.296 1.00 76.50 435 LEU A N 1
ATOM 3446 C CA . LEU A 1 435 ? 25.222 -5.894 -21.977 1.00 76.50 435 LEU A CA 1
ATOM 3447 C C . LEU A 1 435 ? 24.927 -4.945 -20.820 1.00 76.50 435 LEU A C 1
ATOM 3449 O O . LEU A 1 435 ? 24.543 -5.432 -19.759 1.00 76.50 435 LEU A O 1
ATOM 3453 N N . SER A 1 436 ? 25.108 -3.633 -21.002 1.00 67.38 436 SER A N 1
ATOM 3454 C CA . SER A 1 436 ? 24.723 -2.620 -20.023 1.00 67.38 436 SER A CA 1
ATOM 3455 C C . SER A 1 436 ? 23.202 -2.657 -19.894 1.00 67.38 436 SER A C 1
ATOM 3457 O O . SER A 1 436 ? 22.492 -2.190 -20.794 1.00 67.38 436 SER A O 1
ATOM 3459 N N . PRO A 1 437 ? 22.653 -3.257 -18.825 1.00 54.75 437 PRO A N 1
ATOM 3460 C CA . PRO A 1 437 ? 21.220 -3.251 -18.654 1.00 54.75 437 PRO A CA 1
ATOM 3461 C C . PRO A 1 437 ? 20.803 -1.791 -18.454 1.00 54.75 437 PRO A C 1
ATOM 3463 O O . PRO A 1 437 ? 21.498 -1.049 -17.755 1.00 54.75 437 PRO A O 1
ATOM 3466 N N . PRO A 1 438 ? 19.653 -1.357 -18.984 1.00 48.38 438 PRO A N 1
ATOM 3467 C CA . PRO A 1 438 ? 19.053 -0.120 -18.513 1.00 48.38 438 PRO A CA 1
ATOM 3468 C C . PRO A 1 438 ? 18.711 -0.289 -17.028 1.00 48.38 438 PRO A C 1
ATOM 3470 O O . PRO A 1 438 ? 17.738 -0.959 -16.700 1.00 48.38 438 PRO A O 1
ATOM 3473 N N . GLN A 1 439 ? 19.572 0.234 -16.148 1.00 40.72 439 GLN A N 1
ATOM 3474 C CA . GLN A 1 439 ? 19.398 0.374 -14.696 1.00 40.72 439 GLN A CA 1
ATOM 3475 C C . GLN A 1 439 ? 18.467 -0.673 -14.053 1.00 40.72 439 GLN A C 1
ATOM 3477 O O . GLN A 1 439 ? 17.395 -0.367 -13.528 1.00 40.72 439 GLN A O 1
ATOM 3482 N N . ALA A 1 440 ? 18.918 -1.929 -14.049 1.00 33.06 440 ALA A N 1
ATOM 3483 C CA . ALA A 1 440 ? 18.265 -3.028 -13.336 1.00 33.06 440 ALA A CA 1
ATOM 3484 C C . ALA A 1 440 ? 18.387 -2.920 -11.796 1.00 33.06 440 ALA A C 1
ATOM 3486 O O . ALA A 1 440 ? 17.829 -3.747 -11.076 1.00 33.06 440 ALA A O 1
ATOM 3487 N N . ASP A 1 441 ? 19.047 -1.882 -11.271 1.00 29.50 441 ASP A N 1
ATOM 3488 C CA . ASP A 1 441 ? 19.198 -1.657 -9.826 1.00 29.50 441 ASP A CA 1
ATOM 3489 C C . ASP A 1 441 ? 17.890 -1.253 -9.128 1.00 29.50 441 ASP A C 1
ATOM 3491 O O . ASP A 1 441 ? 17.741 -1.434 -7.919 1.00 29.50 441 ASP A O 1
ATOM 3495 N N . SER A 1 442 ? 16.888 -0.782 -9.873 1.00 30.47 442 SER A N 1
ATOM 3496 C CA . SER A 1 442 ? 15.586 -0.408 -9.302 1.00 30.47 442 SER A CA 1
ATOM 3497 C C . SER A 1 442 ? 14.643 -1.601 -9.073 1.00 30.47 442 SER A C 1
ATOM 3499 O O . SER A 1 442 ? 13.701 -1.496 -8.288 1.00 30.47 442 SER A O 1
ATOM 3501 N N . CYS A 1 443 ? 14.913 -2.767 -9.676 1.00 30.12 443 CYS A N 1
ATOM 3502 C CA . CYS A 1 443 ? 14.112 -3.983 -9.474 1.00 30.12 443 CYS A CA 1
ATOM 3503 C C . CYS A 1 443 ? 14.608 -4.843 -8.290 1.00 30.12 443 CYS A C 1
ATOM 3505 O O . CYS A 1 443 ? 13.936 -5.784 -7.871 1.00 30.12 443 CYS A O 1
ATOM 3507 N N . HIS A 1 444 ? 15.763 -4.502 -7.702 1.00 30.23 444 HIS A N 1
ATOM 3508 C CA . HIS A 1 444 ? 16.382 -5.240 -6.595 1.00 30.23 444 HIS A CA 1
ATOM 3509 C C . HIS A 1 444 ? 16.007 -4.756 -5.185 1.00 30.23 444 HIS A C 1
ATOM 3511 O O . HIS A 1 444 ? 16.563 -5.250 -4.201 1.00 30.23 444 HIS A O 1
ATOM 3517 N N . GLN A 1 445 ? 15.011 -3.876 -5.033 1.00 28.52 445 GLN A N 1
ATOM 3518 C CA . GLN A 1 445 ? 14.451 -3.562 -3.714 1.00 28.52 445 GLN A CA 1
ATOM 3519 C C . GLN A 1 445 ? 13.004 -4.048 -3.527 1.00 28.52 445 GLN A C 1
ATOM 3521 O O . GLN A 1 445 ? 12.074 -3.244 -3.520 1.00 28.52 445 GLN A O 1
ATOM 3526 N N . PRO A 1 446 ? 12.790 -5.332 -3.179 1.00 33.50 446 PRO A N 1
ATOM 3527 C CA . PRO A 1 446 ? 11.588 -5.714 -2.441 1.00 33.50 446 PRO A CA 1
ATOM 3528 C C . PRO A 1 446 ? 11.600 -5.162 -0.996 1.00 33.50 446 PRO A C 1
ATOM 3530 O O . PRO A 1 446 ? 10.583 -5.208 -0.309 1.00 33.50 446 PRO A O 1
ATOM 3533 N N . LYS A 1 447 ? 12.724 -4.588 -0.527 1.00 30.20 447 LYS A N 1
ATOM 3534 C CA . LYS A 1 447 ? 12.861 -4.022 0.829 1.00 30.20 447 LYS A CA 1
ATOM 3535 C C . LYS A 1 447 ? 12.118 -2.693 1.027 1.00 30.20 447 LYS A C 1
ATOM 3537 O O . LYS A 1 447 ? 11.617 -2.451 2.120 1.00 30.20 447 LYS A O 1
ATOM 3542 N N . GLY A 1 448 ? 11.981 -1.872 -0.018 1.00 27.77 448 GLY A N 1
ATOM 3543 C CA . GLY A 1 448 ? 11.227 -0.612 0.057 1.00 27.77 448 GLY A CA 1
ATOM 3544 C C . GLY A 1 448 ? 9.718 -0.825 0.217 1.00 27.77 448 GLY A C 1
ATOM 3545 O O . GLY A 1 448 ? 9.068 -0.087 0.949 1.00 27.77 448 GLY A O 1
ATOM 3546 N N . TYR A 1 449 ? 9.173 -1.887 -0.386 1.00 34.94 449 TYR A N 1
ATOM 3547 C CA . TYR A 1 449 ? 7.752 -2.234 -0.288 1.00 34.94 449 TYR A CA 1
ATOM 3548 C C . TYR A 1 449 ? 7.370 -2.833 1.071 1.00 34.94 449 TYR A C 1
ATOM 3550 O O . TYR A 1 449 ? 6.243 -2.643 1.512 1.00 34.94 449 TYR A O 1
ATOM 3558 N N . ALA A 1 450 ? 8.288 -3.512 1.765 1.00 33.22 450 ALA A N 1
ATOM 3559 C CA . ALA A 1 450 ? 8.044 -3.988 3.127 1.00 33.22 450 ALA A CA 1
ATOM 3560 C C . ALA A 1 450 ? 7.942 -2.815 4.117 1.00 33.22 450 ALA A C 1
ATOM 3562 O O . ALA A 1 450 ? 6.971 -2.727 4.862 1.00 33.22 450 ALA A O 1
ATOM 3563 N N . ASN A 1 451 ? 8.896 -1.878 4.071 1.00 27.72 451 ASN A N 1
ATOM 3564 C CA . ASN A 1 451 ? 8.935 -0.752 5.007 1.00 27.72 451 ASN A CA 1
ATOM 3565 C C . ASN A 1 451 ? 7.828 0.270 4.732 1.00 27.72 451 ASN A C 1
ATOM 3567 O O . ASN A 1 451 ? 7.113 0.628 5.659 1.00 27.72 451 ASN A O 1
ATOM 3571 N N . HIS A 1 452 ? 7.578 0.642 3.470 1.00 30.28 452 HIS A N 1
ATOM 3572 C CA . HIS A 1 452 ? 6.487 1.572 3.165 1.00 30.28 452 HIS A CA 1
ATOM 3573 C C . HIS A 1 452 ? 5.106 1.002 3.466 1.00 30.28 452 HIS A C 1
ATOM 3575 O O . HIS A 1 452 ? 4.205 1.778 3.744 1.00 30.28 452 HIS A O 1
ATOM 3581 N N . MET A 1 453 ? 4.913 -0.319 3.407 1.00 32.00 453 MET A N 1
ATOM 3582 C CA . MET A 1 453 ? 3.612 -0.952 3.638 1.00 32.00 453 MET A CA 1
ATOM 3583 C C . MET A 1 453 ? 3.386 -1.305 5.111 1.00 32.00 453 MET A C 1
ATOM 3585 O O . MET A 1 453 ? 2.237 -1.350 5.541 1.00 32.00 453 MET A O 1
ATOM 3589 N N . VAL A 1 454 ? 4.454 -1.498 5.893 1.00 33.47 454 VAL A N 1
ATOM 3590 C CA . VAL A 1 454 ? 4.401 -1.464 7.362 1.00 33.47 454 VAL A CA 1
ATOM 3591 C C . VAL A 1 454 ? 4.095 -0.037 7.828 1.00 33.47 454 VAL A C 1
ATOM 3593 O O . VAL A 1 454 ? 3.144 0.136 8.581 1.00 33.47 454 VAL A O 1
ATOM 3596 N N . ASP A 1 455 ? 4.765 0.985 7.288 1.00 29.70 455 ASP A N 1
ATOM 3597 C CA . ASP A 1 455 ? 4.466 2.395 7.588 1.00 29.70 455 ASP A CA 1
ATOM 3598 C C . ASP A 1 455 ? 3.062 2.806 7.119 1.00 29.70 455 ASP A C 1
ATOM 3600 O O . ASP A 1 455 ? 2.357 3.516 7.828 1.00 29.70 455 ASP A O 1
ATOM 3604 N N . TYR A 1 456 ? 2.586 2.298 5.975 1.00 33.56 456 TYR A N 1
ATOM 3605 C CA . TYR A 1 456 ? 1.200 2.496 5.537 1.00 33.56 456 TYR A CA 1
ATOM 3606 C C . TYR A 1 456 ? 0.198 1.827 6.480 1.00 33.56 456 TYR A C 1
ATOM 3608 O O . TYR A 1 456 ? -0.839 2.405 6.779 1.00 33.56 456 TYR A O 1
ATOM 3616 N N . LYS A 1 457 ? 0.502 0.616 6.967 1.00 38.94 457 LYS A N 1
ATOM 3617 C CA . LYS A 1 457 ? -0.331 -0.107 7.941 1.00 38.94 457 LYS A CA 1
ATOM 3618 C C . LYS A 1 457 ? -0.358 0.581 9.310 1.00 38.94 457 LYS A C 1
ATOM 3620 O O . LYS A 1 457 ? -1.342 0.407 10.013 1.00 38.94 457 LYS A O 1
ATOM 3625 N N . TRP A 1 458 ? 0.663 1.353 9.682 1.00 35.25 458 TRP A N 1
ATOM 3626 C CA . TRP A 1 458 ? 0.657 2.153 10.913 1.00 35.25 458 TRP A CA 1
ATOM 3627 C C . TRP A 1 458 ? -0.009 3.524 10.720 1.00 35.25 458 TRP A C 1
ATOM 3629 O O . TRP A 1 458 ? -0.787 3.935 11.574 1.00 35.25 458 TRP A O 1
ATOM 3639 N N . ASN A 1 459 ? 0.195 4.181 9.574 1.00 30.53 459 ASN A N 1
ATOM 3640 C CA . ASN A 1 459 ? -0.389 5.495 9.265 1.00 30.53 459 ASN A CA 1
ATOM 3641 C C . ASN A 1 459 ? -1.872 5.449 8.855 1.00 30.53 459 ASN A C 1
ATOM 3643 O O . ASN A 1 459 ? -2.529 6.479 8.845 1.00 30.53 459 ASN A O 1
ATOM 3647 N N . LEU A 1 460 ? -2.415 4.279 8.504 1.00 32.28 460 LEU A N 1
ATOM 3648 C CA . LEU A 1 460 ? -3.860 4.085 8.298 1.00 32.28 460 LEU A CA 1
ATOM 3649 C C . LEU A 1 460 ? -4.671 4.017 9.597 1.00 32.28 460 LEU A C 1
ATOM 3651 O O . LEU A 1 460 ? -5.900 4.023 9.543 1.00 32.28 460 LEU A O 1
ATOM 3655 N N . PHE A 1 461 ? -3.987 3.854 10.727 1.00 37.03 461 PHE A N 1
ATOM 3656 C CA . PHE A 1 461 ? -4.588 3.543 12.022 1.00 37.03 461 PHE A CA 1
ATOM 3657 C C . PHE A 1 461 ? -4.158 4.509 13.143 1.00 37.03 461 PHE A C 1
ATOM 3659 O O . PHE A 1 461 ? -4.587 4.324 14.282 1.00 37.03 461 PHE A O 1
ATOM 3666 N N . GLN A 1 462 ? -3.352 5.528 12.824 1.00 27.08 462 GLN A N 1
ATOM 3667 C CA . GLN A 1 462 ? -3.331 6.811 13.539 1.00 27.08 462 GLN A CA 1
ATOM 3668 C C . GLN A 1 462 ? -4.315 7.758 12.858 1.00 27.08 462 GLN A C 1
ATOM 3670 O O . GLN A 1 462 ? -4.977 8.522 13.594 1.00 27.08 462 GLN A O 1
#

Sequence (462 aa):
MVNFKNGDLSLIGENGIGLSGGQRARVALARAIYSNAKILFLDDPLSALDHHTAESIVKKCLTGSLAKGRTIILVTHRTELCQGIAQQIIRMTNGTAEVFDPESVPRELLHTKNPSDSAAEEQQDDKDQTVEAMPEKFMEDEYREHGGIKASVYWEYIRAGRLSYWALLIVVLAAYRLLDIAETWFLKAWGEAYEGPRKPSKDPLSRLPSPEANIQPWLYGFFFLALAQSIIFVFAQASTQLMTYTAGKTIFENVMKRVVHATFRFYDVTPAGRLMNRLSSDITVTDGNLSSHFTLFAQLIIVWLTSILVIGSITPTFLAFSLVLVITIVLIYIQFLPTSQSLRRLEMVSLTPLISNFGLLTEGLGTIRAFCAQRRFQDRVIEVTDIFQKMDHFYWSLQAWLQFRLNILSAISTFLMTAIAVYQDLSPGLTAFVLSPPQADSCHQPKGYANHMVDYKWNLFQ

Mean predicted aligned error: 12.94 Å

pLDDT: mean 79.29, std 18.18, range [27.08, 96.12]

Organism: NCBI:txid38457

Secondary structure (DSSP, 8-state):
----TTGGGS---GGGTTS-HHHHHHHHHHHHHHS--SEEEEESTTTTS-HHHHHHHIIIIITSTTTTT-EEEEE-S-HHHHHTT-S-EEEEETTEEEEE-TTT--GGGS----HHHHHHHHHHHTTTT-----SS----------SSPPHHHHHHHHHHT-HHHHHHHHHHHHHHHHHHHHHHHHHHHHHHTTSSS----S-GGGGSPPTTT--HHHHHHHHHHHHHHHHHHHHHHHHHHHHHHHHHHHHHHHHHHHHHT--HHHHHHS-HHHHHHIIIIIHHIIIIIHHHHHHHHHHHHHHHHHHHHHHHHH-HHHHHHHHHHHHHHHHHHHHHHHHHHHHHHHHHHHHHHHHHHHHHHHHHHHHHHHTT-HHHHHHHHHHHHHHHHHHHHHHHHHHHHHHHHHHHHHHHHHHHHHHHHHHTT--HHHHHHHHS-S-GGGGG-HHHHHHHHHHHHHHT--

Radius of gyration: 36.52 Å; Cα contacts (8 Å, |Δi|>4): 274; chains: 1; bounding box: 84×40×105 Å

Solvent-accessible surface area (backbone atoms only — not comparable to full-atom values): 26544 Å² total; per-residue (Å²): 126,87,80,51,94,58,52,90,79,47,86,50,60,78,94,38,74,76,45,46,69,39,52,49,35,50,52,53,49,49,56,59,56,73,42,90,64,58,66,44,83,40,80,45,70,54,73,63,41,57,69,71,60,35,51,50,41,48,68,50,49,66,69,20,80,78,35,62,96,44,50,76,48,74,48,63,93,66,52,79,78,45,54,92,74,44,83,64,44,75,51,77,57,98,92,44,79,47,82,37,52,67,88,69,60,60,69,83,76,54,72,79,68,53,82,72,58,50,57,61,60,45,60,71,56,46,80,83,61,75,69,66,67,73,67,77,74,58,59,72,73,82,85,72,88,86,77,81,84,58,69,66,60,59,47,53,52,51,59,39,24,37,65,70,44,52,51,49,36,52,53,38,49,50,52,39,51,51,44,54,52,49,48,52,49,48,52,27,54,57,60,51,43,68,67,67,88,74,76,94,62,93,52,80,73,70,76,55,70,43,50,89,83,45,45,63,67,58,53,53,52,51,50,53,49,54,50,51,43,51,53,40,47,54,52,36,52,51,38,49,51,52,27,29,52,40,20,29,52,44,49,50,53,53,50,52,55,52,59,76,70,51,57,71,67,55,59,74,36,43,54,68,68,58,54,49,43,49,68,48,46,55,41,54,42,50,46,46,57,52,43,52,52,53,52,50,50,53,50,52,49,51,51,51,54,50,50,53,53,55,46,38,72,76,42,56,75,52,47,65,52,51,51,55,51,52,52,51,51,51,58,53,45,66,61,44,50,65,54,51,56,50,34,51,48,52,26,58,61,35,45,52,62,48,55,51,50,52,55,52,47,69,76,40,43,69,60,37,58,74,68,68,41,56,64,67,55,50,53,50,51,50,54,39,46,52,54,22,51,55,33,44,50,54,39,53,50,51,52,50,52,51,51,52,54,52,51,51,52,50,51,53,50,52,51,51,51,52,52,50,35,63,74,68,68,50,53,72,35,57,41,49,55,70,65,52,65,86,71,64,72,77,76,74,52,72,64,59,60,52,51,54,49,52,50,46,64,51,64,70,73,110